Protein AF-0000000080271735 (afdb_homodimer)

Solvent-accessible surface area (backbone atoms only — not comparable to full-atom values): 32439 Å² total; per-residue (Å²): 132,70,66,44,24,29,26,34,41,36,64,48,77,68,30,69,49,36,39,48,55,18,39,56,67,24,75,53,34,34,49,41,33,31,16,21,80,53,44,69,59,16,44,50,48,19,63,78,67,71,26,84,35,58,29,47,44,65,66,60,55,59,67,31,88,75,40,53,34,38,34,39,51,57,62,24,60,48,37,42,64,53,46,43,56,29,16,74,66,60,26,30,38,38,31,35,62,43,56,29,45,36,34,68,48,30,50,54,36,45,51,40,18,55,76,48,72,30,62,44,32,30,56,55,28,58,71,51,32,67,59,51,46,49,54,33,47,43,53,75,71,42,68,23,44,59,69,50,37,35,42,38,40,36,33,25,46,53,77,89,69,55,75,85,72,72,60,69,64,60,50,40,34,40,88,36,32,46,22,12,59,54,45,59,55,46,41,54,50,51,39,42,45,26,69,58,66,38,56,64,67,47,43,38,37,48,50,42,53,81,81,66,84,55,84,25,43,38,34,39,25,20,12,38,35,29,70,74,66,32,34,24,31,35,37,41,33,44,55,29,54,47,74,49,61,45,33,38,43,35,12,42,41,16,33,38,38,36,38,82,84,58,76,64,51,39,33,41,36,38,91,89,43,74,46,77,45,83,53,81,76,62,83,39,52,31,23,58,34,50,34,34,46,45,30,28,78,64,70,73,48,80,54,86,43,25,40,69,61,42,30,50,39,33,41,39,52,45,43,25,38,41,64,44,60,57,67,74,100,132,70,67,44,24,30,24,35,41,36,66,49,77,67,29,70,50,37,39,48,55,18,39,54,69,22,75,52,34,35,50,42,32,33,17,22,80,52,44,70,59,16,44,50,48,20,62,78,66,70,27,83,32,56,30,49,42,65,65,59,54,60,66,32,87,74,40,56,34,38,34,40,50,57,61,25,61,49,37,42,63,53,46,41,56,30,15,76,66,58,26,30,38,38,31,36,64,43,57,30,46,35,34,68,49,30,50,53,37,45,50,40,18,55,75,48,71,30,60,46,30,30,56,56,27,56,72,52,33,67,60,52,46,47,56,34,48,43,53,77,70,42,69,22,44,60,69,50,36,34,42,38,42,37,32,26,46,52,76,90,68,55,75,85,72,71,60,67,65,59,50,40,33,40,86,37,32,47,22,12,59,55,43,58,56,47,41,56,50,52,41,41,44,25,69,57,66,38,54,65,66,48,43,37,38,47,50,43,53,82,80,66,84,54,83,25,43,38,33,38,24,20,11,37,36,30,70,74,67,34,35,24,32,36,37,40,33,44,53,28,54,49,73,46,60,45,33,37,41,36,11,44,40,14,33,39,37,36,39,83,83,59,74,65,49,39,34,40,36,38,92,89,41,75,47,77,44,82,51,82,78,60,83,38,53,32,22,57,34,51,35,34,46,45,31,28,79,64,70,72,48,79,54,87,43,25,41,70,61,42,31,49,38,32,41,40,53,46,44,24,38,41,64,45,60,57,66,73,100

pLDDT: mean 96.17, std 5.45, range [59.41, 98.94]

InterPro domains:
  IPR000683 Gfo/Idh/MocA-like oxidoreductase, N-terminal [PF01408] (4-124)
  IPR036291 NAD(P)-binding domain superfamily [SSF51735] (3-152)
  IPR050463 Gfo/Idh/MocA family oxidoreductases and glycosidases [PTHR43818] (2-259)
  IPR055170 GFO/IDH/MocA-like oxidoreductase domain [PF22725] (132-256)

Foldseek 3Di:
DAQAEEEEEPCDPCCPWANVVLQVPFPSGYHAEYEDLDQVVQVVVCVVSVHNYYYNDLLCVLLPPRHAAYEYDFFQLCLLVSLLSNLVNLHEYEYEPLNHLFLVSLVSSCVSNVVSVHFYFYQLLCLQWPQLVVVLVCVVVCVQPAWAAKEWEWEAAADDDDVVVVDDDQQCVCSGRNFHCCRVPVLNVQLSCCSRVNFWDAKAWDFDDDPPPGDGTQWFKMWTAHPNRYIYIYIGGYHDPHTDFWMWTHHPFWIWIDGRPDQAWIWTQGPVGIDTHGDDADRRNNNRQSNQVVCVVVVNHHRPGGSVSSSSSSNRVCNRCVVVVVVVD/DAQAEEEEEPCDPCCPWANVVLQVPFPSGYHAEYEDLDQVVQVVVCVVSVHNYYYNDLLCVLLPPRHAAYEYDFFQLCLLVSLLSNLVNLHEYEYEPLNHLFLVSLVSSCVSNVVSVHFYFYQLLCLQWPQLVVVLVCVVVCVQPAWAEKEWEWEAAADDDDVVVVDDDQQCVCSGRNFHCCRVPVLNVQLSCCSRVNFWDAKAWDFDDDPPSGDGTQWFKMWTAHPNRYIYIYIGGYHDPHTDFWMWTHHPFWIWIDGRPDQAWIWTQGPVGIDTDGDDADRRNNNRQVNQVVCVVVVNHHRPGGSVSSSSSSHRVCNRCVVVVVVVD

Structure (mmCIF, N/CA/C/O backbone):
data_AF-0000000080271735-model_v1
#
loop_
_entity.id
_entity.type
_entity.pdbx_description
1 polymer Oxidoreductase
#
loop_
_atom_site.group_PDB
_atom_site.id
_atom_site.type_symbol
_atom_site.label_atom_id
_atom_site.label_alt_id
_atom_site.label_comp_id
_atom_site.label_asym_id
_atom_site.label_entity_id
_atom_site.label_seq_id
_atom_site.pdbx_PDB_ins_code
_atom_site.Cartn_x
_atom_site.Cartn_y
_atom_site.Cartn_z
_atom_site.occupancy
_atom_site.B_iso_or_equiv
_atom_site.auth_seq_id
_atom_site.auth_comp_id
_atom_site.auth_asym_id
_atom_site.auth_atom_id
_atom_site.pdbx_PDB_model_num
ATOM 1 N N . MET A 1 1 ? -13.438 -44.438 -12.562 1 85.75 1 MET A N 1
ATOM 2 C CA . MET A 1 1 ? -12.672 -43.25 -12.93 1 85.75 1 MET A CA 1
ATOM 3 C C . MET A 1 1 ? -11.43 -43.625 -13.727 1 85.75 1 MET A C 1
ATOM 5 O O . MET A 1 1 ? -10.836 -44.656 -13.5 1 85.75 1 MET A O 1
ATOM 9 N N . LYS A 1 2 ? -11.211 -42.844 -14.703 1 94.31 2 LYS A N 1
ATOM 10 C CA . LYS A 1 2 ? -10.055 -43.125 -15.539 1 94.31 2 LYS A CA 1
ATOM 11 C C . LYS A 1 2 ? -8.766 -42.594 -14.914 1 94.31 2 LYS A C 1
ATOM 13 O O . LYS A 1 2 ? -8.781 -41.531 -14.258 1 94.31 2 LYS A O 1
ATOM 18 N N . THR A 1 3 ? -7.762 -43.406 -15.031 1 97.62 3 THR A N 1
ATOM 19 C CA . THR A 1 3 ? -6.445 -42.938 -14.625 1 97.62 3 THR A CA 1
ATOM 20 C C . THR A 1 3 ? -5.91 -41.906 -15.633 1 97.62 3 THR A C 1
ATOM 22 O O . THR A 1 3 ? -5.844 -42.188 -16.828 1 97.62 3 THR A O 1
ATOM 25 N N . ILE A 1 4 ? -5.586 -40.75 -15.148 1 98.06 4 ILE A N 1
ATOM 26 C CA . ILE A 1 4 ? -5.047 -39.688 -16 1 98.06 4 ILE A CA 1
ATOM 27 C C . ILE A 1 4 ? -3.537 -39.875 -16.141 1 98.06 4 ILE A C 1
ATOM 29 O O . ILE A 1 4 ? -2.816 -39.938 -15.148 1 98.06 4 ILE A O 1
ATOM 33 N N . ARG A 1 5 ? -3.027 -39.969 -17.344 1 98.44 5 ARG A N 1
ATOM 34 C CA . ARG A 1 5 ? -1.606 -40.125 -17.641 1 98.44 5 ARG A CA 1
ATOM 35 C C . ARG A 1 5 ? -0.974 -38.781 -18.016 1 98.44 5 ARG A C 1
ATOM 37 O O . ARG A 1 5 ? -1.327 -38.188 -19.031 1 98.44 5 ARG A O 1
ATOM 44 N N . TRP A 1 6 ? -0.034 -38.375 -17.172 1 98.44 6 TRP A N 1
ATOM 45 C CA . TRP A 1 6 ? 0.566 -37.062 -17.297 1 98.44 6 TRP A CA 1
ATOM 46 C C . TRP A 1 6 ? 1.883 -37.125 -18.062 1 98.44 6 TRP A C 1
ATOM 48 O O . TRP A 1 6 ? 2.646 -38.094 -17.906 1 98.44 6 TRP A O 1
ATOM 58 N N . GLY A 1 7 ? 2.137 -36.094 -18.828 1 98.38 7 GLY A N 1
ATOM 59 C CA . GLY A 1 7 ? 3.467 -35.781 -19.328 1 98.38 7 GLY A CA 1
ATOM 60 C C . GLY A 1 7 ? 3.984 -34.438 -18.828 1 98.38 7 GLY A C 1
ATOM 61 O O . GLY A 1 7 ? 3.227 -33.469 -18.734 1 98.38 7 GLY A O 1
ATOM 62 N N . ILE A 1 8 ? 5.297 -34.344 -18.5 1 98.19 8 ILE A N 1
ATOM 63 C CA . ILE A 1 8 ? 5.91 -33.094 -18.062 1 98.19 8 ILE A CA 1
ATOM 64 C C . ILE A 1 8 ? 6.82 -32.562 -19.172 1 98.19 8 ILE A C 1
ATOM 66 O O . ILE A 1 8 ? 7.676 -33.281 -19.688 1 98.19 8 ILE A O 1
ATOM 70 N N . ILE A 1 9 ? 6.574 -31.344 -19.547 1 97.94 9 ILE A N 1
ATOM 71 C CA . ILE A 1 9 ? 7.543 -30.625 -20.359 1 97.94 9 ILE A CA 1
ATOM 72 C C . ILE A 1 9 ? 8.375 -29.703 -19.484 1 97.94 9 ILE A C 1
ATOM 74 O O . ILE A 1 9 ? 7.84 -28.781 -18.859 1 97.94 9 ILE A O 1
ATOM 78 N N . GLY A 1 10 ? 9.648 -29.922 -19.453 1 95.56 10 GLY A N 1
ATOM 79 C CA . GLY A 1 10 ? 10.531 -29.125 -18.594 1 95.56 10 GLY A CA 1
ATOM 80 C C . GLY A 1 10 ? 10.711 -29.719 -17.219 1 95.56 10 GLY A C 1
ATOM 81 O O . GLY A 1 10 ? 10.523 -29.031 -16.203 1 95.56 10 GLY A O 1
ATOM 82 N N . CYS A 1 11 ? 11.141 -30.984 -17.141 1 92.62 11 CYS A N 1
ATOM 83 C CA . CYS A 1 11 ? 11.289 -31.656 -15.852 1 92.62 11 CYS A CA 1
ATOM 84 C C . CYS A 1 11 ? 12.586 -31.25 -15.172 1 92.62 11 CYS A C 1
ATOM 86 O O . CYS A 1 11 ? 13.5 -32.062 -15.031 1 92.62 11 CYS A O 1
ATOM 88 N N . GLY A 1 12 ? 12.625 -29.984 -14.68 1 87.44 12 GLY A N 1
ATOM 89 C CA . GLY A 1 12 ? 13.773 -29.453 -13.953 1 87.44 12 GLY A CA 1
ATOM 90 C C . GLY A 1 12 ? 13.562 -29.391 -12.453 1 87.44 12 GLY A C 1
ATOM 91 O O . GLY A 1 12 ? 12.844 -30.234 -11.891 1 87.44 12 GLY A O 1
ATOM 92 N N . ASP A 1 13 ? 14.25 -28.531 -11.758 1 80 13 ASP A N 1
ATOM 93 C CA . ASP A 1 13 ? 14.32 -28.406 -10.305 1 80 13 ASP A CA 1
ATOM 94 C C . ASP A 1 13 ? 12.922 -28.266 -9.695 1 80 13 ASP A C 1
ATOM 96 O O . ASP A 1 13 ? 12.633 -28.875 -8.664 1 80 13 ASP A O 1
ATOM 100 N N . VAL A 1 14 ? 12.102 -27.578 -10.352 1 78.19 14 VAL A N 1
ATOM 101 C CA . VAL A 1 14 ? 10.773 -27.281 -9.82 1 78.19 14 VAL A CA 1
ATOM 102 C C . VAL A 1 14 ? 9.961 -28.578 -9.695 1 78.19 14 VAL A C 1
ATOM 104 O O . VAL A 1 14 ? 9.055 -28.656 -8.867 1 78.19 14 VAL A O 1
ATOM 107 N N . THR A 1 15 ? 10.281 -29.547 -10.453 1 84.25 15 THR A N 1
ATOM 108 C CA . THR A 1 15 ? 9.445 -30.75 -10.516 1 84.25 15 THR A CA 1
ATOM 109 C C . THR A 1 15 ? 9.984 -31.812 -9.57 1 84.25 15 THR A C 1
ATOM 111 O O . THR A 1 15 ? 9.305 -32.812 -9.312 1 84.25 15 THR A O 1
ATOM 114 N N . GLU A 1 16 ? 11.18 -31.578 -9.031 1 81.94 16 GLU A N 1
ATOM 115 C CA . GLU A 1 16 ? 11.812 -32.625 -8.219 1 81.94 16 GLU A CA 1
ATOM 116 C C . GLU A 1 16 ? 11.023 -32.875 -6.938 1 81.94 16 GLU A C 1
ATOM 118 O O . GLU A 1 16 ? 10.844 -34.031 -6.535 1 81.94 16 GLU A O 1
ATOM 123 N N . VAL A 1 17 ? 10.508 -31.797 -6.383 1 80.25 17 VAL A N 1
ATOM 124 C CA . VAL A 1 17 ? 9.844 -31.922 -5.086 1 80.25 17 VAL A CA 1
ATOM 125 C C . VAL A 1 17 ? 8.422 -31.375 -5.168 1 80.25 17 VAL A C 1
ATOM 127 O O . VAL A 1 17 ? 7.473 -32.031 -4.727 1 80.25 17 VAL A O 1
ATOM 130 N N . LYS A 1 18 ? 8.195 -30.359 -5.852 1 79.38 18 LYS A N 1
ATOM 131 C CA . LYS A 1 18 ? 6.965 -29.578 -5.781 1 79.38 18 LYS A CA 1
ATOM 132 C C . LYS A 1 18 ? 5.84 -30.266 -6.559 1 79.38 18 LYS A C 1
ATOM 134 O O . LYS A 1 18 ? 4.707 -30.344 -6.074 1 79.38 18 LYS A O 1
ATOM 139 N N . SER A 1 19 ? 6.191 -30.75 -7.746 1 82.06 19 SER A N 1
ATOM 140 C CA . SER A 1 19 ? 5.09 -31.188 -8.602 1 82.06 19 SER A CA 1
ATOM 141 C C . SER A 1 19 ? 5.258 -32.625 -9.031 1 82.06 19 SER A C 1
ATOM 143 O O . SER A 1 19 ? 4.309 -33.406 -8.969 1 82.06 19 SER A O 1
ATOM 145 N N . GLY A 1 20 ? 6.449 -33.062 -9.297 1 81.5 20 GLY A N 1
ATOM 146 C CA . GLY A 1 20 ? 6.672 -34.375 -9.867 1 81.5 20 GLY A CA 1
ATOM 147 C C . GLY A 1 20 ? 6 -35.5 -9.078 1 81.5 20 GLY A C 1
ATOM 148 O O . GLY A 1 20 ? 5.129 -36.188 -9.602 1 81.5 20 GLY A O 1
ATOM 149 N N . PRO A 1 21 ? 6.309 -35.562 -7.848 1 82.19 21 PRO A N 1
ATOM 150 C CA . PRO A 1 21 ? 5.707 -36.625 -7.004 1 82.19 21 PRO A CA 1
ATOM 151 C C . PRO A 1 21 ? 4.191 -36.469 -6.902 1 82.19 21 PRO A C 1
ATOM 153 O O . PRO A 1 21 ? 3.492 -37.469 -6.699 1 82.19 21 PRO A O 1
ATOM 156 N N . GLY A 1 22 ? 3.697 -35.312 -7.047 1 87.5 22 GLY A N 1
ATOM 157 C CA . GLY A 1 22 ? 2.268 -35.094 -6.949 1 87.5 22 GLY A CA 1
ATOM 158 C C . GLY A 1 22 ? 1.465 -35.812 -8.008 1 87.5 22 GLY A C 1
ATOM 159 O O . GLY A 1 22 ? 0.345 -36.25 -7.746 1 87.5 22 GLY A O 1
ATOM 160 N N . PHE A 1 23 ? 2.061 -36.031 -9.219 1 92.81 23 PHE A N 1
ATOM 161 C CA . PHE A 1 23 ? 1.39 -36.688 -10.32 1 92.81 23 PHE A CA 1
ATOM 162 C C . PHE A 1 23 ? 1.276 -38.188 -10.039 1 92.81 23 PHE A C 1
ATOM 164 O O . PHE A 1 23 ? 0.374 -38.844 -10.555 1 92.81 23 PHE A O 1
ATOM 171 N N . GLN A 1 24 ? 2.127 -38.688 -9.227 1 92.5 24 GLN A N 1
ATOM 172 C CA . GLN A 1 24 ? 2.117 -40.094 -8.891 1 92.5 24 GLN A CA 1
ATOM 173 C C . GLN A 1 24 ? 1.332 -40.344 -7.609 1 92.5 24 GLN A C 1
ATOM 175 O O . GLN A 1 24 ? 0.81 -41.469 -7.406 1 92.5 24 GLN A O 1
ATOM 180 N N . LEU A 1 25 ? 1.204 -39.375 -6.77 1 91.94 25 LEU A N 1
ATOM 181 C CA . LEU A 1 25 ? 0.578 -39.531 -5.465 1 91.94 25 LEU A CA 1
ATOM 182 C C . LEU A 1 25 ? -0.922 -39.281 -5.543 1 91.94 25 LEU A C 1
ATOM 184 O O . LEU A 1 25 ? -1.697 -39.844 -4.762 1 91.94 25 LEU A O 1
ATOM 188 N N . ALA A 1 26 ? -1.34 -38.5 -6.445 1 95.44 26 ALA A N 1
ATOM 189 C CA . ALA A 1 26 ? -2.762 -38.188 -6.609 1 95.44 26 ALA A CA 1
ATOM 190 C C . ALA A 1 26 ? -3.531 -39.438 -7.039 1 95.44 26 ALA A C 1
ATOM 192 O O . ALA A 1 26 ? -3.012 -40.281 -7.793 1 95.44 26 ALA A O 1
ATOM 193 N N . LYS A 1 27 ? -4.762 -39.531 -6.531 1 96.69 27 LYS A N 1
ATOM 194 C CA . LYS A 1 27 ? -5.609 -40.656 -6.906 1 96.69 27 LYS A CA 1
ATOM 195 C C . LYS A 1 27 ? -5.965 -40.594 -8.391 1 96.69 27 LYS A C 1
ATOM 197 O O . LYS A 1 27 ? -6.297 -39.531 -8.922 1 96.69 27 LYS A O 1
ATOM 202 N N . ASN A 1 28 ? -5.883 -41.812 -9.039 1 97.44 28 ASN A N 1
ATOM 203 C CA . ASN A 1 28 ? -6.215 -41.938 -10.453 1 97.44 28 ASN A CA 1
ATOM 204 C C . ASN A 1 28 ? -5.316 -41.062 -11.328 1 97.44 28 ASN A C 1
ATOM 206 O O . ASN A 1 28 ? -5.797 -40.375 -12.227 1 97.44 28 ASN A O 1
ATOM 210 N N . SER A 1 29 ? -4.066 -41.094 -11.008 1 97.5 29 SER A N 1
ATOM 211 C CA . SER A 1 29 ? -3.076 -40.25 -11.68 1 97.5 29 SER A CA 1
ATOM 212 C C . SER A 1 29 ? -1.752 -41 -11.844 1 97.5 29 SER A C 1
ATOM 214 O O . SER A 1 29 ? -1.336 -41.75 -10.961 1 97.5 29 SER A O 1
ATOM 216 N N . GLN A 1 30 ? -1.144 -40.844 -12.969 1 97.12 30 GLN A N 1
ATOM 217 C CA . GLN A 1 30 ? 0.15 -41.469 -13.234 1 97.12 30 GLN A CA 1
ATOM 218 C C . GLN A 1 30 ? 1.02 -40.562 -14.117 1 97.12 30 GLN A C 1
ATOM 220 O O . GLN A 1 30 ? 0.536 -39.969 -15.086 1 97.12 30 GLN A O 1
ATOM 225 N N . LEU A 1 31 ? 2.266 -40.438 -13.711 1 97.56 31 LEU A N 1
ATOM 226 C CA . LEU A 1 31 ? 3.248 -39.781 -14.57 1 97.56 31 LEU A CA 1
ATOM 227 C C . LEU A 1 31 ? 3.867 -40.781 -15.539 1 97.56 31 LEU A C 1
ATOM 229 O O . LEU A 1 31 ? 4.535 -41.75 -15.125 1 97.56 31 LEU A O 1
ATOM 233 N N . VAL A 1 32 ? 3.727 -40.531 -16.844 1 98 32 VAL A N 1
ATOM 234 C CA . VAL A 1 32 ? 4.102 -41.594 -17.766 1 98 32 VAL A CA 1
ATOM 235 C C . VAL A 1 32 ? 5.246 -41.125 -18.656 1 98 32 VAL A C 1
ATOM 237 O O . VAL A 1 32 ? 5.914 -41.938 -19.297 1 98 32 VAL A O 1
ATOM 240 N N . ALA A 1 33 ? 5.406 -39.781 -18.703 1 98 33 ALA A N 1
ATOM 241 C CA . ALA A 1 33 ? 6.449 -39.281 -19.594 1 98 33 ALA A CA 1
ATOM 242 C C . ALA A 1 33 ? 7.012 -37.969 -19.078 1 98 33 ALA A C 1
ATOM 244 O O . ALA A 1 33 ? 6.277 -37.156 -18.516 1 98 33 ALA A O 1
ATOM 245 N N . VAL A 1 34 ? 8.344 -37.75 -19.328 1 97.94 34 VAL A N 1
ATOM 246 C CA . VAL A 1 34 ? 8.992 -36.469 -19 1 97.94 34 VAL A CA 1
ATOM 247 C C . VAL A 1 34 ? 9.883 -36.031 -20.172 1 97.94 34 VAL A C 1
ATOM 249 O O . VAL A 1 34 ? 10.383 -36.844 -20.922 1 97.94 34 VAL A O 1
ATOM 252 N N . MET A 1 35 ? 10.016 -34.688 -20.266 1 97.69 35 MET A N 1
ATOM 253 C CA . MET A 1 35 ? 10.797 -34.156 -21.375 1 97.69 35 MET A CA 1
ATOM 254 C C . MET A 1 35 ? 11.703 -33.031 -20.891 1 97.69 35 MET A C 1
ATOM 256 O O . MET A 1 35 ? 11.289 -32.188 -20.078 1 97.69 35 MET A O 1
ATOM 260 N N . ARG A 1 36 ? 12.914 -33.062 -21.391 1 95.75 36 ARG A N 1
ATOM 261 C CA . ARG A 1 36 ? 13.883 -31.969 -21.312 1 95.75 36 ARG A CA 1
ATOM 262 C C . ARG A 1 36 ? 14.641 -31.812 -22.625 1 95.75 36 ARG A C 1
ATOM 264 O O . ARG A 1 36 ? 14.797 -32.781 -23.375 1 95.75 36 ARG A O 1
ATOM 271 N N . ARG A 1 37 ? 15.102 -30.578 -22.734 1 92.62 37 ARG A N 1
ATOM 272 C CA . ARG A 1 37 ? 15.906 -30.375 -23.938 1 92.62 37 ARG A CA 1
ATOM 273 C C . ARG A 1 37 ? 17.156 -31.25 -23.906 1 92.62 37 ARG A C 1
ATOM 275 O O . ARG A 1 37 ? 17.578 -31.781 -24.938 1 92.62 37 ARG A O 1
ATOM 282 N N . ASN A 1 38 ? 17.719 -31.328 -22.703 1 94.69 38 ASN A N 1
ATOM 283 C CA . ASN A 1 38 ? 18.844 -32.25 -22.516 1 94.69 38 ASN A CA 1
ATOM 284 C C . ASN A 1 38 ? 18.359 -33.656 -22.25 1 94.69 38 ASN A C 1
ATOM 286 O O . ASN A 1 38 ? 17.906 -33.969 -21.156 1 94.69 38 ASN A O 1
ATOM 290 N N . GLY A 1 39 ? 18.578 -34.531 -23.172 1 95.38 39 GLY A N 1
ATOM 291 C CA . GLY A 1 39 ? 18.062 -35.875 -23.109 1 95.38 39 GLY A CA 1
ATOM 292 C C . GLY A 1 39 ? 18.625 -36.656 -21.938 1 95.38 39 GLY A C 1
ATOM 293 O O . GLY A 1 39 ? 17.906 -37.438 -21.297 1 95.38 39 GLY A O 1
ATOM 294 N N . GLU A 1 40 ? 19.844 -36.438 -21.703 1 96.5 40 GLU A N 1
ATOM 295 C CA . GLU A 1 40 ? 20.484 -37.188 -20.594 1 96.5 40 GLU A CA 1
ATOM 296 C C . GLU A 1 40 ? 19.844 -36.812 -19.266 1 96.5 40 GLU A C 1
ATOM 298 O O . GLU A 1 40 ? 19.656 -37.688 -18.406 1 96.5 40 GLU A O 1
ATOM 303 N N . LEU A 1 41 ? 19.531 -35.594 -19.094 1 94.94 41 LEU A N 1
ATOM 304 C CA . LEU A 1 41 ? 18.891 -35.125 -17.859 1 94.94 41 LEU A CA 1
ATOM 305 C C . LEU A 1 41 ? 17.453 -35.625 -17.781 1 94.94 41 LEU A C 1
ATOM 307 O O . LEU A 1 41 ? 16.969 -35.938 -16.688 1 94.94 41 LEU A O 1
ATOM 311 N N . ALA A 1 42 ? 16.781 -35.688 -18.922 1 96 42 ALA A N 1
ATOM 312 C CA . ALA A 1 42 ? 15.43 -36.25 -18.969 1 96 42 ALA A CA 1
ATOM 313 C C . ALA A 1 42 ? 15.422 -37.719 -18.578 1 96 42 ALA A C 1
ATOM 315 O O . ALA A 1 42 ? 14.586 -38.156 -17.781 1 96 42 ALA A O 1
ATOM 316 N N . LYS A 1 43 ? 16.391 -38.375 -19.125 1 96.75 43 LYS A N 1
ATOM 317 C CA . LYS A 1 43 ? 16.531 -39.812 -18.812 1 96.75 43 LYS A CA 1
ATOM 318 C C . LYS A 1 43 ? 16.844 -40.031 -17.328 1 96.75 43 LYS A C 1
ATOM 320 O O . LYS A 1 43 ? 16.266 -40.906 -16.703 1 96.75 43 LYS A O 1
ATOM 325 N N . ASP A 1 44 ? 17.75 -39.281 -16.891 1 96.31 44 ASP A N 1
ATOM 326 C CA . ASP A 1 44 ? 18.109 -39.375 -15.477 1 96.31 44 ASP A CA 1
ATOM 327 C C . ASP A 1 44 ? 16.891 -39.156 -14.586 1 96.31 44 ASP A C 1
ATOM 329 O O . ASP A 1 44 ? 16.656 -39.906 -13.633 1 96.31 44 ASP A O 1
ATOM 333 N N . TYR A 1 45 ? 16.141 -38.094 -14.898 1 95.19 45 TYR A N 1
ATOM 334 C CA . TYR A 1 45 ? 14.93 -37.781 -14.148 1 95.19 45 TYR A CA 1
ATOM 335 C C . TYR A 1 45 ? 13.953 -38.938 -14.18 1 95.19 45 TYR A C 1
ATOM 337 O O . TYR A 1 45 ? 13.422 -39.344 -13.148 1 95.19 45 TYR A O 1
ATOM 345 N N . ALA A 1 46 ? 13.695 -39.5 -15.312 1 95.75 46 ALA A N 1
ATOM 346 C CA . ALA A 1 46 ? 12.758 -40.594 -15.5 1 95.75 46 ALA A CA 1
ATOM 347 C C . ALA A 1 46 ? 13.164 -41.812 -14.656 1 95.75 46 ALA A C 1
ATOM 349 O O . ALA A 1 46 ? 12.32 -42.406 -14.008 1 95.75 46 ALA A O 1
ATOM 350 N N . THR A 1 47 ? 14.445 -42.031 -14.664 1 96.06 47 THR A N 1
ATOM 351 C CA . THR A 1 47 ? 14.969 -43.188 -13.922 1 96.06 47 THR A CA 1
ATOM 352 C C . THR A 1 47 ? 14.789 -42.969 -12.422 1 96.06 47 THR A C 1
ATOM 354 O O . THR A 1 47 ? 14.234 -43.844 -11.734 1 96.06 47 THR A O 1
ATOM 357 N N . ARG A 1 48 ? 15.172 -41.812 -11.961 1 94.31 48 ARG A N 1
ATOM 358 C CA . ARG A 1 48 ? 15.148 -41.531 -10.531 1 94.31 48 ARG A CA 1
ATOM 359 C C . ARG A 1 48 ? 13.711 -41.5 -10 1 94.31 48 ARG A C 1
ATOM 361 O O . ARG A 1 48 ? 13.469 -41.875 -8.844 1 94.31 48 ARG A O 1
ATOM 368 N N . HIS A 1 49 ? 12.758 -41.188 -10.883 1 93.94 49 HIS A N 1
ATOM 369 C CA . HIS A 1 49 ? 11.391 -41 -10.422 1 93.94 49 HIS A CA 1
ATOM 370 C C . HIS A 1 49 ? 10.469 -42.094 -10.961 1 93.94 49 HIS A C 1
ATOM 372 O O . HIS A 1 49 ? 9.25 -41.969 -10.852 1 93.94 49 HIS A O 1
ATOM 378 N N . ASN A 1 50 ? 11.016 -43.125 -11.578 1 93.75 50 ASN A N 1
ATOM 379 C CA . ASN A 1 50 ? 10.297 -44.281 -12.094 1 93.75 50 ASN A CA 1
ATOM 380 C C . ASN A 1 50 ? 9.211 -43.875 -13.086 1 93.75 50 ASN A C 1
ATOM 382 O O . ASN A 1 50 ? 8.055 -44.281 -12.953 1 93.75 50 ASN A O 1
ATOM 386 N N . VAL A 1 51 ? 9.578 -43.031 -14.031 1 96.38 51 VAL A N 1
ATOM 387 C CA . VAL A 1 51 ? 8.711 -42.625 -15.133 1 96.38 51 VAL A CA 1
ATOM 388 C C . VAL A 1 51 ? 9.031 -43.469 -16.375 1 96.38 51 VAL A C 1
ATOM 390 O O . VAL A 1 51 ? 10.188 -43.562 -16.781 1 96.38 51 VAL A O 1
ATOM 393 N N . PRO A 1 52 ? 8.109 -44.031 -16.969 1 96.62 52 PRO A N 1
ATOM 394 C CA . PRO A 1 52 ? 8.328 -45.031 -18.016 1 96.62 52 PRO A CA 1
ATOM 395 C C . PRO A 1 52 ? 9.031 -44.438 -19.234 1 96.62 52 PRO A C 1
ATOM 397 O O . PRO A 1 52 ? 9.812 -45.156 -19.891 1 96.62 52 PRO A O 1
ATOM 400 N N . LYS A 1 53 ? 8.703 -43.188 -19.594 1 97.94 53 LYS A N 1
ATOM 401 C CA . LYS A 1 53 ? 9.211 -42.625 -20.859 1 97.94 53 LYS A CA 1
ATOM 402 C C . LYS A 1 53 ? 9.906 -41.281 -20.625 1 97.94 53 LYS A C 1
ATOM 404 O O . LYS A 1 53 ? 9.555 -40.562 -19.703 1 97.94 53 LYS A O 1
ATOM 409 N N . TRP A 1 54 ? 10.883 -41.062 -21.453 1 97.62 54 TRP A N 1
ATOM 410 C CA . TRP A 1 54 ? 11.508 -39.719 -21.516 1 97.62 54 TRP A CA 1
ATOM 411 C C . TRP A 1 54 ? 11.719 -39.281 -22.953 1 97.62 54 TRP A C 1
ATOM 413 O O . TRP A 1 54 ? 11.82 -40.125 -23.859 1 97.62 54 TRP A O 1
ATOM 423 N N . TYR A 1 55 ? 11.68 -38.031 -23.188 1 98.25 55 TYR A N 1
ATOM 424 C CA . TYR A 1 55 ? 11.875 -37.406 -24.5 1 98.25 55 TYR A CA 1
ATOM 425 C C . TYR A 1 55 ? 12.836 -36.25 -24.422 1 98.25 55 TYR A C 1
ATOM 427 O O . TYR A 1 55 ? 13 -35.625 -23.359 1 98.25 55 TYR A O 1
ATOM 435 N N . ASP A 1 56 ? 13.461 -35.906 -25.453 1 97.5 56 ASP A N 1
ATOM 436 C CA . ASP A 1 56 ? 14.266 -34.719 -25.547 1 97.5 56 ASP A CA 1
ATOM 437 C C . ASP A 1 56 ? 13.68 -33.75 -26.578 1 97.5 56 ASP A C 1
ATOM 439 O O . ASP A 1 56 ? 14.344 -32.781 -26.984 1 97.5 56 ASP A O 1
ATOM 443 N N . ASN A 1 57 ? 12.492 -34.094 -27 1 96.88 57 ASN A N 1
ATOM 444 C CA . ASN A 1 57 ? 11.688 -33.312 -27.922 1 96.88 57 ASN A CA 1
ATOM 445 C C . ASN A 1 57 ? 10.242 -33.188 -27.438 1 96.88 57 ASN A C 1
ATOM 447 O O . ASN A 1 57 ? 9.539 -34.188 -27.297 1 96.88 57 ASN A O 1
ATOM 451 N N . ALA A 1 58 ? 9.805 -31.969 -27.25 1 97.69 58 ALA A N 1
ATOM 452 C CA . ALA A 1 58 ? 8.492 -31.719 -26.656 1 97.69 58 ALA A CA 1
ATOM 453 C C . ALA A 1 58 ? 7.375 -32.25 -27.547 1 97.69 58 ALA A C 1
ATOM 455 O O . ALA A 1 58 ? 6.359 -32.75 -27.062 1 97.69 58 ALA A O 1
ATOM 456 N N . GLU A 1 59 ? 7.508 -32.125 -28.812 1 97.75 59 GLU A N 1
ATOM 457 C CA . GLU A 1 59 ? 6.473 -32.562 -29.75 1 97.75 59 GLU A CA 1
ATOM 458 C C . GLU A 1 59 ? 6.215 -34.062 -29.641 1 97.75 59 GLU A C 1
ATOM 460 O O . GLU A 1 59 ? 5.082 -34.5 -29.797 1 97.75 59 GLU A O 1
ATOM 465 N N . GLU A 1 60 ? 7.324 -34.781 -29.438 1 98.25 60 GLU A N 1
ATOM 466 C CA . GLU A 1 60 ? 7.176 -36.25 -29.281 1 98.25 60 GLU A CA 1
ATOM 467 C C . GLU A 1 60 ? 6.336 -36.562 -28.047 1 98.25 60 GLU A C 1
ATOM 469 O O . GLU A 1 60 ? 5.48 -37.469 -28.094 1 98.25 60 GLU A O 1
ATOM 474 N N . LEU A 1 61 ? 6.594 -35.875 -26.969 1 98.5 61 LEU A N 1
ATOM 475 C CA . LEU A 1 61 ? 5.797 -36.094 -25.766 1 98.5 61 LEU A CA 1
ATOM 476 C C . LEU A 1 61 ? 4.348 -35.656 -26 1 98.5 61 LEU A C 1
ATOM 478 O O . LEU A 1 61 ? 3.424 -36.406 -25.625 1 98.5 61 LEU A O 1
ATOM 482 N N . ILE A 1 62 ? 4.086 -34.562 -26.625 1 98.69 62 ILE A N 1
ATOM 483 C CA . ILE A 1 62 ? 2.758 -34 -26.859 1 98.69 62 ILE A CA 1
ATOM 484 C C . ILE A 1 62 ? 1.937 -34.938 -27.719 1 98.69 62 ILE A C 1
ATOM 486 O O . ILE A 1 62 ? 0.734 -35.125 -27.5 1 98.69 62 ILE A O 1
ATOM 490 N N . ASN A 1 63 ? 2.621 -35.625 -28.656 1 98.12 63 ASN A N 1
ATOM 491 C CA . ASN A 1 63 ? 1.905 -36.5 -29.594 1 98.12 63 ASN A CA 1
ATOM 492 C C . ASN A 1 63 ? 1.874 -37.938 -29.109 1 98.12 63 ASN A C 1
ATOM 494 O O . ASN A 1 63 ? 1.372 -38.812 -29.812 1 98.12 63 ASN A O 1
ATOM 498 N N . ASP A 1 64 ? 2.455 -38.219 -28 1 98.25 64 ASP A N 1
ATOM 499 C CA . ASP A 1 64 ? 2.406 -39.562 -27.422 1 98.25 64 ASP A CA 1
ATOM 500 C C . ASP A 1 64 ? 0.978 -39.969 -27.047 1 98.25 64 ASP A C 1
ATOM 502 O O . ASP A 1 64 ? 0.352 -39.281 -26.219 1 98.25 64 ASP A O 1
ATOM 506 N N . PRO A 1 65 ? 0.459 -41.031 -27.594 1 97.75 65 PRO A N 1
ATOM 507 C CA . PRO A 1 65 ? -0.924 -41.406 -27.312 1 97.75 65 PRO A CA 1
ATOM 508 C C . PRO A 1 65 ? -1.13 -41.844 -25.859 1 97.75 65 PRO A C 1
ATOM 510 O O . PRO A 1 65 ? -2.268 -41.938 -25.391 1 97.75 65 PRO A O 1
ATOM 513 N N . ASP A 1 66 ? -0.047 -42.094 -25.125 1 97.81 66 ASP A N 1
ATOM 514 C CA . ASP A 1 66 ? -0.152 -42.531 -23.734 1 97.81 66 ASP A CA 1
ATOM 515 C C . ASP A 1 66 ? -0.19 -41.344 -22.781 1 97.81 66 ASP A C 1
ATOM 517 O O . ASP A 1 66 ? -0.331 -41.531 -21.562 1 97.81 66 ASP A O 1
ATOM 521 N N . VAL A 1 67 ? -0.105 -40.188 -23.297 1 98.5 67 VAL A N 1
ATOM 522 C CA . VAL A 1 67 ? -0.188 -38.969 -22.484 1 98.5 67 VAL A CA 1
ATOM 523 C C . VAL A 1 67 ? -1.561 -38.344 -22.656 1 98.5 67 VAL A C 1
ATOM 525 O O . VAL A 1 67 ? -1.951 -37.969 -23.766 1 98.5 67 VAL A O 1
ATOM 528 N N . ASP A 1 68 ? -2.256 -38.125 -21.562 1 98.31 68 ASP A N 1
ATOM 529 C CA . ASP A 1 68 ? -3.594 -37.531 -21.594 1 98.31 68 ASP A CA 1
ATOM 530 C C . ASP A 1 68 ? -3.537 -36.031 -21.359 1 98.31 68 ASP A C 1
ATOM 532 O O . ASP A 1 68 ? -4.309 -35.281 -21.953 1 98.31 68 ASP A O 1
ATOM 536 N N . VAL A 1 69 ? -2.723 -35.594 -20.438 1 98.56 69 VAL A N 1
ATOM 537 C CA . VAL A 1 69 ? -2.607 -34.188 -20 1 98.56 69 VAL A CA 1
ATOM 538 C C . VAL A 1 69 ? -1.135 -33.812 -19.906 1 98.56 69 VAL A C 1
ATOM 540 O O . VAL A 1 69 ? -0.296 -34.594 -19.5 1 98.56 69 VAL A O 1
ATOM 543 N N . VAL A 1 70 ? -0.821 -32.594 -20.266 1 98.81 70 VAL A N 1
ATOM 544 C CA . VAL A 1 70 ? 0.57 -32.156 -20.25 1 98.81 70 VAL A CA 1
ATOM 545 C C . VAL A 1 70 ? 0.765 -31.078 -19.188 1 98.81 70 VAL A C 1
ATOM 547 O O . VAL A 1 70 ? 0.004 -30.109 -19.141 1 98.81 70 VAL A O 1
ATOM 550 N N . TYR A 1 71 ? 1.719 -31.25 -18.312 1 98.38 71 TYR A N 1
ATOM 551 C CA . TYR A 1 71 ? 2.203 -30.25 -17.375 1 98.38 71 TYR A CA 1
ATOM 552 C C . TYR A 1 71 ? 3.398 -29.5 -17.938 1 98.38 71 TYR A C 1
ATOM 554 O O . TYR A 1 71 ? 4.422 -30.109 -18.281 1 98.38 71 TYR A O 1
ATOM 562 N N . ILE A 1 72 ? 3.275 -28.234 -18.078 1 98.38 72 ILE A N 1
ATOM 563 C CA . ILE A 1 72 ? 4.34 -27.391 -18.609 1 98.38 72 ILE A CA 1
ATOM 564 C C . ILE A 1 72 ? 5.082 -26.703 -17.469 1 98.38 72 ILE A C 1
ATOM 566 O O . ILE A 1 72 ? 4.551 -25.781 -16.844 1 98.38 72 ILE A O 1
ATOM 570 N N . ALA A 1 73 ? 6.309 -27.109 -17.266 1 96.88 73 ALA A N 1
ATOM 571 C CA . ALA A 1 73 ? 7.109 -26.625 -16.141 1 96.88 73 ALA A CA 1
ATOM 572 C C . ALA A 1 73 ? 8.359 -25.906 -16.625 1 96.88 73 ALA A C 1
ATOM 574 O O . ALA A 1 73 ? 9.453 -26.125 -16.109 1 96.88 73 ALA A O 1
ATOM 575 N N . THR A 1 74 ? 8.281 -25.125 -17.672 1 96.19 74 THR A N 1
ATOM 576 C CA . THR A 1 74 ? 9.344 -24.297 -18.219 1 96.19 74 THR A CA 1
ATOM 577 C C . THR A 1 74 ? 9.242 -22.859 -17.703 1 96.19 74 THR A C 1
ATOM 579 O O . THR A 1 74 ? 8.297 -22.531 -16.984 1 96.19 74 THR A O 1
ATOM 582 N N . PRO A 1 75 ? 10.227 -22.047 -18 1 96.06 75 PRO A N 1
ATOM 583 C CA . PRO A 1 75 ? 10.055 -20.625 -17.719 1 96.06 75 PRO A CA 1
ATOM 584 C C . PRO A 1 75 ? 8.898 -20 -18.5 1 96.06 75 PRO A C 1
ATOM 586 O O . PRO A 1 75 ? 8.508 -20.516 -19.547 1 96.06 75 PRO A O 1
ATOM 589 N N . PRO A 1 76 ? 8.414 -18.891 -18.062 1 97.94 76 PRO A N 1
ATOM 590 C CA . PRO A 1 76 ? 7.199 -18.297 -18.609 1 97.94 76 PRO A CA 1
ATOM 591 C C . PRO A 1 76 ? 7.305 -18 -20.109 1 97.94 76 PRO A C 1
ATOM 593 O O . PRO A 1 76 ? 6.316 -18.109 -20.828 1 97.94 76 PRO A O 1
ATOM 596 N N . ALA A 1 77 ? 8.445 -17.734 -20.594 1 97.81 77 ALA A N 1
ATOM 597 C CA . ALA A 1 77 ? 8.641 -17.344 -21.984 1 97.81 77 ALA A CA 1
ATOM 598 C C . ALA A 1 77 ? 8.219 -18.469 -22.938 1 97.81 77 ALA A C 1
ATOM 600 O O . ALA A 1 77 ? 7.961 -18.234 -24.109 1 97.81 77 ALA A O 1
ATOM 601 N N . PHE A 1 78 ? 8.094 -19.688 -22.391 1 97.81 78 PHE A N 1
ATOM 602 C CA . PHE A 1 78 ? 7.852 -20.844 -23.266 1 97.81 78 PHE A CA 1
ATOM 603 C C . PHE A 1 78 ? 6.449 -21.406 -23.031 1 97.81 78 PHE A C 1
ATOM 605 O O . PHE A 1 78 ? 6.027 -22.328 -23.734 1 97.81 78 PHE A O 1
ATOM 612 N N . HIS A 1 79 ? 5.734 -20.875 -22.094 1 98.75 79 HIS A N 1
ATOM 613 C CA . HIS A 1 79 ? 4.422 -21.406 -21.734 1 98.75 79 HIS A CA 1
ATOM 614 C C . HIS A 1 79 ? 3.453 -21.328 -22.906 1 98.75 79 HIS A C 1
ATOM 616 O O . HIS A 1 79 ? 2.75 -22.297 -23.203 1 98.75 79 HIS A O 1
ATOM 622 N N . LYS A 1 80 ? 3.451 -20.188 -23.547 1 98.88 80 LYS A N 1
ATOM 623 C CA . LYS A 1 80 ? 2.496 -19.984 -24.625 1 98.88 80 LYS A CA 1
ATOM 624 C C . LYS A 1 80 ? 2.732 -20.984 -25.75 1 98.88 80 LYS A C 1
ATOM 626 O O . LYS A 1 80 ? 1.802 -21.672 -26.188 1 98.88 80 LYS A O 1
ATOM 631 N N . GLU A 1 81 ? 3.945 -21.062 -26.188 1 98.69 81 GLU A N 1
ATOM 632 C CA . GLU A 1 81 ? 4.289 -21.938 -27.297 1 98.69 81 GLU A CA 1
ATOM 633 C C . GLU A 1 81 ? 3.848 -23.375 -27.031 1 98.69 81 GLU A C 1
ATOM 635 O O . GLU A 1 81 ? 3.178 -24 -27.859 1 98.69 81 GLU A O 1
ATOM 640 N N . TYR A 1 82 ? 4.18 -23.906 -25.875 1 98.75 82 TYR A N 1
ATOM 641 C CA . TYR A 1 82 ? 3.865 -25.297 -25.562 1 98.75 82 TYR A CA 1
ATOM 642 C C . TYR A 1 82 ? 2.369 -25.469 -25.344 1 98.75 82 TYR A C 1
ATOM 644 O O . TYR A 1 82 ? 1.808 -26.516 -25.672 1 98.75 82 TYR A O 1
ATOM 652 N N . THR A 1 83 ? 1.725 -24.5 -24.75 1 98.94 83 THR A N 1
ATOM 653 C CA . THR A 1 83 ? 0.279 -24.578 -24.562 1 98.94 83 THR A CA 1
ATOM 654 C C . THR A 1 83 ? -0.429 -24.672 -25.906 1 98.94 83 THR A C 1
ATOM 656 O O . THR A 1 83 ? -1.334 -25.5 -26.078 1 98.94 83 THR A O 1
ATOM 659 N N . LEU A 1 84 ? -0.001 -23.844 -26.844 1 98.81 84 LEU A N 1
ATOM 660 C CA . LEU A 1 84 ? -0.611 -23.875 -28.156 1 98.81 84 LEU A CA 1
ATOM 661 C C . LEU A 1 84 ? -0.423 -25.234 -28.828 1 98.81 84 LEU A C 1
ATOM 663 O O . LEU A 1 84 ? -1.357 -25.766 -29.422 1 98.81 84 LEU A O 1
ATOM 667 N N . LYS A 1 85 ? 0.742 -25.797 -28.781 1 98.75 85 LYS A N 1
ATOM 668 C CA . LYS A 1 85 ? 1.031 -27.109 -29.359 1 98.75 85 LYS A CA 1
ATOM 669 C C . LYS A 1 85 ? 0.178 -28.188 -28.719 1 98.75 85 LYS A C 1
ATOM 671 O O . LYS A 1 85 ? -0.327 -29.078 -29.406 1 98.75 85 LYS A O 1
ATOM 676 N N . CYS A 1 86 ? 0.032 -28.141 -27.359 1 98.88 86 CYS A N 1
ATOM 677 C CA . CYS A 1 86 ? -0.799 -29.109 -26.656 1 98.88 86 CYS A CA 1
ATOM 678 C C . CYS A 1 86 ? -2.256 -29 -27.094 1 98.88 86 CYS A C 1
ATOM 680 O O . CYS A 1 86 ? -2.918 -30.016 -27.328 1 98.88 86 CYS A O 1
ATOM 682 N N . ALA A 1 87 ? -2.732 -27.797 -27.172 1 98.69 87 ALA A N 1
ATOM 683 C CA . ALA A 1 87 ? -4.105 -27.562 -27.609 1 98.69 87 ALA A CA 1
ATOM 684 C C . ALA A 1 87 ? -4.34 -28.125 -29 1 98.69 87 ALA A C 1
ATOM 686 O O . ALA A 1 87 ? -5.348 -28.797 -29.25 1 98.69 87 ALA A O 1
ATOM 687 N N . GLU A 1 88 ? -3.418 -27.859 -29.875 1 98.25 88 GLU A N 1
ATOM 688 C CA . GLU A 1 88 ? -3.51 -28.375 -31.234 1 98.25 88 GLU A CA 1
ATOM 689 C C . GLU A 1 88 ? -3.613 -29.906 -31.25 1 98.25 88 GLU A C 1
ATOM 691 O O . GLU A 1 88 ? -4.301 -30.484 -32.094 1 98.25 88 GLU A O 1
ATOM 696 N N . ALA A 1 89 ? -2.961 -30.531 -30.328 1 98.56 89 ALA A N 1
ATOM 697 C CA . ALA A 1 89 ? -2.953 -31.984 -30.219 1 98.56 89 ALA A CA 1
ATOM 698 C C . ALA A 1 89 ? -4.176 -32.5 -29.453 1 98.56 89 ALA A C 1
ATOM 700 O O . ALA A 1 89 ? -4.34 -33.688 -29.234 1 98.56 89 ALA A O 1
ATOM 701 N N . GLY A 1 90 ? -5.012 -31.562 -28.969 1 98.38 90 GLY A N 1
ATOM 702 C CA . GLY A 1 90 ? -6.227 -31.922 -28.25 1 98.38 90 GLY A CA 1
ATOM 703 C C . GLY A 1 90 ? -5.965 -32.375 -26.828 1 98.38 90 GLY A C 1
ATOM 704 O O . GLY A 1 90 ? -6.723 -33.156 -26.281 1 98.38 90 GLY A O 1
ATOM 705 N N . LYS A 1 91 ? -4.902 -31.906 -26.234 1 98.56 91 LYS A N 1
ATOM 706 C CA . LYS A 1 91 ? -4.551 -32.344 -24.875 1 98.56 91 LYS A CA 1
ATOM 707 C C . LYS A 1 91 ? -4.762 -31.203 -23.875 1 98.56 91 LYS A C 1
ATOM 709 O O . LYS A 1 91 ? -4.352 -30.078 -24.109 1 98.56 91 LYS A O 1
ATOM 714 N N . PRO A 1 92 ? -5.43 -31.5 -22.734 1 98.69 92 PRO A N 1
ATOM 715 C CA . PRO A 1 92 ? -5.488 -30.516 -21.641 1 98.69 92 PRO A CA 1
ATOM 716 C C . PRO A 1 92 ? -4.105 -30.094 -21.156 1 98.69 92 PRO A C 1
ATOM 718 O O . PRO A 1 92 ? -3.135 -30.828 -21.328 1 98.69 92 PRO A O 1
ATOM 721 N N . VAL A 1 93 ? -4.082 -28.906 -20.594 1 98.88 93 VAL A N 1
ATOM 722 C CA . VAL A 1 93 ? -2.801 -28.328 -20.203 1 98.88 93 VAL A CA 1
ATOM 723 C C . VAL A 1 93 ? -2.854 -27.906 -18.734 1 98.88 93 VAL A C 1
ATOM 725 O O . VAL A 1 93 ? -3.846 -27.328 -18.281 1 98.88 93 VAL A O 1
ATOM 728 N N . TYR A 1 94 ? -1.834 -28.25 -17.938 1 98.69 94 TYR A N 1
ATOM 729 C CA . TYR A 1 94 ? -1.479 -27.703 -16.641 1 98.69 94 TYR A CA 1
ATOM 730 C C . TYR A 1 94 ? -0.156 -26.938 -16.703 1 98.69 94 TYR A C 1
ATOM 732 O O . TYR A 1 94 ? 0.9 -27.547 -16.906 1 98.69 94 TYR A O 1
ATOM 740 N N . VAL A 1 95 ? -0.196 -25.625 -16.594 1 98.75 95 VAL A N 1
ATOM 741 C CA . VAL A 1 95 ? 0.995 -24.828 -16.844 1 98.75 95 VAL A CA 1
ATOM 742 C C . VAL A 1 95 ? 1.463 -24.172 -15.547 1 98.75 95 VAL A C 1
ATOM 744 O O . VAL A 1 95 ? 0.645 -23.766 -14.727 1 98.75 95 VAL A O 1
ATOM 747 N N . GLU A 1 96 ? 2.73 -24.031 -15.375 1 97.94 96 GLU A N 1
ATOM 748 C CA . GLU A 1 96 ? 3.322 -23.375 -14.219 1 97.94 96 GLU A CA 1
ATOM 749 C C . GLU A 1 96 ? 2.932 -21.906 -14.164 1 97.94 96 GLU A C 1
ATOM 751 O O . GLU A 1 96 ? 2.494 -21.328 -15.164 1 97.94 96 GLU A O 1
ATOM 756 N N . LYS A 1 97 ? 3.033 -21.359 -12.969 1 98.25 97 LYS A N 1
ATOM 757 C CA . LYS A 1 97 ? 2.801 -19.938 -12.758 1 98.25 97 LYS A CA 1
ATOM 758 C C . LYS A 1 97 ? 4.102 -19.141 -12.859 1 98.25 97 LYS A C 1
ATOM 760 O O . LYS A 1 97 ? 5.184 -19.688 -12.641 1 98.25 97 LYS A O 1
ATOM 765 N N . PRO A 1 98 ? 4.105 -17.859 -13.117 1 98.31 98 PRO A N 1
ATOM 766 C CA . PRO A 1 98 ? 2.922 -17.219 -13.68 1 98.31 98 PRO A CA 1
ATOM 767 C C . PRO A 1 98 ? 2.531 -17.781 -15.047 1 98.31 98 PRO A C 1
ATOM 769 O O . PRO A 1 98 ? 3.371 -18.359 -15.734 1 98.31 98 PRO A O 1
ATOM 772 N N . MET A 1 99 ? 1.315 -17.656 -15.406 1 98.69 99 MET A N 1
ATOM 773 C CA . MET A 1 99 ? 0.77 -18.344 -16.578 1 98.69 99 MET A CA 1
ATOM 774 C C . MET A 1 99 ? 1.577 -18.016 -17.828 1 98.69 99 MET A C 1
ATOM 776 O O . MET A 1 99 ? 1.835 -18.891 -18.656 1 98.69 99 MET A O 1
ATOM 780 N N . ALA A 1 100 ? 1.937 -16.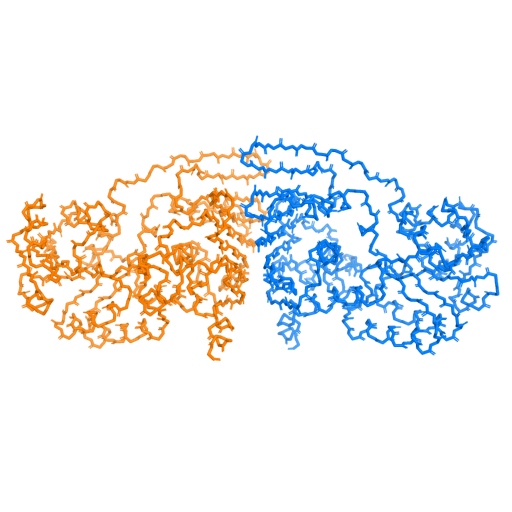766 -17.969 1 98.75 100 ALA A N 1
ATOM 781 C CA . ALA A 1 100 ? 2.764 -16.297 -19.078 1 98.75 100 ALA A CA 1
ATOM 782 C C . ALA A 1 100 ? 3.492 -15.008 -18.703 1 98.75 100 ALA A C 1
ATOM 784 O O . ALA A 1 100 ? 3.496 -14.609 -17.531 1 98.75 100 ALA A O 1
ATOM 785 N N . ARG A 1 101 ? 4.18 -14.367 -19.688 1 98.31 101 ARG A N 1
ATOM 786 C CA . ARG A 1 101 ? 4.949 -13.164 -19.406 1 98.31 101 ARG A CA 1
ATOM 787 C C . ARG A 1 101 ? 4.031 -11.953 -19.25 1 98.31 101 ARG A C 1
ATOM 789 O O . ARG A 1 101 ? 4.402 -10.961 -18.625 1 98.31 101 ARG A O 1
ATOM 796 N N . ASN A 1 102 ? 2.887 -12 -19.859 1 98.38 102 ASN A N 1
ATOM 797 C CA . ASN A 1 102 ? 1.93 -10.898 -19.828 1 98.38 102 ASN A CA 1
ATOM 798 C C . ASN A 1 102 ? 0.515 -11.383 -20.141 1 98.38 102 ASN A C 1
ATOM 800 O O . ASN A 1 102 ? 0.309 -12.547 -20.469 1 98.38 102 ASN A O 1
ATOM 804 N N . PHE A 1 103 ? -0.407 -10.516 -20 1 98.81 103 PHE A N 1
ATOM 805 C CA . PHE A 1 103 ? -1.819 -10.836 -20.172 1 98.81 103 PHE A CA 1
ATOM 806 C C . PHE A 1 103 ? -2.125 -11.234 -21.609 1 98.81 103 PHE A C 1
ATOM 808 O O . PHE A 1 103 ? -2.953 -12.117 -21.844 1 98.81 103 PHE A O 1
ATOM 815 N N . GLU A 1 104 ? -1.537 -10.602 -22.531 1 98.75 104 GLU A N 1
ATOM 816 C CA . GLU A 1 104 ? -1.767 -10.914 -23.938 1 98.75 104 GLU A CA 1
ATOM 817 C C . GLU A 1 104 ? -1.436 -12.367 -24.234 1 98.75 104 GLU A C 1
ATOM 819 O O . GLU A 1 104 ? -2.223 -13.07 -24.875 1 98.75 104 GLU A O 1
ATOM 824 N N . GLU A 1 105 ? -0.31 -12.844 -23.781 1 98.88 105 GLU A N 1
ATOM 825 C CA . GLU A 1 105 ? 0.063 -14.242 -23.969 1 98.88 105 GLU A CA 1
ATOM 826 C C . GLU A 1 105 ? -0.936 -15.18 -23.281 1 98.88 105 GLU A C 1
ATOM 828 O O . GLU A 1 105 ? -1.273 -16.234 -23.828 1 98.88 105 GLU A O 1
ATOM 833 N N . CYS A 1 106 ? -1.357 -14.828 -22.109 1 98.94 106 CYS A N 1
ATOM 834 C CA . CYS A 1 106 ? -2.365 -15.617 -21.422 1 98.94 106 CYS A CA 1
ATOM 835 C C . CYS A 1 106 ? -3.623 -15.766 -22.266 1 98.94 106 CYS A C 1
ATOM 837 O O . CYS A 1 106 ? -4.188 -16.859 -22.359 1 98.94 106 CYS A O 1
ATOM 839 N N . THR A 1 107 ? -4.059 -14.648 -22.844 1 98.81 107 THR A N 1
ATOM 840 C CA . THR A 1 107 ? -5.281 -14.648 -23.641 1 98.81 107 THR A CA 1
ATOM 841 C C . THR A 1 107 ? -5.137 -15.57 -24.859 1 98.81 107 THR A C 1
ATOM 843 O O . THR A 1 107 ? -6.07 -16.297 -25.203 1 98.81 107 THR A O 1
ATOM 846 N N . ASP A 1 108 ? -3.984 -15.523 -25.484 1 98.88 108 ASP A N 1
ATOM 847 C CA . ASP A 1 108 ? -3.709 -16.422 -26.594 1 98.88 108 ASP A CA 1
ATOM 848 C C . ASP A 1 108 ? -3.816 -17.875 -26.156 1 98.88 108 ASP A C 1
ATOM 850 O O . ASP A 1 108 ? -4.379 -18.703 -26.875 1 98.88 108 ASP A O 1
ATOM 854 N N . MET A 1 109 ? -3.271 -18.188 -25.047 1 98.94 109 MET A N 1
ATOM 855 C CA . MET A 1 109 ? -3.295 -19.547 -24.5 1 98.94 109 MET A CA 1
ATOM 856 C C . MET A 1 109 ? -4.727 -20 -24.234 1 98.94 109 MET A C 1
ATOM 858 O O . MET A 1 109 ? -5.098 -21.125 -24.594 1 98.94 109 MET A O 1
ATOM 862 N N . ILE A 1 110 ? -5.488 -19.125 -23.594 1 98.94 110 ILE A N 1
ATOM 863 C CA . ILE A 1 110 ? -6.879 -19.438 -23.281 1 98.94 110 ILE A CA 1
ATOM 864 C C . ILE A 1 110 ? -7.656 -19.703 -24.562 1 98.94 110 ILE A C 1
ATOM 866 O O . ILE A 1 110 ? -8.383 -20.688 -24.672 1 98.94 110 ILE A O 1
ATOM 870 N N . GLN A 1 111 ? -7.492 -18.828 -25.531 1 98.81 111 GLN A N 1
ATOM 871 C CA . GLN A 1 111 ? -8.211 -18.938 -26.781 1 98.81 111 GLN A CA 1
ATOM 872 C C . GLN A 1 111 ? -7.867 -20.25 -27.5 1 98.81 111 GLN A C 1
ATOM 874 O O . GLN A 1 111 ? -8.75 -20.922 -28.031 1 98.81 111 GLN A O 1
ATOM 879 N N . ALA A 1 112 ? -6.629 -20.594 -27.531 1 98.81 112 ALA A N 1
ATOM 880 C CA . ALA A 1 112 ? -6.191 -21.828 -28.172 1 98.81 112 ALA A CA 1
ATOM 881 C C . ALA A 1 112 ? -6.848 -23.047 -27.531 1 98.81 112 ALA A C 1
ATOM 883 O O . ALA A 1 112 ? -7.344 -23.938 -28.234 1 98.81 112 ALA A O 1
ATOM 884 N N . CYS A 1 113 ? -6.852 -23.125 -26.25 1 98.88 113 CYS A N 1
ATOM 885 C CA . CYS A 1 113 ? -7.438 -24.266 -25.531 1 98.88 113 CYS A CA 1
ATOM 886 C C . CYS A 1 113 ? -8.953 -24.297 -25.719 1 98.88 113 CYS A C 1
ATOM 888 O O . CYS A 1 113 ? -9.523 -25.375 -25.906 1 98.88 113 CYS A O 1
ATOM 890 N N . GLU A 1 114 ? -9.562 -23.109 -25.672 1 98.69 114 GLU A N 1
ATOM 891 C CA . GLU A 1 114 ? -11 -23.031 -25.906 1 98.69 114 GLU A CA 1
ATOM 892 C C . GLU A 1 114 ? -11.352 -23.531 -27.297 1 98.69 114 GLU A C 1
ATOM 894 O O . GLU A 1 114 ? -12.289 -24.328 -27.453 1 98.69 114 GLU A O 1
ATOM 899 N N . ASN A 1 115 ? -10.68 -23.125 -28.281 1 98.56 115 ASN A N 1
ATOM 900 C CA . ASN A 1 115 ? -10.914 -23.547 -29.656 1 98.56 115 ASN A CA 1
ATOM 901 C C . ASN A 1 115 ? -10.758 -25.062 -29.812 1 98.56 115 ASN A C 1
ATOM 903 O O . ASN A 1 115 ? -11.469 -25.688 -30.609 1 98.56 115 ASN A O 1
ATOM 907 N N . ALA A 1 116 ? -9.82 -25.641 -29.109 1 98.56 116 ALA A N 1
ATOM 908 C CA . ALA A 1 116 ? -9.539 -27.062 -29.188 1 98.56 116 ALA A CA 1
ATOM 909 C C . ALA A 1 116 ? -10.492 -27.859 -28.297 1 98.56 116 ALA A C 1
ATOM 911 O O . ALA A 1 116 ? -10.539 -29.094 -28.375 1 98.56 116 ALA A O 1
ATOM 912 N N . GLY A 1 117 ? -11.25 -27.141 -27.422 1 98.31 117 GLY A N 1
ATOM 913 C CA . GLY A 1 117 ? -12.18 -27.781 -26.516 1 98.31 117 GLY A CA 1
ATOM 914 C C . GLY A 1 117 ? -11.492 -28.516 -25.375 1 98.31 117 GLY A C 1
ATOM 915 O O . GLY A 1 117 ? -11.961 -29.562 -24.922 1 98.31 117 GLY A O 1
ATOM 916 N N . VAL A 1 118 ? -10.336 -28.078 -24.969 1 98.38 118 VAL A N 1
ATOM 917 C CA . VAL A 1 118 ? -9.609 -28.703 -23.859 1 98.38 118 VAL A CA 1
ATOM 918 C C . VAL A 1 118 ? -9.43 -27.703 -22.719 1 98.38 118 VAL A C 1
ATOM 920 O O . VAL A 1 118 ? -9.305 -26.5 -22.969 1 98.38 118 VAL A O 1
ATOM 923 N N . PRO A 1 119 ? -9.352 -28.141 -21.469 1 98.44 119 PRO A N 1
ATOM 924 C CA . PRO A 1 119 ? -9.18 -27.234 -20.344 1 98.44 119 PRO A CA 1
ATOM 925 C C . PRO A 1 119 ? -7.738 -26.75 -20.188 1 98.44 119 PRO A C 1
ATOM 927 O O . PRO A 1 119 ? -6.809 -27.438 -20.609 1 98.44 119 PRO A O 1
ATOM 930 N N . LEU A 1 120 ? -7.57 -25.594 -19.672 1 98.88 120 LEU A N 1
ATOM 931 C CA . LEU A 1 120 ? -6.305 -24.969 -19.297 1 98.88 120 LEU A CA 1
ATOM 932 C C . LEU A 1 120 ? -6.273 -24.6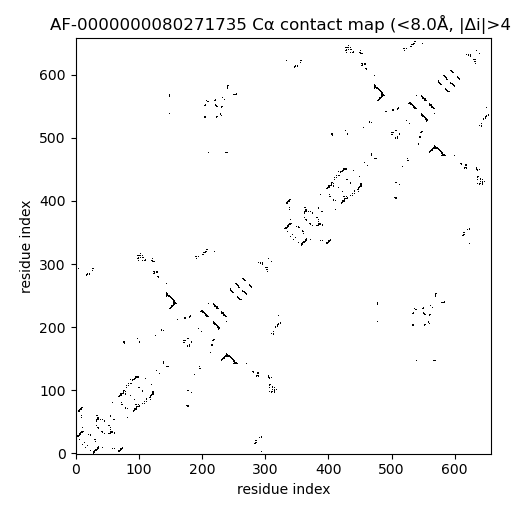56 -17.797 1 98.88 120 LEU A C 1
ATOM 934 O O . LEU A 1 120 ? -7.105 -23.891 -17.312 1 98.88 120 LEU A O 1
ATOM 938 N N . PHE A 1 121 ? -5.324 -25.297 -17.078 1 98.81 121 PHE A N 1
ATOM 939 C CA . PHE A 1 121 ? -5.133 -25.062 -15.648 1 98.81 121 PHE A CA 1
ATOM 940 C C . PHE A 1 121 ? -3.797 -24.391 -15.383 1 98.81 121 PHE A C 1
ATOM 942 O O . PHE A 1 121 ? -2.855 -24.516 -16.172 1 98.81 121 PHE A O 1
ATOM 949 N N . VAL A 1 122 ? -3.723 -23.625 -14.32 1 98.88 122 VAL A N 1
ATOM 950 C CA . VAL A 1 122 ? -2.504 -22.906 -13.961 1 98.88 122 VAL A CA 1
ATOM 951 C C . VAL A 1 122 ? -2.051 -23.344 -12.562 1 98.88 122 VAL A C 1
ATOM 953 O O . VAL A 1 122 ? -2.873 -23.484 -11.656 1 98.88 122 VAL A O 1
ATOM 956 N N . ALA A 1 123 ? -0.777 -23.422 -12.328 1 98.19 123 ALA A N 1
ATOM 957 C CA . ALA A 1 123 ? -0.201 -23.984 -11.109 1 98.19 123 ALA A CA 1
ATOM 958 C C . ALA A 1 123 ? -0.234 -22.969 -9.969 1 98.19 123 ALA A C 1
ATOM 960 O O . ALA A 1 123 ? 0.774 -22.75 -9.289 1 98.19 123 ALA A O 1
ATOM 961 N N . TYR A 1 124 ? -1.351 -22.406 -9.773 1 98.5 124 TYR A N 1
ATOM 962 C CA . TYR A 1 124 ? -1.606 -21.625 -8.562 1 98.5 124 TYR A CA 1
ATOM 963 C C . TYR A 1 124 ? -2.139 -22.531 -7.445 1 98.5 124 TYR A C 1
ATOM 965 O O . TYR A 1 124 ? -3.289 -22.391 -7.027 1 98.5 124 TYR A O 1
ATOM 973 N N . TYR A 1 125 ? -1.228 -23.281 -6.93 1 97.62 125 TYR A N 1
ATOM 974 C CA . TYR A 1 125 ? -1.57 -24.391 -6.039 1 97.62 125 TYR A CA 1
ATOM 975 C C . TYR A 1 125 ? -1.994 -23.875 -4.672 1 97.62 125 TYR A C 1
ATOM 977 O O . TYR A 1 125 ? -2.58 -24.609 -3.877 1 97.62 125 TYR A O 1
ATOM 985 N N . ARG A 1 126 ? -1.742 -22.641 -4.363 1 97.75 126 ARG A N 1
ATOM 986 C CA . ARG A 1 126 ? -2.125 -22.094 -3.064 1 97.75 126 ARG A CA 1
ATOM 987 C C . ARG A 1 126 ? -3.643 -22.016 -2.93 1 97.75 126 ARG A C 1
ATOM 989 O O . ARG A 1 126 ? -4.172 -21.984 -1.815 1 97.75 126 ARG A O 1
ATOM 996 N N . ARG A 1 127 ? -4.367 -22.031 -4.035 1 98.06 127 ARG A N 1
ATOM 997 C CA . ARG A 1 127 ? -5.824 -22.078 -4.016 1 98.06 127 ARG A CA 1
ATOM 998 C C . ARG A 1 127 ? -6.316 -23.391 -3.396 1 98.06 127 ARG A C 1
ATOM 1000 O O . ARG A 1 127 ? -7.473 -23.484 -2.98 1 98.06 127 ARG A O 1
ATOM 1007 N N . ALA A 1 128 ? -5.438 -24.40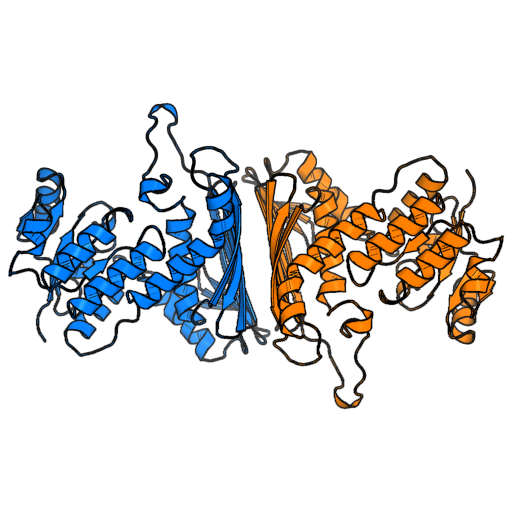6 -3.35 1 97.44 128 ALA A N 1
ATOM 1008 C CA . ALA A 1 128 ? -5.863 -25.719 -2.885 1 97.44 128 ALA A CA 1
ATOM 1009 C C . ALA A 1 128 ? -5.25 -26.047 -1.526 1 97.44 128 ALA A C 1
ATOM 1011 O O . ALA A 1 128 ? -5.594 -27.062 -0.913 1 97.44 128 ALA A O 1
ATOM 1012 N N . LEU A 1 129 ? -4.344 -25.219 -1.033 1 97.44 129 LEU A N 1
ATOM 1013 C CA . LEU A 1 129 ? -3.637 -25.531 0.203 1 97.44 129 LEU A CA 1
ATOM 1014 C C . LEU A 1 129 ? -4.508 -25.234 1.419 1 97.44 129 LEU A C 1
ATOM 1016 O O . LEU A 1 129 ? -5.215 -24.234 1.446 1 97.44 129 LEU A O 1
ATOM 1020 N N . ASP A 1 130 ? -4.355 -26.047 2.449 1 97.56 130 ASP A N 1
ATOM 1021 C CA . ASP A 1 130 ? -5.172 -25.953 3.656 1 97.56 130 ASP A CA 1
ATOM 1022 C C . ASP A 1 130 ? -4.992 -24.594 4.336 1 97.56 130 ASP A C 1
ATOM 1024 O O . ASP A 1 130 ? -5.949 -24.031 4.879 1 97.56 130 ASP A O 1
ATOM 1028 N N . ARG A 1 131 ? -3.836 -24.141 4.336 1 97.5 131 ARG A N 1
ATOM 1029 C CA . ARG A 1 131 ? -3.518 -22.875 4.977 1 97.5 131 ARG A CA 1
ATOM 1030 C C . ARG A 1 131 ? -4.359 -21.734 4.402 1 97.5 131 ARG A C 1
ATOM 1032 O O . ARG A 1 131 ? -4.992 -20.984 5.145 1 97.5 131 ARG A O 1
ATOM 1039 N N . PHE A 1 132 ? -4.414 -21.594 3.154 1 98.25 132 PHE A N 1
ATOM 1040 C CA . PHE A 1 132 ? -5.117 -20.5 2.508 1 98.25 132 PHE A CA 1
ATOM 1041 C C . PHE A 1 132 ? -6.617 -20.766 2.467 1 98.25 132 PHE A C 1
ATOM 1043 O O . PHE A 1 132 ? -7.418 -19.828 2.531 1 98.25 132 PHE A O 1
ATOM 1050 N N . ASN A 1 133 ? -6.992 -22.016 2.367 1 98.25 133 ASN A N 1
ATOM 1051 C CA . ASN A 1 133 ? -8.398 -22.359 2.521 1 98.25 133 ASN A CA 1
ATOM 1052 C C . ASN A 1 133 ? -8.914 -22 3.91 1 98.25 133 ASN A C 1
ATOM 1054 O O . ASN A 1 133 ? -10.078 -21.625 4.066 1 98.25 133 ASN A O 1
ATOM 1058 N N . LYS A 1 134 ? -8.055 -22.141 4.871 1 98.38 134 LYS A N 1
ATOM 1059 C CA . LYS A 1 134 ? -8.438 -21.719 6.215 1 98.38 134 LYS A CA 1
ATOM 1060 C C . LYS A 1 134 ? -8.688 -20.219 6.266 1 98.38 134 LYS A C 1
ATOM 1062 O O . LYS A 1 134 ? -9.648 -19.766 6.879 1 98.38 134 LYS A O 1
ATOM 1067 N N . VAL A 1 135 ? -7.82 -19.422 5.688 1 98.75 135 VAL A N 1
ATOM 1068 C CA . VAL A 1 135 ? -8.016 -17.984 5.617 1 98.75 135 VAL A CA 1
ATOM 1069 C C . VAL A 1 135 ? -9.359 -17.672 4.957 1 98.75 135 VAL A C 1
ATOM 1071 O O . VAL A 1 135 ? -10.133 -16.859 5.473 1 98.75 135 VAL A O 1
ATOM 1074 N N . LYS A 1 136 ? -9.633 -18.281 3.816 1 98.62 136 LYS A N 1
ATOM 1075 C CA . LYS A 1 136 ? -10.898 -18.078 3.107 1 98.62 136 LYS A CA 1
ATOM 1076 C C . LYS A 1 136 ? -12.086 -18.453 3.984 1 98.62 136 LYS A C 1
ATOM 1078 O O . LYS A 1 136 ? -13.102 -17.766 3.992 1 98.62 136 LYS A O 1
ATOM 1083 N N . GLU A 1 137 ? -11.953 -19.578 4.668 1 98.56 137 GLU A N 1
ATOM 1084 C CA . GLU A 1 137 ? -13 -20.031 5.578 1 98.56 137 GLU A CA 1
ATOM 1085 C C . GLU A 1 137 ? -13.305 -18.969 6.633 1 98.56 137 GLU A C 1
ATOM 1087 O O . GLU A 1 137 ? -14.477 -18.688 6.922 1 98.56 137 GLU A O 1
ATOM 1092 N N . LEU A 1 138 ? -12.266 -18.438 7.203 1 98.5 138 LEU A N 1
ATOM 1093 C CA . LEU A 1 138 ? -12.422 -17.406 8.234 1 98.5 138 LEU A CA 1
ATOM 1094 C C . LEU A 1 138 ? -13.133 -16.188 7.676 1 98.5 138 LEU A C 1
ATOM 1096 O O . LEU A 1 138 ? -13.93 -15.547 8.375 1 98.5 138 LEU A O 1
ATOM 1100 N N . ILE A 1 139 ? -12.875 -15.805 6.438 1 98.38 139 ILE A N 1
ATOM 1101 C CA . ILE A 1 139 ? -13.516 -14.672 5.77 1 98.38 139 ILE A CA 1
ATOM 1102 C C . ILE A 1 139 ? -14.984 -15 5.492 1 98.38 139 ILE A C 1
ATOM 1104 O O . ILE A 1 139 ? -15.875 -14.219 5.832 1 98.38 139 ILE A O 1
ATOM 1108 N N . ASP A 1 140 ? -15.234 -16.156 4.926 1 97.88 140 ASP A N 1
ATOM 1109 C CA . ASP A 1 140 ? -16.578 -16.562 4.5 1 97.88 140 ASP A CA 1
ATOM 1110 C C . ASP A 1 140 ? -17.5 -16.734 5.699 1 97.88 140 ASP A C 1
ATOM 1112 O O . ASP A 1 140 ? -18.719 -16.531 5.594 1 97.88 140 ASP A O 1
ATOM 1116 N N . SER A 1 141 ? -16.922 -17.109 6.805 1 97.69 141 SER A N 1
ATOM 1117 C CA . SER A 1 141 ? -17.734 -17.344 8 1 97.69 141 SER A CA 1
ATOM 1118 C C . SER A 1 141 ? -18.078 -16.047 8.695 1 97.69 141 SER A C 1
ATOM 1120 O O . SER A 1 141 ? -18.891 -16.031 9.633 1 97.69 141 SER A O 1
ATOM 1122 N N . GLY A 1 142 ? -17.438 -14.984 8.312 1 97.75 142 GLY A N 1
ATOM 1123 C CA . GLY A 1 142 ? -17.766 -13.68 8.859 1 97.75 142 GLY A CA 1
ATOM 1124 C C . GLY A 1 142 ? -17.047 -13.375 10.156 1 97.75 142 GLY A C 1
ATOM 1125 O O . GLY A 1 142 ? -17.469 -12.492 10.906 1 97.75 142 GLY A O 1
ATOM 1126 N N . GLU A 1 143 ? -15.953 -14.094 10.383 1 97.25 143 GLU A N 1
ATOM 1127 C CA . GLU A 1 143 ? -15.234 -13.93 11.641 1 97.25 143 GLU A CA 1
ATOM 1128 C C . GLU A 1 143 ? -14.68 -12.516 11.781 1 97.25 143 GLU A C 1
ATOM 1130 O O . GLU A 1 143 ? -14.516 -12.008 12.898 1 97.25 143 GLU A O 1
ATOM 1135 N N . ILE A 1 144 ? -14.406 -11.883 10.664 1 98.5 144 ILE A N 1
ATOM 1136 C CA . ILE A 1 144 ? -13.812 -10.555 10.766 1 98.5 144 ILE A CA 1
ATOM 1137 C C . ILE A 1 144 ? -14.766 -9.516 10.172 1 98.5 144 ILE A C 1
ATOM 1139 O O . ILE A 1 144 ? -14.352 -8.398 9.859 1 98.5 144 ILE A O 1
ATOM 1143 N N . GLY A 1 145 ? -15.977 -9.82 10.016 1 98.38 145 GLY A N 1
ATOM 1144 C CA . GLY A 1 145 ? -16.984 -8.883 9.539 1 98.38 145 GLY A CA 1
ATOM 1145 C C . GLY A 1 145 ? -16.828 -8.508 8.078 1 98.38 145 GLY A C 1
ATOM 1146 O O . GLY A 1 145 ? -16.438 -9.344 7.262 1 98.38 145 GLY A O 1
ATOM 1147 N N . GLU A 1 146 ? -17.281 -7.289 7.719 1 98.25 146 GLU A N 1
ATOM 1148 C CA . GLU A 1 146 ? -17.109 -6.785 6.359 1 98.25 146 GLU A CA 1
ATOM 1149 C C . GLU A 1 146 ? -15.648 -6.477 6.062 1 98.25 146 GLU A C 1
ATOM 1151 O O . GLU A 1 146 ? -15 -5.73 6.805 1 98.25 146 GLU A O 1
ATOM 1156 N N . ILE A 1 147 ? -15.164 -7.055 5.004 1 98.81 147 ILE A N 1
ATOM 1157 C CA . ILE A 1 147 ? -13.758 -6.848 4.664 1 98.81 147 ILE A CA 1
ATOM 1158 C C . ILE A 1 147 ? -13.547 -5.414 4.18 1 98.81 147 ILE A C 1
ATOM 1160 O O . ILE A 1 147 ? -14.242 -4.949 3.273 1 98.81 147 ILE A O 1
ATOM 1164 N N . ARG A 1 148 ? -12.562 -4.707 4.785 1 98.69 148 ARG A N 1
ATOM 1165 C CA . ARG A 1 148 ? -12.273 -3.326 4.422 1 98.69 148 ARG A CA 1
ATOM 1166 C C . ARG A 1 148 ? -11.117 -3.256 3.422 1 98.69 148 ARG A C 1
ATOM 1168 O O . ARG A 1 148 ? -11.289 -2.748 2.311 1 98.69 148 ARG A O 1
ATOM 1175 N N . PHE A 1 149 ? -9.992 -3.773 3.814 1 98.94 149 PHE A N 1
ATOM 1176 C CA . PHE A 1 149 ? -8.828 -3.668 2.939 1 98.94 149 PHE A CA 1
ATOM 1177 C C . PHE A 1 149 ? -7.836 -4.789 3.217 1 98.94 149 PHE A C 1
ATOM 1179 O O . PHE A 1 149 ? -7.973 -5.516 4.207 1 98.94 149 PHE A O 1
ATOM 1186 N N . VAL A 1 150 ? -6.918 -4.992 2.357 1 98.94 150 VAL A N 1
ATOM 1187 C CA . VAL A 1 150 ? -5.809 -5.93 2.514 1 98.94 150 VAL A CA 1
ATOM 1188 C C . VAL A 1 150 ? -4.484 -5.207 2.27 1 98.94 150 VAL A C 1
ATOM 1190 O O . VAL A 1 150 ? -4.391 -4.348 1.388 1 98.94 150 VAL A O 1
ATOM 1193 N N . THR A 1 151 ? -3.453 -5.445 3.072 1 98.94 151 THR A N 1
ATOM 1194 C CA . THR A 1 151 ? -2.09 -4.988 2.836 1 98.94 151 THR A CA 1
ATOM 1195 C C . THR A 1 151 ? -1.159 -6.172 2.574 1 98.94 151 THR A C 1
ATOM 1197 O O . THR A 1 151 ? -1.293 -7.223 3.203 1 98.94 151 THR A O 1
ATOM 1200 N N . VAL A 1 152 ? -0.321 -6.02 1.619 1 98.94 152 VAL A N 1
ATOM 1201 C CA . VAL A 1 152 ? 0.691 -7.008 1.264 1 98.94 152 VAL A CA 1
ATOM 1202 C C . VAL A 1 152 ? 2.08 -6.379 1.342 1 98.94 152 VAL A C 1
ATOM 1204 O O . VAL A 1 152 ? 2.344 -5.359 0.695 1 98.94 152 VAL A O 1
ATOM 1207 N N . VAL A 1 153 ? 2.98 -6.953 2.121 1 98.88 153 VAL A N 1
ATOM 1208 C CA . VAL A 1 153 ? 4.371 -6.516 2.145 1 98.88 153 VAL A CA 1
ATOM 1209 C C . VAL A 1 153 ? 5.293 -7.73 2.047 1 98.88 153 VAL A C 1
ATOM 1211 O O . VAL A 1 153 ? 5.266 -8.609 2.91 1 98.88 153 VAL A O 1
ATOM 1214 N N . LEU A 1 154 ? 6.008 -7.77 1.021 1 98.88 154 LEU A N 1
ATOM 1215 C CA . LEU A 1 154 ? 7.051 -8.773 0.831 1 98.88 154 LEU A CA 1
ATOM 1216 C C . LEU A 1 154 ? 8.375 -8.109 0.47 1 98.88 154 LEU A C 1
ATOM 1218 O O . LEU A 1 154 ? 8.484 -7.445 -0.562 1 98.88 154 LEU A O 1
ATOM 1222 N N . TYR A 1 155 ? 9.375 -8.273 1.247 1 98.56 155 TYR A N 1
ATOM 1223 C CA . TYR A 1 155 ? 10.695 -7.832 0.823 1 98.56 155 TYR A CA 1
ATOM 1224 C C . TYR A 1 155 ? 11.758 -8.867 1.173 1 98.56 155 TYR A C 1
ATOM 1226 O O . TYR A 1 155 ? 11.578 -9.656 2.107 1 98.56 155 TYR A O 1
ATOM 1234 N N . LYS A 1 156 ? 12.727 -8.977 0.415 1 97.88 156 LYS A N 1
ATOM 1235 C CA . LYS A 1 156 ? 13.828 -9.93 0.503 1 97.88 156 LYS A CA 1
ATOM 1236 C C . LYS A 1 156 ? 15.172 -9.234 0.343 1 97.88 156 LYS A C 1
ATOM 1238 O O . LYS A 1 156 ? 15.258 -8.156 -0.245 1 97.88 156 LYS A O 1
ATOM 1243 N N . LYS A 1 157 ? 16.188 -9.914 0.833 1 96.62 157 LYS A N 1
ATOM 1244 C CA . LYS A 1 157 ? 17.547 -9.5 0.51 1 96.62 157 LYS A CA 1
ATOM 1245 C C . LYS A 1 157 ? 17.828 -9.641 -0.982 1 96.62 157 LYS A C 1
ATOM 1247 O O . LYS A 1 157 ? 17.188 -10.43 -1.668 1 96.62 157 LYS A O 1
ATOM 1252 N N . ALA A 1 158 ? 18.797 -8.875 -1.431 1 93.56 158 ALA A N 1
ATOM 1253 C CA . ALA A 1 158 ? 19.172 -8.953 -2.84 1 93.56 158 ALA A CA 1
ATOM 1254 C C . ALA A 1 158 ? 19.719 -10.336 -3.191 1 93.56 158 ALA A C 1
ATOM 1256 O O . ALA A 1 158 ? 20.406 -10.953 -2.391 1 93.56 158 ALA A O 1
ATOM 1257 N N . LEU A 1 159 ? 19.359 -10.742 -4.371 1 89.38 159 LEU A N 1
ATOM 1258 C CA . LEU A 1 159 ? 19.953 -11.969 -4.902 1 89.38 159 LEU A CA 1
ATOM 1259 C C . LEU A 1 159 ? 21.469 -11.836 -5.008 1 89.38 159 LEU A C 1
ATOM 1261 O O . LEU A 1 159 ? 21.969 -10.781 -5.383 1 89.38 159 LEU A O 1
ATOM 1265 N N . LYS A 1 160 ? 22.062 -12.969 -4.641 1 84.88 160 LYS A N 1
ATOM 1266 C CA . LYS A 1 160 ? 23.5 -12.992 -4.871 1 84.88 160 LYS A CA 1
ATOM 1267 C C . LYS A 1 160 ? 23.812 -13.234 -6.344 1 84.88 160 LYS A C 1
ATOM 1269 O O . LYS A 1 160 ? 23.453 -14.273 -6.898 1 84.88 160 LYS A O 1
ATOM 1274 N N . ILE A 1 161 ? 24.266 -12.211 -7 1 83.38 161 ILE A N 1
ATOM 1275 C CA . ILE A 1 161 ? 24.578 -12.312 -8.422 1 83.38 161 ILE A CA 1
ATOM 1276 C C . ILE A 1 161 ? 26.078 -12.188 -8.633 1 83.38 161 ILE A C 1
ATOM 1278 O O . ILE A 1 161 ? 26.734 -11.367 -7.988 1 83.38 161 ILE A O 1
ATOM 1282 N N . ASP A 1 162 ? 26.672 -13.141 -9.383 1 77.12 162 ASP A N 1
ATOM 1283 C CA . ASP A 1 162 ? 28.047 -12.992 -9.82 1 77.12 162 ASP A CA 1
ATOM 1284 C C . ASP A 1 162 ? 28.141 -12.117 -11.062 1 77.12 162 ASP A C 1
ATOM 1286 O O . ASP A 1 162 ? 27.938 -12.594 -12.18 1 77.12 162 ASP A O 1
ATOM 1290 N N . SER A 1 163 ? 28.281 -10.922 -10.883 1 64.75 163 SER A N 1
ATOM 1291 C CA . SER A 1 163 ? 28.297 -9.953 -11.977 1 64.75 163 SER A CA 1
ATOM 1292 C C . SER A 1 163 ? 29.344 -10.305 -13.016 1 64.75 163 SER A C 1
ATOM 1294 O O . SER A 1 163 ? 29.219 -9.938 -14.188 1 64.75 163 SER A O 1
ATOM 1296 N N . LYS A 1 164 ? 30.297 -11.094 -12.617 1 70.69 164 LYS A N 1
ATOM 1297 C CA . LYS A 1 164 ? 31.406 -11.398 -13.523 1 70.69 164 LYS A CA 1
ATOM 1298 C C . LYS A 1 164 ? 31.016 -12.469 -14.539 1 70.69 164 LYS A C 1
ATOM 1300 O O . LYS A 1 164 ? 31.578 -12.539 -15.625 1 70.69 164 LYS A O 1
ATOM 1305 N N . SER A 1 165 ? 30.094 -13.227 -14.141 1 70.62 165 SER A N 1
ATOM 1306 C CA . SER A 1 165 ? 29.703 -14.312 -15.039 1 70.62 165 SER A CA 1
ATOM 1307 C C . SER A 1 165 ? 28.766 -13.812 -16.125 1 70.62 165 SER A C 1
ATOM 1309 O O . SER A 1 165 ? 28.656 -14.43 -17.188 1 70.62 165 SER A O 1
ATOM 1311 N N . GLY A 1 166 ? 28.25 -12.539 -15.859 1 68.19 166 GLY A N 1
ATOM 1312 C CA . GLY A 1 166 ? 27.25 -12.008 -16.781 1 68.19 166 GLY A CA 1
ATOM 1313 C C . GLY A 1 166 ? 25.984 -12.836 -16.828 1 68.19 166 GLY A C 1
ATOM 1314 O O . GLY A 1 166 ? 25.078 -12.555 -17.625 1 68.19 166 GLY A O 1
ATOM 1315 N N . GLU A 1 167 ? 25.984 -13.859 -16.047 1 82.06 167 GLU A N 1
ATOM 1316 C CA . GLU A 1 167 ? 24.812 -14.734 -16.062 1 82.06 167 GLU A CA 1
ATOM 1317 C C . GLU A 1 167 ? 23.859 -14.398 -14.922 1 82.06 167 GLU A C 1
ATOM 1319 O O . GLU A 1 167 ? 24.281 -14.227 -13.781 1 82.06 167 GLU A O 1
ATOM 1324 N N . PHE A 1 168 ? 22.625 -14.117 -15.32 1 88.62 168 PHE A N 1
ATOM 1325 C CA . PHE A 1 168 ? 21.562 -13.844 -14.352 1 88.62 168 PHE A CA 1
ATOM 1326 C C . PHE A 1 168 ? 20.562 -14.984 -14.297 1 88.62 168 PHE A C 1
ATOM 1328 O O . PHE A 1 168 ? 20.328 -15.648 -15.312 1 88.62 168 PHE A O 1
ATOM 1335 N N . PRO A 1 169 ? 20.062 -15.25 -13.086 1 91 169 PRO A N 1
ATOM 1336 C CA . PRO A 1 169 ? 18.922 -16.156 -13.078 1 91 169 PRO A CA 1
ATOM 1337 C C . PRO A 1 169 ? 17.797 -15.711 -14.008 1 91 169 PRO A C 1
ATOM 1339 O O . PRO A 1 169 ? 17.562 -14.508 -14.156 1 91 169 PRO A O 1
ATOM 1342 N N . TRP A 1 170 ? 17.156 -16.656 -14.641 1 91.31 170 TRP A N 1
ATOM 1343 C CA . TRP A 1 170 ? 16.156 -16.328 -15.648 1 91.31 170 TRP A CA 1
ATOM 1344 C C . TRP A 1 170 ? 15.031 -15.492 -15.047 1 91.31 170 TRP A C 1
ATOM 1346 O O . TRP A 1 170 ? 14.398 -14.703 -15.75 1 91.31 170 TRP A O 1
ATOM 1356 N N . ARG A 1 171 ? 14.805 -15.531 -13.75 1 94.06 171 ARG A N 1
ATOM 1357 C CA . ARG A 1 171 ? 13.703 -14.875 -13.062 1 94.06 171 ARG A CA 1
ATOM 1358 C C . ARG A 1 171 ? 13.883 -13.359 -13.047 1 94.06 171 ARG A C 1
ATOM 1360 O O . ARG A 1 171 ? 12.945 -12.625 -12.742 1 94.06 171 ARG A O 1
ATOM 1367 N N . VAL A 1 172 ? 15.102 -12.906 -13.367 1 95.44 172 VAL A N 1
ATOM 1368 C CA . VAL A 1 172 ? 15.32 -11.461 -13.375 1 95.44 172 VAL A CA 1
ATOM 1369 C C . VAL A 1 172 ? 15.664 -11 -14.789 1 95.44 172 VAL A C 1
ATOM 1371 O O . VAL A 1 172 ? 16.234 -9.93 -14.977 1 95.44 172 VAL A O 1
ATOM 1374 N N . ILE A 1 173 ? 15.422 -11.867 -15.773 1 95.06 173 ILE A N 1
ATOM 1375 C CA . ILE A 1 173 ? 15.547 -11.523 -17.188 1 95.06 173 ILE A CA 1
ATOM 1376 C C . ILE A 1 173 ? 14.164 -11.281 -17.781 1 95.06 173 ILE A C 1
ATOM 1378 O O . ILE A 1 173 ? 13.43 -12.227 -18.062 1 95.06 173 ILE A O 1
ATOM 1382 N N . PRO A 1 174 ? 13.805 -10.055 -18.031 1 96.19 174 PRO A N 1
ATOM 1383 C CA . PRO A 1 174 ? 12.438 -9.711 -18.438 1 96.19 174 PRO A CA 1
ATOM 1384 C C . PRO A 1 174 ? 11.992 -10.445 -19.688 1 96.19 174 PRO A C 1
ATOM 1386 O O . PRO A 1 174 ? 10.82 -10.805 -19.828 1 96.19 174 PRO A O 1
ATOM 1389 N N . GLU A 1 175 ? 12.883 -10.75 -20.594 1 96.06 175 GLU A N 1
ATOM 1390 C CA . GLU A 1 175 ? 12.555 -11.445 -21.844 1 96.06 175 GLU A CA 1
ATOM 1391 C C . GLU A 1 175 ? 12.078 -12.875 -21.562 1 96.06 175 GLU A C 1
ATOM 1393 O O . GLU A 1 175 ? 11.391 -13.477 -22.391 1 96.06 175 GLU A O 1
ATOM 1398 N N . ILE A 1 176 ? 12.445 -13.359 -20.406 1 97.06 176 ILE A N 1
ATOM 1399 C CA . ILE A 1 176 ? 12.117 -14.75 -20.078 1 97.06 176 ILE A CA 1
ATOM 1400 C C . ILE A 1 176 ? 11 -14.781 -19.047 1 97.06 176 ILE A C 1
ATOM 1402 O O . ILE A 1 176 ? 10.008 -15.508 -19.219 1 97.06 176 ILE A O 1
ATOM 1406 N N . SER A 1 177 ? 11.07 -13.969 -18.047 1 96.94 177 SER A N 1
ATOM 1407 C CA . SER A 1 177 ? 10.18 -14.07 -16.891 1 96.94 177 SER A CA 1
ATOM 1408 C C . SER A 1 177 ? 9.008 -13.102 -17.016 1 96.94 177 SER A C 1
ATOM 1410 O O . SER A 1 177 ? 8.008 -13.242 -16.312 1 96.94 177 SER A O 1
ATOM 1412 N N . GLY A 1 178 ? 9.086 -12.117 -17.906 1 97.12 178 GLY A N 1
ATOM 1413 C CA . GLY A 1 178 ? 8.102 -11.055 -17.984 1 97.12 178 GLY A CA 1
ATOM 1414 C C . GLY A 1 178 ? 8.422 -9.875 -17.078 1 97.12 178 GLY A C 1
ATOM 1415 O O . GLY A 1 178 ? 7.723 -8.859 -17.094 1 97.12 178 GLY A O 1
ATOM 1416 N N . GLY A 1 179 ? 9.5 -9.914 -16.297 1 97.5 179 GLY A N 1
ATOM 1417 C CA . GLY A 1 179 ? 9.938 -8.898 -15.352 1 97.5 179 GLY A CA 1
ATOM 1418 C C . GLY A 1 179 ? 10.992 -9.406 -14.383 1 97.5 179 GLY A C 1
ATOM 1419 O O . GLY A 1 179 ? 11.93 -10.094 -14.781 1 97.5 179 GLY A O 1
ATOM 1420 N N . GLY A 1 180 ? 10.945 -8.906 -13.203 1 97.31 180 GLY A N 1
ATOM 1421 C CA . GLY A 1 180 ? 11.836 -9.375 -12.156 1 97.31 180 GLY A CA 1
ATOM 1422 C C . GLY A 1 180 ? 11.188 -10.391 -11.227 1 97.31 180 GLY A C 1
ATOM 1423 O O . GLY A 1 180 ? 10.266 -11.102 -11.625 1 97.31 180 GLY A O 1
ATOM 1424 N N . GLU A 1 181 ? 11.727 -10.508 -10 1 97.69 181 GLU A N 1
ATOM 1425 C CA . GLU A 1 181 ? 11.203 -11.414 -8.984 1 97.69 181 GLU A CA 1
ATOM 1426 C C . GLU A 1 181 ? 9.742 -11.094 -8.664 1 97.69 181 GLU A C 1
ATOM 1428 O O . GLU A 1 181 ? 9.008 -11.953 -8.164 1 97.69 181 GLU A O 1
ATOM 1433 N N . PHE A 1 182 ? 9.391 -9.867 -8.984 1 98.69 182 PHE A N 1
ATOM 1434 C CA . PHE A 1 182 ? 8 -9.461 -8.797 1 98.69 182 PHE A CA 1
ATOM 1435 C C . PHE A 1 182 ? 7.055 -10.391 -9.539 1 98.69 182 PHE A C 1
ATOM 1437 O O . PHE A 1 182 ? 6.062 -10.852 -8.977 1 98.69 182 PHE A O 1
ATOM 1444 N N . MET A 1 183 ? 7.277 -10.711 -10.75 1 98.5 183 MET A N 1
ATOM 1445 C CA . MET A 1 183 ? 6.41 -11.539 -11.578 1 98.5 183 MET A CA 1
ATOM 1446 C C . MET A 1 183 ? 6.227 -12.922 -10.953 1 98.5 183 MET A C 1
ATOM 1448 O O . MET A 1 183 ? 5.125 -13.469 -10.961 1 98.5 183 MET A O 1
ATOM 1452 N N . ASP A 1 184 ? 7.258 -13.375 -10.414 1 96.75 184 ASP A N 1
ATOM 1453 C CA . ASP A 1 184 ? 7.254 -14.719 -9.859 1 96.75 184 ASP A CA 1
ATOM 1454 C C . ASP A 1 184 ? 6.559 -14.758 -8.5 1 96.75 184 ASP A C 1
ATOM 1456 O O . ASP A 1 184 ? 5.676 -15.586 -8.266 1 96.75 184 ASP A O 1
ATOM 1460 N N . LEU A 1 185 ? 6.902 -13.875 -7.621 1 98.12 185 LEU A N 1
ATOM 1461 C CA . LEU A 1 185 ? 6.473 -13.969 -6.23 1 98.12 185 LEU A CA 1
ATOM 1462 C C . LEU A 1 185 ? 5.129 -13.266 -6.031 1 98.12 185 LEU A C 1
ATOM 1464 O O . LEU A 1 185 ? 4.246 -13.797 -5.355 1 98.12 185 LEU A O 1
ATOM 1468 N N . ALA A 1 186 ? 4.98 -12.109 -6.633 1 98.75 186 ALA A N 1
ATOM 1469 C CA . ALA A 1 186 ? 3.727 -11.383 -6.457 1 98.75 186 ALA A CA 1
ATOM 1470 C C . ALA A 1 186 ? 2.559 -12.148 -7.074 1 98.75 186 ALA A C 1
ATOM 1472 O O . ALA A 1 186 ? 1.429 -12.062 -6.59 1 98.75 186 ALA A O 1
ATOM 1473 N N . SER A 1 187 ? 2.836 -12.875 -8.148 1 98.75 187 SER A N 1
ATOM 1474 C CA . SER A 1 187 ? 1.763 -13.625 -8.797 1 98.75 187 SER A CA 1
ATOM 1475 C C . SER A 1 187 ? 1.097 -14.586 -7.82 1 98.75 187 SER A C 1
ATOM 1477 O O . SER A 1 187 ? -0.125 -14.758 -7.844 1 98.75 187 SER A O 1
ATOM 1479 N N . HIS A 1 188 ? 1.904 -15.211 -6.906 1 98.5 188 HIS A N 1
ATOM 1480 C CA . HIS A 1 188 ? 1.351 -16.094 -5.887 1 98.5 188 HIS A CA 1
ATOM 1481 C C . HIS A 1 188 ? 0.38 -15.344 -4.98 1 98.5 188 HIS A C 1
ATOM 1483 O O . HIS A 1 188 ? -0.74 -15.805 -4.746 1 98.5 188 HIS A O 1
ATOM 1489 N N . THR A 1 189 ? 0.819 -14.266 -4.504 1 98.75 189 THR A N 1
ATOM 1490 C CA . THR A 1 189 ? 0.05 -13.516 -3.516 1 98.75 189 THR A CA 1
ATOM 1491 C C . THR A 1 189 ? -1.205 -12.914 -4.148 1 98.75 189 THR A C 1
ATOM 1493 O O . THR A 1 189 ? -2.299 -13.031 -3.592 1 98.75 189 THR A O 1
ATOM 1496 N N . LEU A 1 190 ? -1.035 -12.312 -5.309 1 98.88 190 LEU A N 1
ATOM 1497 C CA . LEU A 1 190 ? -2.166 -11.688 -5.984 1 98.88 190 LEU A CA 1
ATOM 1498 C C . LEU A 1 190 ? -3.205 -12.727 -6.383 1 98.88 190 LEU A C 1
ATOM 1500 O O . LEU A 1 190 ? -4.41 -12.484 -6.273 1 98.88 190 LEU A O 1
ATOM 1504 N N . ASP A 1 191 ? -2.762 -13.859 -6.824 1 98.88 191 ASP A N 1
ATOM 1505 C CA . ASP A 1 191 ? -3.691 -14.914 -7.211 1 98.88 191 ASP A CA 1
ATOM 1506 C C . ASP A 1 191 ? -4.469 -15.43 -6.004 1 98.88 191 ASP A C 1
ATOM 1508 O O . ASP A 1 191 ? -5.684 -15.641 -6.078 1 98.88 191 ASP A O 1
ATOM 1512 N N . VAL A 1 192 ? -3.762 -15.727 -4.918 1 98.62 192 VAL A N 1
ATOM 1513 C CA . VAL A 1 192 ? -4.457 -16.281 -3.766 1 98.62 192 VAL A CA 1
ATOM 1514 C C . VAL A 1 192 ? -5.414 -15.25 -3.18 1 98.62 192 VAL A C 1
ATOM 1516 O O . VAL A 1 192 ? -6.492 -15.594 -2.691 1 98.62 192 VAL A O 1
ATOM 1519 N N . LEU A 1 193 ? -5.098 -13.977 -3.236 1 98.88 193 LEU A N 1
ATOM 1520 C CA . LEU A 1 193 ? -6.016 -12.938 -2.793 1 98.88 193 LEU A CA 1
ATOM 1521 C C . LEU A 1 193 ? -7.227 -12.852 -3.717 1 98.88 193 LEU A C 1
ATOM 1523 O O . LEU A 1 193 ? -8.344 -12.617 -3.258 1 98.88 193 LEU A O 1
ATOM 1527 N N . ASP A 1 194 ? -6.98 -12.961 -5.004 1 98.69 194 ASP A N 1
ATOM 1528 C CA . ASP A 1 194 ? -8.062 -13.039 -5.98 1 98.69 194 ASP A CA 1
ATOM 1529 C C . ASP A 1 194 ? -9.039 -14.164 -5.625 1 98.69 194 ASP A C 1
ATOM 1531 O O . ASP A 1 194 ? -10.258 -13.977 -5.691 1 98.69 194 ASP A O 1
ATOM 1535 N N . TYR A 1 195 ? -8.516 -15.266 -5.188 1 98.56 195 TYR A N 1
ATOM 1536 C CA . TYR A 1 195 ? -9.289 -16.438 -4.801 1 98.56 195 TYR A CA 1
ATOM 1537 C C . TYR A 1 195 ? -10.062 -16.172 -3.516 1 98.56 195 TYR A C 1
ATOM 1539 O O . TYR A 1 195 ? -11.258 -16.484 -3.428 1 98.56 195 TYR A O 1
ATOM 1547 N N . ILE A 1 196 ? -9.391 -15.562 -2.566 1 98.44 196 ILE A N 1
ATOM 1548 C CA . ILE A 1 196 ? -9.922 -15.43 -1.213 1 98.44 196 ILE A CA 1
ATOM 1549 C C . ILE A 1 196 ? -10.914 -14.266 -1.159 1 98.44 196 ILE A C 1
ATOM 1551 O O . ILE A 1 196 ? -11.953 -14.359 -0.499 1 98.44 196 ILE A O 1
ATOM 1555 N N . LEU A 1 197 ? -10.648 -13.172 -1.841 1 98.5 197 LEU A N 1
ATOM 1556 C CA . LEU A 1 197 ? -11.422 -11.945 -1.685 1 98.5 197 LEU A CA 1
ATOM 1557 C C . LEU A 1 197 ? -12.289 -11.688 -2.914 1 98.5 197 LEU A C 1
ATOM 1559 O O . LEU A 1 197 ? -13.109 -10.766 -2.92 1 98.5 197 LEU A O 1
ATOM 1563 N N . GLY A 1 198 ? -12.133 -12.516 -3.93 1 98 198 GLY A N 1
ATOM 1564 C CA . GLY A 1 198 ? -12.758 -12.273 -5.219 1 98 198 GLY A CA 1
ATOM 1565 C C . GLY A 1 198 ? -11.828 -11.602 -6.215 1 98 198 GLY A C 1
ATOM 1566 O O . GLY A 1 198 ? -10.742 -11.133 -5.844 1 98 198 GLY A O 1
ATOM 1567 N N . PRO A 1 199 ? -12.25 -11.5 -7.469 1 98.56 199 PRO A N 1
ATOM 1568 C CA . PRO A 1 199 ? -11.391 -10.984 -8.539 1 98.56 199 PRO A CA 1
ATOM 1569 C C . PRO A 1 199 ? -10.875 -9.57 -8.266 1 98.56 199 PRO A C 1
ATOM 1571 O O . PRO A 1 199 ? -11.625 -8.727 -7.766 1 98.56 199 PRO A O 1
ATOM 1574 N N . ILE A 1 200 ? -9.625 -9.344 -8.484 1 98.75 200 ILE A N 1
ATOM 1575 C CA . ILE A 1 200 ? -9.078 -7.992 -8.508 1 98.75 200 ILE A CA 1
ATOM 1576 C C . ILE A 1 200 ? -9.508 -7.289 -9.797 1 98.75 200 ILE A C 1
ATOM 1578 O O . ILE A 1 200 ? -9.203 -7.762 -10.898 1 98.75 200 ILE A O 1
ATOM 1582 N N . LYS A 1 201 ? -10.125 -6.219 -9.688 1 98.38 201 LYS A N 1
ATOM 1583 C CA . LYS A 1 201 ? -10.727 -5.508 -10.812 1 98.38 201 LYS A CA 1
ATOM 1584 C C . LYS A 1 201 ? -9.688 -4.656 -11.539 1 98.38 201 LYS A C 1
ATOM 1586 O O . LYS A 1 201 ? -9.625 -4.656 -12.766 1 98.38 201 LYS A O 1
ATOM 1591 N N . GLU A 1 202 ? -8.922 -3.926 -10.82 1 98.44 202 GLU A N 1
ATOM 1592 C CA . GLU A 1 202 ? -7.91 -3.043 -11.391 1 98.44 202 GLU A CA 1
ATOM 1593 C C . GLU A 1 202 ? -6.816 -2.729 -10.375 1 98.44 202 GLU A C 1
ATOM 1595 O O . GLU A 1 202 ? -6.992 -2.963 -9.172 1 98.44 202 GLU A O 1
ATOM 1600 N N . ALA A 1 203 ? -5.723 -2.246 -10.883 1 98.81 203 ALA A N 1
ATOM 1601 C CA . ALA A 1 203 ? -4.578 -1.879 -10.055 1 98.81 203 ALA A CA 1
ATOM 1602 C C . ALA A 1 203 ? -3.771 -0.755 -10.695 1 98.81 203 ALA A C 1
ATOM 1604 O O . ALA A 1 203 ? -3.854 -0.535 -11.906 1 98.81 203 ALA A O 1
ATOM 1605 N N . CYS A 1 204 ? -3.07 -0 -9.906 1 98.62 204 CYS A N 1
ATOM 1606 C CA . CYS A 1 204 ? -2.09 0.996 -10.32 1 98.62 204 CYS A CA 1
ATOM 1607 C C . CYS A 1 204 ? -0.897 1.021 -9.375 1 98.62 204 CYS A C 1
ATOM 1609 O O . CYS A 1 204 ? -1.01 0.617 -8.219 1 98.62 204 CYS A O 1
ATOM 1611 N N . GLY A 1 205 ? 0.162 1.369 -9.852 1 98.44 205 GLY A N 1
ATOM 1612 C CA . GLY A 1 205 ? 1.336 1.372 -8.992 1 98.44 205 GLY A CA 1
ATOM 1613 C C . GLY A 1 205 ? 2.584 1.877 -9.695 1 98.44 205 GLY A C 1
ATOM 1614 O O . GLY A 1 205 ? 2.504 2.461 -10.773 1 98.44 205 GLY A O 1
ATOM 1615 N N . TYR A 1 206 ? 3.703 1.776 -9.016 1 98.69 206 TYR A N 1
ATOM 1616 C CA . TYR A 1 206 ? 5.008 2.225 -9.492 1 98.69 206 TYR A CA 1
ATOM 1617 C C . TYR A 1 206 ? 6.059 1.135 -9.32 1 98.69 206 TYR A C 1
ATOM 1619 O O . TYR A 1 206 ? 5.973 0.325 -8.398 1 98.69 206 TYR A O 1
ATOM 1627 N N . ALA A 1 207 ? 6.977 1.09 -10.195 1 98.75 207 ALA A N 1
ATOM 1628 C CA . ALA A 1 207 ? 8.109 0.174 -10.125 1 98.75 207 ALA A CA 1
ATOM 1629 C C . ALA A 1 207 ? 9.414 0.89 -10.469 1 98.75 207 ALA A C 1
ATOM 1631 O O . ALA A 1 207 ? 9.398 1.965 -11.07 1 98.75 207 ALA A O 1
ATOM 1632 N N . ASP A 1 208 ? 10.5 0.355 -9.984 1 98.38 208 ASP A N 1
ATOM 1633 C CA . ASP A 1 208 ? 11.828 0.879 -10.281 1 98.38 208 ASP A CA 1
ATOM 1634 C C . ASP A 1 208 ? 12.898 -0.194 -10.094 1 98.38 208 ASP A C 1
ATOM 1636 O O . ASP A 1 208 ? 12.594 -1.32 -9.695 1 98.38 208 ASP A O 1
ATOM 1640 N N . ASN A 1 209 ? 14.039 0.055 -10.531 1 97.81 209 ASN A N 1
ATOM 1641 C CA . ASN A 1 209 ? 15.25 -0.708 -10.234 1 97.81 209 ASN A CA 1
ATOM 1642 C C . ASN A 1 209 ? 16.219 0.094 -9.383 1 97.81 209 ASN A C 1
ATOM 1644 O O . ASN A 1 209 ? 17.031 0.865 -9.906 1 97.81 209 ASN A O 1
ATOM 1648 N N . GLN A 1 210 ? 16.188 -0.162 -8.078 1 97.56 210 GLN A N 1
ATOM 1649 C CA . GLN A 1 210 ? 16.922 0.699 -7.148 1 97.56 210 GLN A CA 1
ATOM 1650 C C . GLN A 1 210 ? 18.344 0.199 -6.938 1 97.56 210 GLN A C 1
ATOM 1652 O O . GLN A 1 210 ? 19.281 0.994 -6.883 1 97.56 210 GLN A O 1
ATOM 1657 N N . ALA A 1 211 ? 18.516 -1.1 -6.875 1 95.69 211 ALA A N 1
ATOM 1658 C CA . ALA A 1 211 ? 19.812 -1.67 -6.559 1 95.69 211 ALA A CA 1
ATOM 1659 C C . ALA A 1 211 ? 20.688 -1.789 -7.809 1 95.69 211 ALA A C 1
ATOM 1661 O O . ALA A 1 211 ? 21.906 -1.917 -7.711 1 95.69 211 ALA A O 1
ATOM 1662 N N . LYS A 1 212 ? 20.047 -1.88 -9.016 1 94.19 212 LYS A N 1
ATOM 1663 C CA . LYS A 1 212 ? 20.734 -1.885 -10.305 1 94.19 212 LYS A CA 1
ATOM 1664 C C . LYS A 1 212 ? 21.625 -3.109 -10.445 1 94.19 212 LYS A C 1
ATOM 1666 O O . LYS A 1 212 ? 22.75 -3.014 -10.969 1 94.19 212 LYS A O 1
ATOM 1671 N N . LEU A 1 213 ? 21.172 -4.215 -9.875 1 92.94 213 LEU A N 1
ATOM 1672 C CA . LEU A 1 213 ? 21.938 -5.457 -9.953 1 92.94 213 LEU A CA 1
ATOM 1673 C C . LEU A 1 213 ? 21.672 -6.176 -11.273 1 92.94 213 LEU A C 1
ATOM 1675 O O . LEU A 1 213 ? 22.5 -6.965 -11.734 1 92.94 213 LEU A O 1
ATOM 1679 N N . TYR A 1 214 ? 20.562 -6.012 -11.781 1 93.44 214 TYR A N 1
ATOM 1680 C CA . TYR A 1 214 ? 20.078 -6.523 -13.055 1 93.44 214 TYR A CA 1
ATOM 1681 C C . TYR A 1 214 ? 19.062 -5.566 -13.68 1 93.44 214 TYR A C 1
ATOM 1683 O O . TYR A 1 214 ? 18.734 -4.539 -13.094 1 93.44 214 TYR A O 1
ATOM 1691 N N . GLU A 1 215 ? 18.578 -5.84 -14.805 1 92.38 215 GLU A N 1
ATOM 1692 C CA . GLU A 1 215 ? 17.766 -4.883 -15.555 1 92.38 215 GLU A CA 1
ATOM 1693 C C . GLU A 1 215 ? 16.328 -4.852 -15.039 1 92.38 215 GLU A C 1
ATOM 1695 O O . GLU A 1 215 ? 15.68 -3.803 -15.055 1 92.38 215 GLU A O 1
ATOM 1700 N N . ALA A 1 216 ? 15.797 -5.902 -14.531 1 96 216 ALA A N 1
ATOM 1701 C CA . ALA A 1 216 ? 14.398 -6.016 -14.102 1 96 216 ALA A CA 1
ATOM 1702 C C . ALA A 1 216 ? 14.133 -5.164 -12.859 1 96 216 ALA A C 1
ATOM 1704 O O . ALA A 1 216 ? 15.07 -4.805 -12.141 1 96 216 ALA A O 1
ATOM 1705 N N . GLU A 1 217 ? 12.93 -4.797 -12.672 1 98.25 217 GLU A N 1
ATOM 1706 C CA . GLU A 1 217 ? 12.547 -4.035 -11.484 1 98.25 217 GLU A CA 1
ATOM 1707 C C . GLU A 1 217 ? 12.844 -4.816 -10.211 1 98.25 217 GLU A C 1
ATOM 1709 O O . GLU A 1 217 ? 12.711 -6.043 -10.188 1 98.25 217 GLU A O 1
ATOM 1714 N N . ASP A 1 218 ? 13.203 -4.117 -9.133 1 98.31 218 ASP A N 1
ATOM 1715 C CA . ASP A 1 218 ? 13.453 -4.773 -7.852 1 98.31 218 ASP A CA 1
ATOM 1716 C C . ASP A 1 218 ? 12.633 -4.137 -6.734 1 98.31 218 ASP A C 1
ATOM 1718 O O . ASP A 1 218 ? 12.742 -4.531 -5.57 1 98.31 218 ASP A O 1
ATOM 1722 N N . ILE A 1 219 ? 11.82 -3.145 -7.07 1 98.81 219 ILE A N 1
ATOM 1723 C CA . ILE A 1 219 ? 10.836 -2.547 -6.172 1 98.81 219 ILE A CA 1
ATOM 1724 C C . ILE A 1 219 ? 9.539 -2.281 -6.93 1 98.81 219 ILE A C 1
ATOM 1726 O O . ILE A 1 219 ? 9.555 -1.729 -8.031 1 98.81 219 ILE A O 1
ATOM 1730 N N . VAL A 1 220 ? 8.406 -2.717 -6.398 1 98.94 220 VAL A N 1
ATOM 1731 C CA . VAL A 1 220 ? 7.078 -2.52 -6.973 1 98.94 220 VAL A CA 1
ATOM 1732 C C . VAL A 1 220 ? 6.082 -2.178 -5.867 1 98.94 220 VAL A C 1
ATOM 1734 O O . VAL A 1 220 ? 6.066 -2.822 -4.812 1 98.94 220 VAL A O 1
ATOM 1737 N N . THR A 1 221 ? 5.352 -1.124 -6.023 1 98.94 221 THR A N 1
ATOM 1738 C CA . THR A 1 221 ? 4.238 -0.772 -5.148 1 98.94 221 THR A CA 1
ATOM 1739 C C . THR A 1 221 ? 2.938 -0.673 -5.938 1 98.94 221 THR A C 1
ATOM 1741 O O . THR A 1 221 ? 2.949 -0.34 -7.121 1 98.94 221 THR A O 1
ATOM 1744 N N . ALA A 1 222 ? 1.828 -0.955 -5.227 1 98.88 222 ALA A N 1
ATOM 1745 C CA . ALA A 1 222 ? 0.562 -0.977 -5.953 1 98.88 222 ALA A CA 1
ATOM 1746 C C . ALA A 1 222 ? -0.603 -0.608 -5.039 1 98.88 222 ALA A C 1
ATOM 1748 O O . ALA A 1 222 ? -0.54 -0.821 -3.828 1 98.88 222 ALA A O 1
ATOM 1749 N N . SER A 1 223 ? -1.598 -0.019 -5.566 1 98.88 223 SER A N 1
ATOM 1750 C CA . SER A 1 223 ? -2.955 0.046 -5.035 1 98.88 223 SER A CA 1
ATOM 1751 C C . SER A 1 223 ? -3.9 -0.856 -5.82 1 98.88 223 SER A C 1
ATOM 1753 O O . SER A 1 223 ? -3.846 -0.899 -7.051 1 98.88 223 SER A O 1
ATOM 1755 N N . LEU A 1 224 ? -4.691 -1.613 -5.121 1 98.88 224 LEU A N 1
ATOM 1756 C CA . LEU A 1 224 ? -5.559 -2.621 -5.719 1 98.88 224 LEU A CA 1
ATOM 1757 C C . LEU A 1 224 ? -7.027 -2.307 -5.441 1 98.88 224 LEU A C 1
ATOM 1759 O O . LEU A 1 224 ? -7.375 -1.86 -4.348 1 98.88 224 LEU A O 1
ATOM 1763 N N . ALA A 1 225 ? -7.863 -2.562 -6.402 1 98.81 225 ALA A N 1
ATOM 1764 C CA . ALA A 1 225 ? -9.312 -2.508 -6.246 1 98.81 225 ALA A CA 1
ATOM 1765 C C . ALA A 1 225 ? -9.961 -3.828 -6.66 1 98.81 225 ALA A C 1
ATOM 1767 O O . ALA A 1 225 ? -9.781 -4.285 -7.789 1 98.81 225 ALA A O 1
ATOM 1768 N N . PHE A 1 226 ? -10.672 -4.457 -5.746 1 98.75 226 PHE A N 1
ATOM 1769 C CA . PHE A 1 226 ? -11.352 -5.719 -6.008 1 98.75 226 PHE A CA 1
ATOM 1770 C C . PHE A 1 226 ? -12.773 -5.477 -6.488 1 98.75 226 PHE A C 1
ATOM 1772 O O . PHE A 1 226 ? -13.383 -4.457 -6.16 1 98.75 226 PHE A O 1
ATOM 1779 N N . GLU A 1 227 ? -13.352 -6.426 -7.203 1 98.25 227 GLU A N 1
ATOM 1780 C CA . GLU A 1 227 ? -14.742 -6.355 -7.637 1 98.25 227 GLU A CA 1
ATOM 1781 C C . GLU A 1 227 ? -15.695 -6.277 -6.445 1 98.25 227 GLU A C 1
ATOM 1783 O O . GLU A 1 227 ? -16.75 -5.645 -6.523 1 98.25 227 GLU A O 1
ATOM 1788 N N . SER A 1 228 ? -15.281 -6.879 -5.367 1 97.06 228 SER A N 1
ATOM 1789 C CA . SER A 1 228 ? -16.094 -6.945 -4.156 1 97.06 228 SER A CA 1
ATOM 1790 C C . SER A 1 228 ? -16.188 -5.582 -3.482 1 97.06 228 SER A C 1
ATOM 1792 O O . SER A 1 228 ? -17 -5.387 -2.576 1 97.06 228 SER A O 1
ATOM 1794 N N . GLY A 1 229 ? -15.367 -4.652 -3.855 1 97.38 229 GLY A N 1
ATOM 1795 C CA . GLY A 1 229 ? -15.312 -3.359 -3.193 1 97.38 229 GLY A CA 1
ATOM 1796 C C . GLY A 1 229 ? -14.141 -3.225 -2.244 1 97.38 229 GLY A C 1
ATOM 1797 O O . GLY A 1 229 ? -13.789 -2.117 -1.838 1 97.38 229 GLY A O 1
ATOM 1798 N N . VAL A 1 230 ? -13.516 -4.305 -1.882 1 98.62 230 VAL A N 1
ATOM 1799 C CA . VAL A 1 230 ? -12.32 -4.309 -1.042 1 98.62 230 VAL A CA 1
ATOM 1800 C C . VAL A 1 230 ? -11.195 -3.547 -1.741 1 98.62 230 VAL A C 1
ATOM 1802 O O . VAL A 1 230 ? -11.094 -3.578 -2.971 1 98.62 230 VAL A O 1
ATOM 1805 N N . LYS A 1 231 ? -10.422 -2.77 -1.005 1 98.81 231 LYS A N 1
ATOM 1806 C CA . LYS A 1 231 ? -9.219 -2.121 -1.52 1 98.81 231 LYS A CA 1
ATOM 1807 C C . LYS A 1 231 ? -7.961 -2.764 -0.945 1 98.81 231 LYS A C 1
ATOM 1809 O O . LYS A 1 231 ? -8.031 -3.529 0.017 1 98.81 231 LYS A O 1
ATOM 1814 N N . GLY A 1 232 ? -6.879 -2.539 -1.533 1 98.81 232 GLY A N 1
ATOM 1815 C CA . GLY A 1 232 ? -5.652 -3.111 -1.003 1 98.81 232 GLY A CA 1
ATOM 1816 C C . GLY A 1 232 ? -4.406 -2.361 -1.438 1 98.81 232 GLY A C 1
ATOM 1817 O O . GLY A 1 232 ? -4.473 -1.49 -2.307 1 98.81 232 GLY A O 1
ATOM 1818 N N . THR A 1 233 ? -3.316 -2.613 -0.758 1 98.94 233 THR A N 1
ATOM 1819 C CA . THR A 1 233 ? -1.994 -2.152 -1.164 1 98.94 233 THR A CA 1
ATOM 1820 C C . THR A 1 233 ? -0.998 -3.309 -1.174 1 98.94 233 THR A C 1
ATOM 1822 O O . THR A 1 233 ? -1.178 -4.297 -0.457 1 98.94 233 THR A O 1
ATOM 1825 N N . GLY A 1 234 ? -0.027 -3.191 -1.997 1 98.94 234 GLY A N 1
ATOM 1826 C CA . GLY A 1 234 ? 1.068 -4.148 -2.049 1 98.94 234 GLY A CA 1
ATOM 1827 C C . GLY A 1 234 ? 2.426 -3.488 -2.199 1 98.94 234 GLY A C 1
ATOM 1828 O O . GLY A 1 234 ? 2.568 -2.504 -2.928 1 98.94 234 GLY A O 1
ATOM 1829 N N . THR A 1 235 ? 3.402 -4.008 -1.522 1 98.94 235 THR A N 1
ATOM 1830 C CA . THR A 1 235 ? 4.801 -3.615 -1.65 1 98.94 235 THR A CA 1
ATOM 1831 C C . THR A 1 235 ? 5.691 -4.84 -1.826 1 98.94 235 THR A C 1
ATOM 1833 O O . THR A 1 235 ? 5.637 -5.777 -1.024 1 98.94 235 THR A O 1
ATOM 1836 N N . TRP A 1 236 ? 6.422 -4.867 -2.865 1 98.94 236 TRP A N 1
ATOM 1837 C CA . TRP A 1 236 ? 7.398 -5.918 -3.143 1 98.94 236 TRP A CA 1
ATOM 1838 C C . TRP A 1 236 ? 8.781 -5.324 -3.381 1 98.94 236 TRP A C 1
ATOM 1840 O O . TRP A 1 236 ? 8.984 -4.566 -4.332 1 98.94 236 TRP A O 1
ATOM 1850 N N . CYS A 1 237 ? 9.719 -5.656 -2.541 1 98.94 237 CYS A N 1
ATOM 1851 C CA . CYS A 1 237 ? 11.078 -5.125 -2.621 1 98.94 237 CYS A CA 1
ATOM 1852 C C . CYS A 1 237 ? 12.109 -6.242 -2.543 1 98.94 237 CYS A C 1
ATOM 1854 O O . CYS A 1 237 ? 12.086 -7.047 -1.613 1 98.94 237 CYS A O 1
ATOM 1856 N N . PHE A 1 238 ? 13.055 -6.266 -3.484 1 98.5 238 PHE A N 1
ATOM 1857 C CA . PHE A 1 238 ? 13.977 -7.395 -3.57 1 98.5 238 PHE A CA 1
ATOM 1858 C C . PHE A 1 238 ? 15.422 -6.934 -3.389 1 98.5 238 PHE A C 1
ATOM 1860 O O . PHE A 1 238 ? 16.344 -7.5 -3.982 1 98.5 238 PHE A O 1
ATOM 1867 N N . SER A 1 239 ? 15.602 -5.902 -2.633 1 97.81 239 SER A N 1
ATOM 1868 C CA . SER A 1 239 ? 16.906 -5.367 -2.266 1 97.81 239 SER A CA 1
ATOM 1869 C C . SER A 1 239 ? 16.891 -4.77 -0.862 1 97.81 239 SER A C 1
ATOM 1871 O O . SER A 1 239 ? 17.438 -3.688 -0.634 1 97.81 239 SER A O 1
ATOM 1873 N N . SER A 1 240 ? 16.281 -5.441 0.036 1 97.62 240 SER A N 1
ATOM 1874 C CA . SER A 1 240 ? 16.125 -4.973 1.409 1 97.62 240 SER A CA 1
ATOM 1875 C C . SER A 1 240 ? 17.172 -5.594 2.33 1 97.62 240 SER A C 1
ATOM 1877 O O . SER A 1 240 ? 18 -6.391 1.887 1 97.62 240 SER A O 1
ATOM 1879 N N . PHE A 1 241 ? 17.188 -5.188 3.607 1 97.19 241 PHE A N 1
ATOM 1880 C CA . PHE A 1 241 ? 18.188 -5.602 4.586 1 97.19 241 PHE A CA 1
ATOM 1881 C C . PHE A 1 241 ? 17.859 -6.984 5.141 1 97.19 241 PHE A C 1
ATOM 1883 O O . PHE A 1 241 ? 18.734 -7.645 5.723 1 97.19 241 PHE A O 1
ATOM 1890 N N . SER A 1 242 ? 16.609 -7.41 4.988 1 97.06 242 SER A N 1
ATOM 1891 C CA . SER A 1 242 ? 16.141 -8.672 5.539 1 97.06 242 SER A CA 1
ATOM 1892 C C . SER A 1 242 ? 14.969 -9.227 4.73 1 97.06 242 SER A C 1
ATOM 1894 O O . SER A 1 242 ? 14.555 -8.625 3.738 1 97.06 242 SER A O 1
ATOM 1896 N N . ASN A 1 243 ? 14.578 -10.453 5.086 1 97.44 243 ASN A N 1
ATOM 1897 C CA . ASN A 1 243 ? 13.375 -11.023 4.492 1 97.44 243 ASN A CA 1
ATOM 1898 C C . ASN A 1 243 ? 12.148 -10.773 5.363 1 97.44 243 ASN A C 1
ATOM 1900 O O . ASN A 1 243 ? 12.234 -10.812 6.59 1 97.44 243 ASN A O 1
ATOM 1904 N N . TYR A 1 244 ? 11.109 -10.5 4.758 1 98.06 244 TYR A N 1
ATOM 1905 C CA . TYR A 1 244 ? 9.836 -10.242 5.43 1 98.06 244 TYR A CA 1
ATOM 1906 C C . TYR A 1 244 ? 8.664 -10.594 4.531 1 98.06 244 TYR A C 1
ATOM 1908 O O . TYR A 1 244 ? 8.688 -10.328 3.326 1 98.06 244 TYR A O 1
ATOM 1916 N N . ASP A 1 245 ? 7.609 -11.281 5.051 1 98.56 245 ASP A N 1
ATOM 1917 C CA . ASP A 1 245 ? 6.418 -11.703 4.316 1 98.56 245 ASP A CA 1
ATOM 1918 C C . ASP A 1 245 ? 5.172 -11.609 5.195 1 98.56 245 ASP A C 1
ATOM 1920 O O . ASP A 1 245 ? 4.945 -12.461 6.055 1 98.56 245 ASP A O 1
ATOM 1924 N N . MET A 1 246 ? 4.305 -10.586 4.883 1 98.69 246 MET A N 1
ATOM 1925 C CA . MET A 1 246 ? 3.129 -10.398 5.723 1 98.69 246 MET A CA 1
ATOM 1926 C C . MET A 1 246 ? 1.955 -9.859 4.91 1 98.69 246 MET A C 1
ATOM 1928 O O . MET A 1 246 ? 2.086 -8.852 4.219 1 98.69 246 MET A O 1
ATOM 1932 N N . ASN A 1 247 ? 0.846 -10.578 4.918 1 98.75 247 ASN A N 1
ATOM 1933 C CA . ASN A 1 247 ? -0.459 -10.133 4.445 1 98.75 247 ASN A CA 1
ATOM 1934 C C . ASN A 1 247 ? -1.429 -9.898 5.602 1 98.75 247 ASN A C 1
ATOM 1936 O O . ASN A 1 247 ? -1.503 -10.711 6.523 1 98.75 247 ASN A O 1
ATOM 1940 N N . GLU A 1 248 ? -2.129 -8.812 5.574 1 98.88 248 GLU A N 1
ATOM 1941 C CA . GLU A 1 248 ? -3.162 -8.555 6.57 1 98.88 248 GLU A CA 1
ATOM 1942 C C . GLU A 1 248 ? -4.488 -8.188 5.91 1 98.88 248 GLU A C 1
ATOM 1944 O O . GLU A 1 248 ? -4.559 -7.227 5.145 1 98.88 248 GLU A O 1
ATOM 1949 N N . ILE A 1 249 ? -5.469 -8.953 6.164 1 98.94 249 ILE A N 1
ATOM 1950 C CA . ILE A 1 249 ? -6.836 -8.641 5.762 1 98.94 249 ILE A CA 1
ATOM 1951 C C . ILE A 1 249 ? -7.602 -8.07 6.953 1 98.94 249 ILE A C 1
ATOM 1953 O O . ILE A 1 249 ? -7.809 -8.758 7.953 1 98.94 249 ILE A O 1
ATOM 1957 N N . VAL A 1 250 ? -8.031 -6.828 6.824 1 98.88 250 VAL A N 1
ATOM 1958 C CA . VAL A 1 250 ? -8.672 -6.129 7.934 1 98.88 250 VAL A CA 1
ATOM 1959 C C . VAL A 1 250 ? -10.156 -5.941 7.637 1 98.88 250 VAL A C 1
ATOM 1961 O O . VAL A 1 250 ? -10.531 -5.535 6.531 1 98.88 250 VAL A O 1
ATOM 1964 N N . GLY A 1 251 ? -10.977 -6.25 8.586 1 98.69 251 GLY A N 1
ATOM 1965 C CA . GLY A 1 251 ? -12.414 -6.086 8.461 1 98.69 251 GLY A CA 1
ATOM 1966 C C . GLY A 1 251 ? -13.016 -5.227 9.562 1 98.69 251 GLY A C 1
ATOM 1967 O O . GLY A 1 251 ? -12.289 -4.551 10.297 1 98.69 251 GLY A O 1
ATOM 1968 N N . SER A 1 252 ? -14.336 -5.168 9.617 1 98.19 252 SER A N 1
ATOM 1969 C CA . SER A 1 252 ? -15.07 -4.332 10.555 1 98.19 252 SER A CA 1
ATOM 1970 C C . SER A 1 252 ? -15.094 -4.957 11.945 1 98.19 252 SER A C 1
ATOM 1972 O O . SER A 1 252 ? -15.453 -4.297 12.922 1 98.19 252 SER A O 1
ATOM 1974 N N . LEU A 1 253 ? -14.656 -6.246 12.07 1 98.44 253 LEU A N 1
ATOM 1975 C CA . LEU A 1 253 ? -14.758 -6.895 13.375 1 98.44 253 LEU A CA 1
ATOM 1976 C C . LEU A 1 253 ? -13.43 -7.527 13.773 1 98.44 253 LEU A C 1
ATOM 1978 O O . LEU A 1 253 ? -13.305 -8.078 14.867 1 98.44 253 LEU A O 1
ATOM 1982 N N . GLY A 1 254 ? -12.453 -7.484 12.914 1 98.75 254 GLY A N 1
ATOM 1983 C CA . GLY A 1 254 ? -11.164 -8.102 13.188 1 98.75 254 GLY A CA 1
ATOM 1984 C C . GLY A 1 254 ? -10.242 -8.125 11.977 1 98.75 254 GLY A C 1
ATOM 1985 O O . GLY A 1 254 ? -10.523 -7.473 10.969 1 98.75 254 GLY A O 1
ATOM 1986 N N . LYS A 1 255 ? -9.141 -8.828 12.102 1 98.88 255 LYS A N 1
ATOM 1987 C CA . LYS A 1 255 ? -8.211 -8.953 10.992 1 98.88 255 LYS A CA 1
ATOM 1988 C C . LYS A 1 255 ? -7.582 -10.344 10.961 1 98.88 255 LYS A C 1
ATOM 1990 O O . LYS A 1 255 ? -7.57 -11.055 11.969 1 98.88 255 LYS A O 1
ATOM 1995 N N . ILE A 1 256 ? -7.137 -10.766 9.836 1 98.94 256 ILE A N 1
ATOM 1996 C CA . ILE A 1 256 ? -6.375 -11.984 9.617 1 98.94 256 ILE A CA 1
ATOM 1997 C C . ILE A 1 256 ? -4.98 -11.648 9.109 1 98.94 256 ILE A C 1
ATOM 1999 O O . ILE A 1 256 ? -4.832 -10.836 8.188 1 98.94 256 ILE A O 1
ATOM 2003 N N . SER A 1 257 ? -3.945 -12.203 9.734 1 98.81 257 SER A N 1
ATOM 2004 C CA . SER A 1 257 ? -2.557 -12.047 9.312 1 98.81 257 SER A CA 1
ATOM 2005 C C . SER A 1 257 ? -1.941 -13.383 8.906 1 98.81 257 SER A C 1
ATOM 2007 O O . SER A 1 257 ? -2.111 -14.383 9.602 1 98.81 257 SER A O 1
ATOM 2009 N N . PHE A 1 258 ? -1.254 -13.406 7.797 1 98.62 258 PHE A N 1
ATOM 2010 C CA . PHE A 1 258 ? -0.617 -14.633 7.34 1 98.62 258 PHE A CA 1
ATOM 2011 C C . PHE A 1 258 ? 0.487 -14.328 6.332 1 98.62 258 PHE A C 1
ATOM 2013 O O . PHE A 1 258 ? 0.5 -13.258 5.723 1 98.62 258 PHE A O 1
ATOM 2020 N N . SER A 1 259 ? 1.431 -15.234 6.148 1 98.31 259 SER A N 1
ATOM 2021 C CA . SER A 1 259 ? 2.471 -15.148 5.129 1 98.31 259 SER A CA 1
ATOM 2022 C C . SER A 1 259 ? 2.092 -15.93 3.877 1 98.31 259 SER A C 1
ATOM 2024 O O . SER A 1 259 ? 1.323 -16.891 3.951 1 98.31 259 SER A O 1
ATOM 2026 N N . THR A 1 260 ? 2.572 -15.453 2.748 1 98.19 260 THR A N 1
ATOM 2027 C CA . THR A 1 260 ? 2.344 -16.172 1.5 1 98.19 260 THR A CA 1
ATOM 2028 C C . THR A 1 260 ? 3.287 -17.359 1.381 1 98.19 260 THR A C 1
ATOM 2030 O O . THR A 1 260 ? 2.889 -18.438 0.912 1 98.19 260 THR A O 1
ATOM 2033 N N . PHE A 1 261 ? 4.496 -17.172 1.813 1 97.06 261 PHE A N 1
ATOM 2034 C CA . PHE A 1 261 ? 5.52 -18.156 1.492 1 97.06 261 PHE A CA 1
ATOM 2035 C C . PHE A 1 261 ? 5.996 -18.875 2.75 1 97.06 261 PHE A C 1
ATOM 2037 O O . PHE A 1 261 ? 6.426 -20.031 2.689 1 97.06 261 PHE A O 1
ATOM 2044 N N . GLU A 1 262 ? 5.875 -18.172 3.852 1 93.12 262 GLU A N 1
ATOM 2045 C CA . GLU A 1 262 ? 6.402 -18.75 5.09 1 93.12 262 GLU A CA 1
ATOM 2046 C C . GLU A 1 262 ? 5.344 -19.578 5.805 1 93.12 262 GLU A C 1
ATOM 2048 O O . GLU A 1 262 ? 4.219 -19.719 5.32 1 93.12 262 GLU A O 1
ATOM 2053 N N . GLU A 1 263 ? 5.754 -20.219 6.898 1 90.81 263 GLU A N 1
ATOM 2054 C CA . GLU A 1 263 ? 4.855 -21.141 7.574 1 90.81 263 GLU A CA 1
ATOM 2055 C C . GLU A 1 263 ? 4.461 -20.625 8.953 1 90.81 263 GLU A C 1
ATOM 2057 O O . GLU A 1 263 ? 4.09 -21.391 9.836 1 90.81 263 GLU A O 1
ATOM 2062 N N . GLU A 1 264 ? 4.664 -19.359 9.125 1 95 264 GLU A N 1
ATOM 2063 C CA . GLU A 1 264 ? 4.137 -18.781 10.367 1 95 264 GLU A CA 1
ATOM 2064 C C . GLU A 1 264 ? 2.637 -19.031 10.484 1 95 264 GLU A C 1
ATOM 2066 O O . GLU A 1 264 ? 1.932 -19.109 9.477 1 95 264 GLU A O 1
ATOM 2071 N N . PRO A 1 265 ? 2.156 -19.109 11.695 1 97.94 265 PRO A N 1
ATOM 2072 C CA . PRO A 1 265 ? 0.726 -19.375 11.875 1 97.94 265 PRO A CA 1
ATOM 2073 C C . PRO A 1 265 ? -0.154 -18.281 11.258 1 97.94 265 PRO A C 1
ATOM 2075 O O . PRO A 1 265 ? 0.262 -17.125 11.164 1 97.94 265 PRO A O 1
ATOM 2078 N N . VAL A 1 266 ? -1.319 -18.688 10.805 1 98.62 266 VAL A N 1
ATOM 2079 C CA . VAL A 1 266 ? -2.381 -17.734 10.484 1 98.62 266 VAL A CA 1
ATOM 2080 C C . VAL A 1 266 ? -2.965 -17.156 11.773 1 98.62 266 VAL A C 1
ATOM 2082 O O . VAL A 1 266 ? -3.348 -17.906 12.68 1 98.62 266 VAL A O 1
ATOM 2085 N N . LEU A 1 267 ? -3.008 -15.883 11.898 1 98.88 267 LEU A N 1
ATOM 2086 C CA . LEU A 1 267 ? -3.51 -15.242 13.109 1 98.88 267 LEU A CA 1
ATOM 2087 C C . LEU A 1 267 ? -4.855 -14.578 12.852 1 98.88 267 LEU A C 1
ATOM 2089 O O . LEU A 1 267 ? -5.004 -13.82 11.891 1 98.88 267 LEU A O 1
ATOM 2093 N N . LEU A 1 268 ? -5.812 -14.922 13.617 1 98.81 268 LEU A N 1
ATOM 2094 C CA . LEU A 1 268 ? -7.086 -14.203 13.688 1 98.81 268 LEU A CA 1
ATOM 2095 C C . LEU A 1 268 ? -7.121 -13.281 14.898 1 98.81 268 LEU A C 1
ATOM 2097 O O . LEU A 1 268 ? -7.008 -13.734 16.031 1 98.81 268 LEU A O 1
ATOM 2101 N N . THR A 1 269 ? -7.191 -12.016 14.68 1 98.75 269 THR A N 1
ATOM 2102 C CA . THR A 1 269 ? -7.25 -11.047 15.766 1 98.75 269 THR A CA 1
ATOM 2103 C C . THR A 1 269 ? -8.602 -10.328 15.781 1 98.75 269 THR A C 1
ATOM 2105 O O . THR A 1 269 ? -9.023 -9.766 14.773 1 98.75 269 THR A O 1
ATOM 2108 N N . THR A 1 270 ? -9.328 -10.367 16.844 1 97.5 270 THR A N 1
ATOM 2109 C CA . THR A 1 270 ? -10.562 -9.633 17.078 1 97.5 270 THR A CA 1
ATOM 2110 C C . THR A 1 270 ? -10.477 -8.844 18.391 1 97.5 270 THR A C 1
ATOM 2112 O O . THR A 1 270 ? -9.422 -8.812 19.031 1 97.5 270 THR A O 1
ATOM 2115 N N . ILE A 1 271 ? -11.578 -8.172 18.672 1 94.12 271 ILE A N 1
ATOM 2116 C CA . ILE A 1 271 ? -11.609 -7.43 19.938 1 94.12 271 ILE A CA 1
ATOM 2117 C C . ILE A 1 271 ? -11.453 -8.391 21.109 1 94.12 271 ILE A C 1
ATOM 2119 O O . ILE A 1 271 ? -10.984 -8.008 22.172 1 94.12 271 ILE A O 1
ATOM 2123 N N . GLY A 1 272 ? -11.766 -9.625 20.797 1 95.19 272 GLY A N 1
ATOM 2124 C CA . GLY A 1 272 ? -11.711 -10.633 21.844 1 95.19 272 GLY A CA 1
ATOM 2125 C C . GLY A 1 272 ? -10.336 -11.258 22.016 1 95.19 272 GLY A C 1
ATOM 2126 O O . GLY A 1 272 ? -10.102 -12.039 22.938 1 95.19 272 GLY A O 1
ATOM 2127 N N . GLY A 1 273 ? -9.461 -10.914 21.203 1 97.31 273 GLY A N 1
ATOM 2128 C CA . GLY A 1 273 ? -8.117 -11.469 21.297 1 97.31 273 GLY A CA 1
ATOM 2129 C C . GLY A 1 273 ? -7.633 -12.078 20 1 97.31 273 GLY A C 1
ATOM 2130 O O . GLY A 1 273 ? -8.211 -11.836 18.938 1 97.31 273 GLY A O 1
ATOM 2131 N N . THR A 1 274 ? -6.461 -12.766 20.125 1 98.38 274 THR A N 1
ATOM 2132 C CA . THR A 1 274 ? -5.832 -13.352 18.938 1 98.38 274 THR A CA 1
ATOM 2133 C C . THR A 1 274 ? -5.836 -14.875 19.031 1 98.38 274 THR A C 1
ATOM 2135 O O . THR A 1 274 ? -5.484 -15.445 20.062 1 98.38 274 THR A O 1
ATOM 2138 N N . THR A 1 275 ? -6.301 -15.508 17.984 1 98.38 275 THR A N 1
ATOM 2139 C CA . THR A 1 275 ? -6.266 -16.953 17.828 1 98.38 275 THR A CA 1
ATOM 2140 C C . THR A 1 275 ? -5.262 -17.359 16.75 1 98.38 275 THR A C 1
ATOM 2142 O O . THR A 1 275 ? -5.215 -16.734 15.672 1 98.38 275 THR A O 1
ATOM 2145 N N . SER A 1 276 ? -4.508 -18.375 17.047 1 98.44 276 SER A N 1
ATOM 2146 C CA . SER A 1 276 ? -3.488 -18.844 16.109 1 98.44 276 SER A CA 1
ATOM 2147 C C . SER A 1 276 ? -3.863 -20.188 15.508 1 98.44 276 SER A C 1
ATOM 2149 O O . SER A 1 276 ? -4.371 -21.062 16.219 1 98.44 276 SER A O 1
ATOM 2151 N N . PHE A 1 277 ? -3.646 -20.328 14.211 1 98.31 277 PHE A N 1
ATOM 2152 C CA . PHE A 1 277 ? -3.85 -21.578 13.5 1 98.31 277 PHE A CA 1
ATOM 2153 C C . PHE A 1 277 ? -2.545 -22.062 12.883 1 98.31 277 PHE A C 1
ATOM 2155 O O . PHE A 1 277 ? -2.053 -21.484 11.914 1 98.31 277 PHE A O 1
ATOM 2162 N N . ASN A 1 278 ? -2.006 -23.078 13.414 1 97.69 278 ASN A N 1
ATOM 2163 C CA . ASN A 1 278 ? -0.807 -23.703 12.852 1 97.69 278 ASN A CA 1
ATOM 2164 C C . ASN A 1 278 ? -1.155 -24.75 11.805 1 97.69 278 ASN A C 1
ATOM 2166 O O . ASN A 1 278 ? -1.708 -25.797 12.125 1 97.69 278 ASN A O 1
ATOM 2170 N N . ILE A 1 279 ? -0.813 -24.422 10.602 1 96.56 279 ILE A N 1
ATOM 2171 C CA . ILE A 1 279 ? -1.128 -25.312 9.484 1 96.56 279 ILE A CA 1
ATOM 2172 C C . ILE A 1 279 ? 0.142 -25.609 8.688 1 96.56 279 ILE A C 1
ATOM 2174 O O . ILE A 1 279 ? 0.723 -24.719 8.07 1 96.56 279 ILE A O 1
ATOM 2178 N N . LYS A 1 280 ? 0.477 -26.797 8.656 1 92.31 280 LYS A N 1
ATOM 2179 C CA . LYS A 1 280 ? 1.691 -27.203 7.953 1 92.31 280 LYS A CA 1
ATOM 2180 C C . LYS A 1 280 ? 1.44 -27.344 6.453 1 92.31 280 LYS A C 1
ATOM 2182 O O . LYS A 1 280 ? 0.367 -27.781 6.035 1 92.31 280 LYS A O 1
ATOM 2187 N N . LYS A 1 281 ? 2.418 -26.984 5.73 1 90.94 281 LYS A N 1
ATOM 2188 C CA . LYS A 1 281 ? 2.352 -27.203 4.289 1 90.94 281 LYS A CA 1
ATOM 2189 C C . LYS A 1 281 ? 2.719 -28.641 3.936 1 90.94 281 LYS A C 1
ATOM 2191 O O . LYS A 1 281 ? 3.609 -29.234 4.551 1 90.94 281 LYS A O 1
ATOM 2196 N N . PRO A 1 282 ? 2.1 -29.172 2.977 1 91.56 282 PRO A N 1
ATOM 2197 C CA . PRO A 1 282 ? 2.518 -30.5 2.52 1 91.56 282 PRO A CA 1
ATOM 2198 C C . PRO A 1 282 ? 3.883 -30.484 1.838 1 91.56 282 PRO A C 1
ATOM 2200 O O . PRO A 1 282 ? 4.273 -29.469 1.251 1 91.56 282 PRO A O 1
ATOM 2203 N N . VAL A 1 283 ? 4.527 -31.594 1.867 1 90.06 283 VAL A N 1
ATOM 2204 C CA . VAL A 1 283 ? 5.848 -31.734 1.262 1 90.06 283 VAL A CA 1
ATOM 2205 C C . VAL A 1 283 ? 5.75 -31.516 -0.246 1 90.06 283 VAL A C 1
ATOM 2207 O O . VAL A 1 283 ? 6.539 -30.766 -0.824 1 90.06 283 VAL A O 1
ATOM 2210 N N . HIS A 1 284 ? 4.789 -32.188 -0.818 1 93.06 284 HIS A N 1
ATOM 2211 C CA . HIS A 1 284 ? 4.512 -32 -2.238 1 93.06 284 HIS A CA 1
ATOM 2212 C C . HIS A 1 284 ? 3.354 -31.047 -2.455 1 93.06 284 HIS A C 1
ATOM 2214 O O . HIS A 1 284 ? 2.215 -31.469 -2.664 1 93.06 284 HIS A O 1
ATOM 2220 N N . ILE A 1 285 ? 3.604 -29.812 -2.555 1 93.25 285 ILE A N 1
ATOM 2221 C CA . ILE A 1 285 ? 2.688 -28.703 -2.332 1 93.25 285 ILE A CA 1
ATOM 2222 C C . ILE A 1 285 ? 1.646 -28.656 -3.447 1 93.25 285 ILE A C 1
ATOM 2224 O O . ILE A 1 285 ? 0.579 -28.062 -3.287 1 93.25 285 ILE A O 1
ATOM 2228 N N . GLN A 1 286 ? 1.941 -29.281 -4.586 1 95.81 286 GLN A N 1
ATOM 2229 C CA . GLN A 1 286 ? 1 -29.172 -5.695 1 95.81 286 GLN A CA 1
ATOM 2230 C C . GLN A 1 286 ? 0.011 -30.344 -5.691 1 95.81 286 GLN A C 1
ATOM 2232 O O . GLN A 1 286 ? -0.923 -30.375 -6.492 1 95.81 286 GLN A O 1
ATOM 2237 N N . THR A 1 287 ? 0.156 -31.328 -4.805 1 96.44 287 THR A N 1
ATOM 2238 C CA . THR A 1 287 ? -0.606 -32.562 -4.852 1 96.44 287 THR A CA 1
ATOM 2239 C C . THR A 1 287 ? -2.104 -32.281 -4.781 1 96.44 287 THR A C 1
ATOM 2241 O O . THR A 1 287 ? -2.887 -32.875 -5.543 1 96.44 287 THR A O 1
ATOM 2244 N N . GLN A 1 288 ? -2.51 -31.406 -3.902 1 96.88 288 GLN A N 1
ATOM 2245 C CA . GLN A 1 288 ? -3.932 -31.141 -3.732 1 96.88 288 GLN A CA 1
ATOM 2246 C C . GLN A 1 288 ? -4.523 -30.516 -4.992 1 96.88 288 GLN A C 1
ATOM 2248 O O . GLN A 1 288 ? -5.645 -30.844 -5.391 1 96.88 288 GLN A O 1
ATOM 2253 N N . LEU A 1 289 ? -3.797 -29.594 -5.609 1 97.88 289 LEU A N 1
ATOM 2254 C CA . LEU A 1 289 ? -4.293 -28.984 -6.84 1 97.88 289 LEU A CA 1
ATOM 2255 C C . LEU A 1 289 ? -4.336 -30.016 -7.973 1 97.88 289 LEU A C 1
ATOM 2257 O O . LEU A 1 289 ? -5.312 -30.078 -8.727 1 97.88 289 LEU A O 1
ATOM 2261 N N . ILE A 1 290 ? -3.324 -30.844 -8.102 1 97.62 290 ILE A N 1
ATOM 2262 C CA . ILE A 1 290 ? -3.287 -31.891 -9.109 1 97.62 290 ILE A CA 1
ATOM 2263 C C . ILE A 1 290 ? -4.5 -32.812 -8.945 1 97.62 290 ILE A C 1
ATOM 2265 O O . ILE A 1 290 ? -5.168 -33.156 -9.922 1 97.62 290 ILE A O 1
ATOM 2269 N N . GLN A 1 291 ? -4.785 -33.188 -7.691 1 98 291 GLN A N 1
ATOM 2270 C CA . GLN A 1 291 ? -5.961 -34.031 -7.434 1 98 291 GLN A CA 1
ATOM 2271 C C . GLN A 1 291 ? -7.234 -33.344 -7.918 1 98 291 GLN A C 1
ATOM 2273 O O . GLN A 1 291 ? -8.117 -33.969 -8.484 1 98 291 GLN A O 1
ATOM 2278 N N . SER A 1 292 ? -7.316 -32.062 -7.676 1 98 292 SER A N 1
ATOM 2279 C CA . SER A 1 292 ? -8.492 -31.312 -8.109 1 98 292 SER A CA 1
ATOM 2280 C C . SER A 1 292 ? -8.617 -31.328 -9.633 1 98 292 SER A C 1
ATOM 2282 O O . SER A 1 292 ? -9.719 -31.391 -10.164 1 98 292 SER A O 1
ATOM 2284 N N . ILE A 1 293 ? -7.559 -31.219 -10.359 1 98.25 293 ILE A N 1
ATOM 2285 C CA . ILE A 1 293 ? -7.543 -31.266 -11.812 1 98.25 293 ILE A CA 1
ATOM 2286 C C . ILE A 1 293 ? -7.98 -32.656 -12.297 1 98.25 293 ILE A C 1
ATOM 2288 O O . ILE A 1 293 ? -8.82 -32.75 -13.188 1 98.25 293 ILE A O 1
ATOM 2292 N N . VAL A 1 294 ? -7.449 -33.719 -11.688 1 98.19 294 VAL A N 1
ATOM 2293 C CA . VAL A 1 294 ? -7.816 -35.094 -12.031 1 98.19 294 VAL A CA 1
ATOM 2294 C C . VAL A 1 294 ? -9.32 -35.281 -11.828 1 98.19 294 VAL A C 1
ATOM 2296 O O . VAL A 1 294 ? -9.992 -35.844 -12.68 1 98.19 294 VAL A O 1
ATOM 2299 N N . ASN A 1 295 ? -9.781 -34.781 -10.695 1 98.19 295 ASN A N 1
ATOM 2300 C CA . ASN A 1 295 ? -11.211 -34.875 -10.406 1 98.19 295 ASN A CA 1
ATOM 2301 C C . ASN A 1 295 ? -12.047 -34.156 -11.469 1 98.19 295 ASN A C 1
ATOM 2303 O O . ASN A 1 295 ? -13.078 -34.688 -11.906 1 98.19 295 ASN A O 1
ATOM 2307 N N . GLU A 1 296 ? -11.609 -33.062 -11.898 1 97.88 296 GLU A N 1
ATOM 2308 C CA . GLU A 1 296 ? -12.375 -32.344 -12.906 1 97.88 296 GLU A CA 1
ATOM 2309 C C . GLU A 1 296 ? -12.375 -33.062 -14.242 1 97.88 296 GLU A C 1
ATOM 2311 O O . GLU A 1 296 ? -13.414 -33.188 -14.891 1 97.88 296 GLU A O 1
ATOM 2316 N N . ILE A 1 297 ? -11.25 -33.5 -14.656 1 97 297 ILE A N 1
ATOM 2317 C CA . ILE A 1 297 ? -11.133 -34.219 -15.922 1 97 297 ILE A CA 1
ATOM 2318 C C . ILE A 1 297 ? -12.016 -35.469 -15.898 1 97 297 ILE A C 1
ATOM 2320 O O . ILE A 1 297 ? -12.594 -35.844 -16.922 1 97 297 ILE A O 1
ATOM 2324 N N . ASN A 1 298 ? -12.234 -36.031 -14.703 1 97.38 298 ASN A N 1
ATOM 2325 C CA . ASN A 1 298 ? -13.07 -37.219 -14.531 1 97.38 298 ASN A CA 1
ATOM 2326 C C . ASN A 1 298 ? -14.523 -36.844 -14.258 1 97.38 298 ASN A C 1
ATOM 2328 O O . ASN A 1 298 ? -15.352 -37.719 -13.977 1 97.38 298 ASN A O 1
ATOM 2332 N N . GLY A 1 299 ? -14.836 -35.562 -14.211 1 96.62 299 GLY A N 1
ATOM 2333 C CA . GLY A 1 299 ? -16.203 -35.094 -14.047 1 96.62 299 GLY A CA 1
ATOM 2334 C C . GLY A 1 299 ? -16.672 -35.156 -12.602 1 96.62 299 GLY A C 1
ATOM 2335 O O . GLY A 1 299 ? -17.875 -35.188 -12.336 1 96.62 299 GLY A O 1
ATOM 2336 N N . LEU A 1 300 ? -15.766 -35.125 -11.648 1 96.31 300 LEU A N 1
ATOM 2337 C CA . LEU A 1 300 ? -16.141 -35.312 -10.25 1 96.31 300 LEU A CA 1
ATOM 2338 C C . LEU A 1 300 ? -16.203 -33.969 -9.531 1 96.31 300 LEU A C 1
ATOM 2340 O O . LEU A 1 300 ? -16.922 -33.812 -8.539 1 96.31 300 LEU A O 1
ATOM 2344 N N . ASP A 1 301 ? -15.406 -33.031 -9.914 1 95.06 301 ASP A N 1
ATOM 2345 C CA . ASP A 1 301 ? -15.32 -31.719 -9.258 1 95.06 301 ASP A CA 1
ATOM 2346 C C . ASP A 1 301 ? -14.875 -30.641 -10.234 1 95.06 301 ASP A C 1
ATOM 2348 O O . ASP A 1 301 ? -14.742 -30.891 -11.438 1 95.06 301 ASP A O 1
ATOM 2352 N N . VAL A 1 302 ? -14.789 -29.391 -9.734 1 96.12 302 VAL A N 1
ATOM 2353 C CA . VAL A 1 302 ? -14.328 -28.25 -10.531 1 96.12 302 VAL A CA 1
ATOM 2354 C C . VAL A 1 302 ? -13.062 -27.656 -9.922 1 96.12 302 VAL A C 1
ATOM 2356 O O . VAL A 1 302 ? -13.031 -27.359 -8.727 1 96.12 302 VAL A O 1
ATOM 2359 N N . CYS A 1 303 ? -12.062 -27.625 -10.734 1 97.69 303 CYS A N 1
ATOM 2360 C CA . CYS A 1 303 ? -10.812 -27.016 -10.289 1 97.69 303 CYS A CA 1
ATOM 2361 C C . CYS A 1 303 ? -10.906 -25.5 -10.289 1 97.69 303 CYS A C 1
ATOM 2363 O O . CYS A 1 303 ? -11.359 -24.906 -11.266 1 97.69 303 CYS A O 1
ATOM 2365 N N . LYS A 1 304 ? -10.352 -24.812 -9.266 1 95.88 304 LYS A N 1
ATOM 2366 C CA . LYS A 1 304 ? -10.516 -23.375 -9.07 1 95.88 304 LYS A CA 1
ATOM 2367 C C . LYS A 1 304 ? -9.359 -22.594 -9.703 1 95.88 304 LYS A C 1
ATOM 2369 O O . LYS A 1 304 ? -9.367 -21.359 -9.719 1 95.88 304 LYS A O 1
ATOM 2374 N N . SER A 1 305 ? -8.383 -23.297 -10.148 1 98.44 305 SER A N 1
ATOM 2375 C CA . SER A 1 305 ? -7.246 -22.656 -10.812 1 98.44 305 SER A CA 1
ATOM 2376 C C . SER A 1 305 ? -7.293 -22.875 -12.32 1 98.44 305 SER A C 1
ATOM 2378 O O . SER A 1 305 ? -6.809 -23.891 -12.812 1 98.44 305 SER A O 1
ATOM 2380 N N . THR A 1 306 ? -7.824 -21.953 -13.039 1 98.56 306 THR A N 1
ATOM 2381 C CA . THR A 1 306 ? -8.062 -22.062 -14.477 1 98.56 306 THR A CA 1
ATOM 2382 C C . THR A 1 306 ? -7.246 -21.031 -15.242 1 98.56 306 THR A C 1
ATOM 2384 O O . THR A 1 306 ? -6.656 -20.125 -14.641 1 98.56 306 THR A O 1
ATOM 2387 N N . GLY A 1 307 ? -7.234 -21.219 -16.547 1 98.75 307 GLY A N 1
ATOM 2388 C CA . GLY A 1 307 ? -6.617 -20.203 -17.375 1 98.75 307 GLY A CA 1
ATOM 2389 C C . GLY A 1 307 ? -7.207 -18.828 -17.172 1 98.75 307 GLY A C 1
ATOM 2390 O O . GLY A 1 307 ? -6.473 -17.828 -17.125 1 98.75 307 GLY A O 1
ATOM 2391 N N . ILE A 1 308 ? -8.492 -18.734 -16.969 1 98.31 308 ILE A N 1
ATOM 2392 C CA . ILE A 1 308 ? -9.195 -17.453 -16.828 1 98.31 308 ILE A CA 1
ATOM 2393 C C . ILE A 1 308 ? -8.758 -16.781 -15.523 1 98.31 308 ILE A C 1
ATOM 2395 O O . ILE A 1 308 ? -8.391 -15.602 -15.523 1 98.31 308 ILE A O 1
ATOM 2399 N N . SER A 1 309 ? -8.797 -17.5 -14.414 1 98.25 309 SER A N 1
ATOM 2400 C CA . SER A 1 309 ? -8.383 -16.922 -13.141 1 98.25 309 SER A CA 1
ATOM 2401 C C . SER A 1 309 ? -6.898 -16.578 -13.141 1 98.25 309 SER A C 1
ATOM 2403 O O . SER A 1 309 ? -6.496 -15.547 -12.602 1 98.25 309 SER A O 1
ATOM 2405 N N . GLY A 1 310 ? -6.074 -17.469 -13.727 1 98.75 310 GLY A N 1
ATOM 2406 C CA . GLY A 1 310 ? -4.648 -17.188 -13.82 1 98.75 310 GLY A CA 1
ATOM 2407 C C . GLY A 1 310 ? -4.34 -15.953 -14.641 1 98.75 310 GLY A C 1
ATOM 2408 O O . GLY A 1 310 ? -3.436 -15.188 -14.297 1 98.75 310 GLY A O 1
ATOM 2409 N N . ALA A 1 311 ? -5.105 -15.773 -15.727 1 98.81 311 ALA A N 1
ATOM 2410 C CA . ALA A 1 311 ? -4.895 -14.625 -16.609 1 98.81 311 ALA A CA 1
ATOM 2411 C C . ALA A 1 311 ? -5.211 -13.312 -15.891 1 98.81 311 ALA A C 1
ATOM 2413 O O . ALA A 1 311 ? -4.586 -12.289 -16.156 1 98.81 311 ALA A O 1
ATOM 2414 N N . ARG A 1 312 ? -6.164 -13.305 -15.008 1 98.62 312 ARG A N 1
ATOM 2415 C CA . ARG A 1 312 ? -6.5 -12.109 -14.242 1 98.62 312 ARG A CA 1
ATOM 2416 C C . ARG A 1 312 ? -5.297 -11.609 -13.453 1 98.62 312 ARG A C 1
ATOM 2418 O O . ARG A 1 312 ? -5.066 -10.398 -13.359 1 98.62 312 ARG A O 1
ATOM 2425 N N . THR A 1 313 ? -4.551 -12.531 -12.898 1 98.81 313 THR A N 1
ATOM 2426 C CA . THR A 1 313 ? -3.352 -12.172 -12.148 1 98.81 313 THR A CA 1
ATOM 2427 C C . THR A 1 313 ? -2.344 -11.461 -13.039 1 98.81 313 THR A C 1
ATOM 2429 O O . THR A 1 313 ? -1.798 -10.422 -12.672 1 98.81 313 THR A O 1
ATOM 2432 N N . ASN A 1 314 ? -2.105 -12.039 -14.234 1 98.88 314 ASN A N 1
ATOM 2433 C CA . ASN A 1 314 ? -1.195 -11.398 -15.18 1 98.88 314 ASN A CA 1
ATOM 2434 C C . ASN A 1 314 ? -1.702 -10.016 -15.602 1 98.88 314 ASN A C 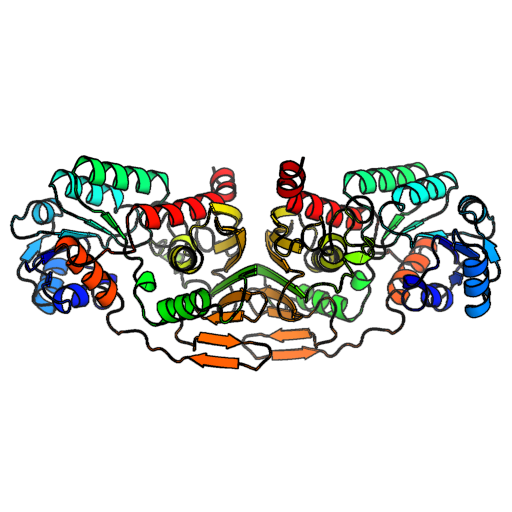1
ATOM 2436 O O . ASN A 1 314 ? -0.913 -9.086 -15.766 1 98.88 314 ASN A O 1
ATOM 2440 N N . LYS A 1 315 ? -3.016 -9.891 -15.797 1 98.88 315 LYS A N 1
ATOM 2441 C CA . LYS A 1 315 ? -3.602 -8.609 -16.172 1 98.88 315 LYS A CA 1
ATOM 2442 C C . LYS A 1 315 ? -3.291 -7.543 -15.117 1 98.88 315 LYS A C 1
ATOM 2444 O O . LYS A 1 315 ? -2.887 -6.43 -15.461 1 98.88 315 LYS A O 1
ATOM 2449 N N . ILE A 1 316 ? -3.426 -7.875 -13.922 1 98.88 316 ILE A N 1
ATOM 2450 C CA . ILE A 1 316 ? -3.197 -6.961 -12.805 1 98.88 316 ILE A CA 1
ATOM 2451 C C . ILE A 1 316 ? -1.716 -6.598 -12.727 1 98.88 316 ILE A C 1
ATOM 2453 O O . ILE A 1 316 ? -1.365 -5.43 -12.555 1 98.88 316 ILE A O 1
ATOM 2457 N N . MET A 1 317 ? -0.85 -7.598 -12.859 1 98.88 317 MET A N 1
ATOM 2458 C CA . MET A 1 317 ? 0.584 -7.328 -12.82 1 98.88 317 MET A CA 1
ATOM 2459 C C . MET A 1 317 ? 1.001 -6.426 -13.977 1 98.88 317 MET A C 1
ATOM 2461 O O . MET A 1 317 ? 1.851 -5.551 -13.805 1 98.88 317 MET A O 1
ATOM 2465 N N . ASP A 1 318 ? 0.385 -6.66 -15.156 1 98.81 318 ASP A N 1
ATOM 2466 C CA . ASP A 1 318 ? 0.639 -5.777 -16.297 1 98.81 318 ASP A CA 1
ATOM 2467 C C . ASP A 1 318 ? 0.247 -4.336 -15.969 1 98.81 318 ASP A C 1
ATOM 2469 O O . ASP A 1 318 ? 0.976 -3.4 -16.297 1 98.81 318 ASP A O 1
ATOM 2473 N N . GLN A 1 319 ? -0.886 -4.164 -15.359 1 98.81 319 GLN A N 1
ATOM 2474 C CA . GLN A 1 319 ? -1.358 -2.832 -15 1 98.81 319 GLN A CA 1
ATOM 2475 C C . GLN A 1 319 ? -0.393 -2.15 -14.031 1 98.81 319 GLN A C 1
ATOM 2477 O O . GLN A 1 319 ? -0.076 -0.97 -14.195 1 98.81 319 GLN A O 1
ATOM 2482 N N . ILE A 1 320 ? 0.078 -2.824 -13.078 1 98.81 320 ILE A N 1
ATOM 2483 C CA . ILE A 1 320 ? 0.963 -2.293 -12.047 1 98.81 320 ILE A CA 1
ATOM 2484 C C . ILE A 1 320 ? 2.283 -1.852 -12.672 1 98.81 320 ILE A C 1
ATOM 2486 O O . ILE A 1 320 ? 2.834 -0.81 -12.312 1 98.81 320 ILE A O 1
ATOM 2490 N N . LEU A 1 321 ? 2.775 -2.615 -13.664 1 98.5 321 LEU A N 1
ATOM 2491 C CA . LEU A 1 321 ? 4.094 -2.375 -14.234 1 98.5 321 LEU A CA 1
ATOM 2492 C C . LEU A 1 321 ? 3.996 -1.478 -15.469 1 98.5 321 LEU A C 1
ATOM 2494 O O . LEU A 1 321 ? 5.012 -1.157 -16.094 1 98.5 321 LEU A O 1
ATOM 2498 N N . ARG A 1 322 ? 2.836 -1.073 -15.852 1 97.44 322 ARG A N 1
ATOM 2499 C CA . ARG A 1 322 ? 2.582 -0.417 -17.141 1 97.44 322 ARG A CA 1
ATOM 2500 C C . ARG A 1 322 ? 3.486 0.796 -17.312 1 97.44 322 ARG A C 1
ATOM 2502 O O . ARG A 1 322 ? 4.199 0.901 -18.312 1 97.44 322 ARG A O 1
ATOM 2509 N N . SER A 1 323 ? 3.451 1.693 -16.344 1 95.25 323 SER A N 1
ATOM 2510 C CA . SER A 1 323 ? 4.234 2.92 -16.469 1 95.25 323 SER A CA 1
ATOM 2511 C C . SER A 1 323 ? 5.727 2.621 -16.516 1 95.25 323 SER A C 1
ATOM 2513 O O . SER A 1 323 ? 6.48 3.275 -17.234 1 95.25 323 SER A O 1
ATOM 2515 N N . TYR A 1 324 ? 6.133 1.711 -15.781 1 96.69 324 TYR A N 1
ATOM 2516 C CA . TYR A 1 324 ? 7.539 1.336 -15.734 1 96.69 324 TYR A CA 1
ATOM 2517 C C . TYR A 1 324 ? 8 0.773 -17.062 1 96.69 324 TYR A C 1
ATOM 2519 O O . TYR A 1 324 ? 9.078 1.123 -17.562 1 96.69 324 TYR A O 1
ATOM 2527 N N . ARG A 1 325 ? 7.18 -0.132 -17.609 1 95.56 325 ARG A N 1
ATOM 2528 C CA . ARG A 1 325 ? 7.504 -0.752 -18.891 1 95.56 325 ARG A CA 1
ATOM 2529 C C . ARG A 1 325 ? 7.52 0.281 -20.016 1 95.56 325 ARG A C 1
ATOM 2531 O O . ARG A 1 325 ? 8.336 0.198 -20.938 1 95.56 325 ARG A O 1
ATOM 2538 N N . LEU A 1 326 ? 6.668 1.271 -19.969 1 91.19 326 LEU A N 1
ATOM 2539 C CA . LEU A 1 326 ? 6.574 2.303 -21 1 91.19 326 LEU A CA 1
ATOM 2540 C C . LEU A 1 326 ? 7.758 3.262 -20.906 1 91.19 326 LEU A C 1
ATOM 2542 O O . LEU A 1 326 ? 8.203 3.799 -21.922 1 91.19 326 LEU A O 1
ATOM 2546 N N . ASN A 1 327 ? 8.242 3.572 -19.734 1 85.94 327 ASN A N 1
ATOM 2547 C CA . ASN A 1 327 ? 9.344 4.508 -19.547 1 85.94 327 ASN A CA 1
ATOM 2548 C C . ASN A 1 327 ? 10.688 3.875 -19.922 1 85.94 327 ASN A C 1
ATOM 2550 O O . ASN A 1 327 ? 11.664 4.582 -20.156 1 85.94 327 ASN A O 1
ATOM 2554 N N . LYS A 1 328 ? 10.891 2.668 -19.906 1 74.44 328 LYS A N 1
ATOM 2555 C CA . LYS A 1 328 ? 12.117 1.973 -20.297 1 74.44 328 LYS A CA 1
ATOM 2556 C C . LYS A 1 328 ? 12.234 1.86 -21.812 1 74.44 328 LYS A C 1
ATOM 2558 O O . LYS A 1 328 ? 13.328 1.646 -22.344 1 74.44 328 LYS A O 1
ATOM 2563 N N . LYS A 1 329 ? 11.133 1.968 -22.531 1 59.44 329 LYS A N 1
ATOM 2564 C CA . LYS A 1 329 ? 11.227 2.035 -23.984 1 59.44 329 LYS A CA 1
ATOM 2565 C C . LYS A 1 329 ? 11.656 3.424 -24.438 1 59.44 329 LYS A C 1
ATOM 2567 O O . LYS A 1 329 ? 11.156 4.434 -23.938 1 59.44 329 LYS A O 1
ATOM 2572 N N . MET B 1 1 ? 15.531 41.844 18.094 1 86.12 1 MET B N 1
ATOM 2573 C CA . MET B 1 1 ? 14.469 41.125 17.375 1 86.12 1 MET B CA 1
ATOM 2574 C C . MET B 1 1 ? 13.102 41.688 17.719 1 86.12 1 MET B C 1
ATOM 2576 O O . MET B 1 1 ? 12.875 42.156 18.844 1 86.12 1 MET B O 1
ATOM 2580 N N . LYS B 1 2 ? 12.344 41.812 16.719 1 94.44 2 LYS B N 1
ATOM 2581 C CA . LYS B 1 2 ? 11.016 42.375 16.922 1 94.44 2 LYS B CA 1
ATOM 2582 C C . LYS B 1 2 ? 10.047 41.312 17.453 1 94.44 2 LYS B C 1
ATOM 2584 O O . LYS B 1 2 ? 10.133 40.156 17.094 1 94.44 2 LYS B O 1
ATOM 2589 N N . THR B 1 3 ? 9.258 41.781 18.375 1 97.69 3 THR B N 1
ATOM 2590 C CA . THR B 1 3 ? 8.172 40.906 18.828 1 97.69 3 THR B CA 1
ATOM 2591 C C . THR B 1 3 ? 7.078 40.844 17.766 1 97.69 3 THR B C 1
ATOM 2593 O O . THR B 1 3 ? 6.566 41.844 17.312 1 97.69 3 THR B O 1
ATOM 2596 N N . ILE B 1 4 ? 6.777 39.656 17.375 1 98.12 4 ILE B N 1
ATOM 2597 C CA . ILE B 1 4 ? 5.738 39.406 16.375 1 98.12 4 ILE B CA 1
ATOM 2598 C C . ILE B 1 4 ? 4.375 39.344 17.047 1 98.12 4 ILE B C 1
ATOM 2600 O O . ILE B 1 4 ? 4.172 38.562 17.984 1 98.12 4 ILE B O 1
ATOM 2604 N N . ARG B 1 5 ? 3.434 40.188 16.656 1 98.44 5 ARG B N 1
ATOM 2605 C CA . ARG B 1 5 ? 2.08 40.219 17.203 1 98.44 5 ARG B CA 1
ATOM 2606 C C . ARG B 1 5 ? 1.107 39.438 16.312 1 98.44 5 ARG B C 1
ATOM 2608 O O . ARG B 1 5 ? 0.871 39.812 15.164 1 98.44 5 ARG B O 1
ATOM 2615 N N . TRP B 1 6 ? 0.554 38.406 16.922 1 98.44 6 TRP B N 1
ATOM 2616 C CA . TRP B 1 6 ? -0.279 37.469 16.172 1 98.44 6 TRP B CA 1
ATOM 2617 C C . TRP B 1 6 ? -1.758 37.781 16.344 1 98.44 6 TRP B C 1
ATOM 2619 O O . TRP B 1 6 ? -2.191 38.188 17.422 1 98.44 6 TRP B O 1
ATOM 2629 N N . GLY B 1 7 ? -2.502 37.562 15.273 1 98.44 7 GLY B N 1
ATOM 2630 C CA . GLY B 1 7 ? -3.951 37.438 15.336 1 98.44 7 GLY B CA 1
ATOM 2631 C C . GLY B 1 7 ? -4.449 36.094 14.906 1 98.44 7 GLY B C 1
ATOM 2632 O O . GLY B 1 7 ? -3.92 35.5 13.969 1 98.44 7 GLY B O 1
ATOM 2633 N N . ILE B 1 8 ? -5.488 35.531 15.578 1 98.19 8 ILE B N 1
ATOM 2634 C CA . ILE B 1 8 ? -6.086 34.25 15.219 1 98.19 8 ILE B CA 1
ATOM 2635 C C . ILE B 1 8 ? -7.461 34.5 14.594 1 98.19 8 ILE B C 1
ATOM 2637 O O . ILE B 1 8 ? -8.305 35.188 15.172 1 98.19 8 ILE B O 1
ATOM 2641 N N . ILE B 1 9 ? -7.625 33.969 13.43 1 97.94 9 ILE B N 1
ATOM 2642 C CA . ILE B 1 9 ? -8.961 33.875 12.867 1 97.94 9 ILE B CA 1
ATOM 2643 C C . ILE B 1 9 ? -9.508 32.469 13.07 1 97.94 9 ILE B C 1
ATOM 2645 O O . ILE B 1 9 ? -8.938 31.484 12.547 1 97.94 9 ILE B O 1
ATOM 2649 N N . GLY B 1 10 ? -10.586 32.312 13.781 1 95.44 10 GLY B N 1
ATOM 2650 C CA . GLY B 1 10 ? -11.148 31.031 14.102 1 95.44 10 GLY B CA 1
ATOM 2651 C C . GLY B 1 10 ? -10.609 30.438 15.383 1 95.44 10 GLY B C 1
ATOM 2652 O O . GLY B 1 10 ? -10.141 29.297 15.406 1 95.44 10 GLY B O 1
ATOM 2653 N N . CYS B 1 11 ? -10.742 31.156 16.484 1 92.56 11 CYS B N 1
ATOM 2654 C CA . CYS B 1 11 ? -10.188 30.688 17.75 1 92.56 11 CYS B CA 1
ATOM 2655 C C . CYS B 1 11 ? -11.125 29.688 18.422 1 92.56 11 CYS B C 1
ATOM 2657 O O . CYS B 1 11 ? -11.688 29.953 19.484 1 92.56 11 CYS B O 1
ATOM 2659 N N . GLY B 1 12 ? -11.211 28.469 17.812 1 87.44 12 GLY B N 1
ATOM 2660 C CA . GLY B 1 12 ? -12.016 27.391 18.344 1 87.44 12 GLY B CA 1
ATOM 2661 C C . GLY B 1 12 ? -11.203 26.344 19.078 1 87.44 12 GLY B C 1
ATOM 2662 O O . GLY B 1 12 ? -10.188 26.656 19.703 1 87.44 12 GLY B O 1
ATOM 2663 N N . ASP B 1 13 ? -11.68 25.125 19.141 1 79.94 13 ASP B N 1
ATOM 2664 C CA . ASP B 1 13 ? -11.148 24.016 19.938 1 79.94 13 ASP B CA 1
ATOM 2665 C C . ASP B 1 13 ? -9.68 23.766 19.609 1 79.94 13 ASP B C 1
ATOM 2667 O O . ASP B 1 13 ? -8.867 23.516 20.5 1 79.94 13 ASP B O 1
ATOM 2671 N N . VAL B 1 14 ? -9.352 23.906 18.406 1 78.44 14 VAL B N 1
ATOM 2672 C CA . VAL B 1 14 ? -8 23.578 17.938 1 78.44 14 VAL B CA 1
ATOM 2673 C C . VAL B 1 14 ? -6.996 24.531 18.578 1 78.44 14 VAL B C 1
ATOM 2675 O O . VAL B 1 14 ? -5.824 24.188 18.75 1 78.44 14 VAL B O 1
ATOM 2678 N N . THR B 1 15 ? -7.406 25.672 18.938 1 84.31 15 THR B N 1
ATOM 2679 C CA . THR B 1 15 ? -6.477 26.703 19.391 1 84.31 15 THR B CA 1
ATOM 2680 C C . THR B 1 15 ? -6.352 26.688 20.906 1 84.31 15 THR B C 1
ATOM 2682 O O . THR B 1 15 ? -5.457 27.328 21.469 1 84.31 15 THR B O 1
ATOM 2685 N N . GLU B 1 16 ? -7.227 25.922 21.562 1 82 16 GLU B N 1
ATOM 2686 C CA . GLU B 1 16 ? -7.25 25.938 23.031 1 82 16 GLU B CA 1
ATOM 2687 C C . GLU B 1 16 ? -5.961 25.359 23.609 1 82 16 GLU B C 1
ATOM 2689 O O . GLU B 1 16 ? -5.406 25.906 24.562 1 82 16 GLU B O 1
ATOM 2694 N N . VAL B 1 17 ? -5.48 24.312 22.938 1 80.19 17 VAL B N 1
ATOM 2695 C CA . VAL B 1 17 ? -4.328 23.625 23.5 1 80.19 17 VAL B CA 1
ATOM 2696 C C . VAL B 1 17 ? -3.207 23.562 22.453 1 80.19 17 VAL B C 1
ATOM 2698 O O . VAL B 1 17 ? -2.053 23.859 22.766 1 80.19 17 VAL B O 1
ATOM 2701 N N . LYS B 1 18 ? -3.477 23.391 21.266 1 79.5 18 LYS B N 1
ATOM 2702 C CA . LYS B 1 18 ? -2.502 23.031 20.234 1 79.5 18 LYS B CA 1
ATOM 2703 C C . LYS B 1 18 ? -1.702 24.25 19.781 1 79.5 18 LYS B C 1
ATOM 2705 O O . LYS B 1 18 ? -0.479 24.172 19.641 1 79.5 18 LYS B O 1
ATOM 2710 N N . SER B 1 19 ? -2.424 25.359 19.594 1 82.38 19 SER B N 1
ATOM 2711 C CA . SER B 1 19 ? -1.729 26.453 18.938 1 82.38 19 SER B CA 1
ATOM 2712 C C . SER B 1 19 ? -1.782 27.734 19.781 1 82.38 19 SER B C 1
ATOM 2714 O O . SER B 1 19 ? -0.766 28.406 19.953 1 82.38 19 SER B O 1
ATOM 2716 N N . GLY B 1 20 ? -2.867 27.984 20.422 1 81.5 20 GLY B N 1
ATOM 2717 C CA . GLY B 1 20 ? -3.059 29.25 21.109 1 81.5 20 GLY B CA 1
ATOM 2718 C C . GLY B 1 20 ? -1.924 29.594 22.062 1 81.5 20 GLY B C 1
ATOM 2719 O O . GLY B 1 20 ? -1.24 30.594 21.875 1 81.5 20 GLY B O 1
ATOM 2720 N N . PRO B 1 21 ? -1.662 28.719 22.953 1 82.25 21 PRO B N 1
ATOM 2721 C CA . PRO B 1 21 ? -0.579 28.953 23.922 1 82.25 21 PRO B CA 1
ATOM 2722 C C . PRO B 1 21 ? 0.786 29.078 23.25 1 82.25 21 PRO B C 1
ATOM 2724 O O . PRO B 1 21 ? 1.676 29.766 23.766 1 82.25 21 PRO B O 1
ATOM 2727 N N . GLY B 1 22 ? 0.95 28.484 22.141 1 87.75 22 GLY B N 1
ATOM 2728 C CA . GLY B 1 22 ? 2.215 28.531 21.438 1 87.75 22 GLY B CA 1
ATOM 2729 C C . GLY B 1 22 ? 2.611 29.922 21 1 87.75 22 GLY B C 1
ATOM 2730 O O . GLY B 1 22 ? 3.797 30.266 20.984 1 87.75 22 GLY B O 1
ATOM 2731 N N . PHE B 1 23 ? 1.604 30.797 20.703 1 92.94 23 PHE B N 1
ATOM 2732 C CA . PHE B 1 23 ? 1.86 32.156 20.266 1 92.94 23 PHE B CA 1
ATOM 2733 C C . PHE B 1 23 ? 2.352 33.031 21.422 1 92.94 23 PHE B C 1
ATOM 2735 O O . PHE B 1 23 ? 3.047 34.031 21.219 1 92.94 23 PHE B O 1
ATOM 2742 N N . GLN B 1 24 ? 2.033 32.625 22.594 1 92.62 24 GLN B N 1
ATOM 2743 C CA . GLN B 1 24 ? 2.449 33.344 23.781 1 92.62 24 GLN B CA 1
ATOM 2744 C C . GLN B 1 24 ? 3.738 32.781 24.359 1 92.62 24 GLN B C 1
ATOM 2746 O O . GLN B 1 24 ? 4.496 33.5 25.031 1 92.62 24 GLN B O 1
ATOM 2751 N N . LEU B 1 25 ? 4.027 31.547 24.109 1 92.12 25 LEU B N 1
ATOM 2752 C CA . LEU B 1 25 ? 5.164 30.859 24.703 1 92.12 25 LEU B CA 1
ATOM 2753 C C . LEU B 1 25 ? 6.414 31.016 23.844 1 92.12 25 LEU B C 1
ATOM 2755 O O . LEU B 1 25 ? 7.535 31 24.359 1 92.12 25 LEU B O 1
ATOM 2759 N N . ALA B 1 26 ? 6.254 31.188 22.594 1 95.62 26 ALA B N 1
ATOM 2760 C CA . ALA B 1 26 ? 7.391 31.375 21.688 1 95.62 26 ALA B CA 1
ATOM 2761 C C . ALA B 1 26 ? 8.125 32.688 22 1 95.62 26 ALA B C 1
ATOM 2763 O O . ALA B 1 26 ? 7.508 33.688 22.359 1 95.62 26 ALA B O 1
ATOM 2764 N N . LYS B 1 27 ? 9.453 32.594 21.828 1 96.75 27 LYS B N 1
ATOM 2765 C CA . LYS B 1 27 ? 10.266 33.812 22.047 1 96.75 27 LYS B CA 1
ATOM 2766 C C . LYS B 1 27 ? 9.945 34.875 21 1 96.75 27 LYS B C 1
ATOM 2768 O O . LYS B 1 27 ? 9.82 34.562 19.812 1 96.75 27 LYS B O 1
ATOM 2773 N N . ASN B 1 28 ? 9.82 36.125 21.5 1 97.5 28 ASN B N 1
ATOM 2774 C CA . ASN B 1 28 ? 9.547 37.281 20.641 1 97.5 28 ASN B CA 1
ATOM 2775 C C . ASN B 1 28 ? 8.211 37.125 19.922 1 97.5 28 ASN B C 1
ATOM 2777 O O . ASN B 1 28 ? 8.133 37.375 18.703 1 97.5 28 ASN B O 1
ATOM 2781 N N . SER B 1 29 ? 7.246 36.688 20.641 1 97.56 29 SER B N 1
ATOM 2782 C CA . SER B 1 29 ? 5.926 36.406 20.094 1 97.56 29 SER B CA 1
ATOM 2783 C C . SER B 1 29 ? 4.824 36.781 21.078 1 97.56 29 SER B C 1
ATOM 2785 O O . SER B 1 29 ? 4.977 36.594 22.281 1 97.56 29 SER B O 1
ATOM 2787 N N . GLN B 1 30 ? 3.777 37.312 20.562 1 97.19 30 GLN B N 1
ATOM 2788 C CA . GLN B 1 30 ? 2.639 37.688 21.391 1 97.19 30 GLN B CA 1
ATOM 2789 C C . GLN B 1 30 ? 1.325 37.531 20.641 1 97.19 30 GLN B C 1
ATOM 2791 O O . GLN B 1 30 ? 1.228 37.938 19.469 1 97.19 30 GLN B O 1
ATOM 2796 N N . LEU B 1 31 ? 0.365 36.938 21.312 1 97.62 31 LEU B N 1
ATOM 2797 C CA . LEU B 1 31 ? -0.992 36.906 20.781 1 97.62 31 LEU B CA 1
ATOM 2798 C C . LEU B 1 31 ? -1.764 38.156 21.188 1 97.62 31 LEU B C 1
ATOM 2800 O O . LEU B 1 31 ? -1.996 38.406 22.375 1 97.62 31 LEU B O 1
ATOM 2804 N N . VAL B 1 32 ? -2.24 38.938 20.188 1 98.06 32 VAL B N 1
ATOM 2805 C CA . VAL B 1 32 ? -2.758 40.25 20.578 1 98.06 32 VAL B CA 1
ATOM 2806 C C . VAL B 1 32 ? -4.238 40.344 20.219 1 98.06 32 VAL B C 1
ATOM 2808 O O . VAL B 1 32 ? -4.949 41.219 20.703 1 98.06 32 VAL B O 1
ATOM 2811 N N . ALA B 1 33 ? -4.648 39.406 19.328 1 98 33 ALA B N 1
ATOM 2812 C CA . ALA B 1 33 ? -6.043 39.5 18.906 1 98 33 ALA B CA 1
ATOM 2813 C C . ALA B 1 33 ? -6.578 38.125 18.516 1 98 33 ALA B C 1
ATOM 2815 O O . ALA B 1 33 ? -5.844 37.312 17.953 1 98 33 ALA B O 1
ATOM 2816 N N . VAL B 1 34 ? -7.906 37.875 18.766 1 98 34 VAL B N 1
ATOM 2817 C CA . VAL B 1 34 ? -8.578 36.656 18.344 1 98 34 VAL B CA 1
ATOM 2818 C C . VAL B 1 34 ? -9.938 37 17.75 1 98 34 VAL B C 1
ATOM 2820 O O . VAL B 1 34 ? -10.547 38 18.109 1 98 34 VAL B O 1
ATOM 2823 N N . MET B 1 35 ? -10.352 36.125 16.812 1 97.69 35 MET B N 1
ATOM 2824 C CA . MET B 1 35 ? -11.617 36.375 16.125 1 97.69 35 MET B CA 1
ATOM 2825 C C . MET B 1 35 ? -12.43 35.094 16 1 97.69 35 MET B C 1
ATOM 2827 O O . MET B 1 35 ? -11.875 34.031 15.711 1 97.69 35 MET B O 1
ATOM 2831 N N . ARG B 1 36 ? -13.711 35.25 16.25 1 95.75 36 ARG B N 1
ATOM 2832 C CA . ARG B 1 36 ? -14.742 34.25 15.93 1 95.75 36 ARG B CA 1
ATOM 2833 C C . ARG B 1 36 ? -16 34.938 15.391 1 95.75 36 ARG B C 1
ATOM 2835 O O . ARG B 1 36 ? -16.281 36.094 15.703 1 95.75 36 ARG B O 1
ATOM 2842 N N . ARG B 1 37 ? -16.688 34.062 14.656 1 92.69 37 ARG B N 1
ATOM 2843 C CA . ARG B 1 37 ? -17.953 34.625 14.172 1 92.69 37 ARG B CA 1
ATOM 2844 C C . ARG B 1 37 ? -18.891 34.969 15.328 1 92.69 37 ARG B C 1
ATOM 2846 O O . ARG B 1 37 ? -19.594 35.969 15.289 1 92.69 37 ARG B O 1
ATOM 2853 N N . ASN B 1 38 ? -18.859 34.062 16.297 1 94.69 38 ASN B N 1
ATOM 2854 C CA . ASN B 1 38 ? -19.594 34.344 17.531 1 94.69 38 ASN B CA 1
ATOM 2855 C C . ASN B 1 38 ? -18.781 35.25 18.469 1 94.69 38 ASN B C 1
ATOM 2857 O O . ASN B 1 38 ? -17.859 34.781 19.141 1 94.69 38 ASN B O 1
ATOM 2861 N N . GLY B 1 39 ? -19.219 36.438 18.641 1 95.38 39 GLY B N 1
ATOM 2862 C CA . GLY B 1 39 ? -18.469 37.406 19.422 1 95.38 39 GLY B CA 1
ATOM 2863 C C . GLY B 1 39 ? -18.328 37.031 20.875 1 95.38 39 GLY B C 1
ATOM 2864 O O . GLY B 1 39 ? -17.281 37.25 21.484 1 95.38 39 GLY B O 1
ATOM 2865 N N . GLU B 1 40 ? -19.359 36.469 21.375 1 96.56 40 GLU B N 1
ATOM 2866 C CA . GLU B 1 40 ? -19.312 36.094 22.781 1 96.56 40 GLU B CA 1
ATOM 2867 C C . GLU B 1 40 ? -18.25 35.031 23.031 1 96.56 40 GLU B C 1
ATOM 2869 O O . GLU B 1 40 ? -17.562 35.062 24.062 1 96.56 40 GLU B O 1
ATOM 2874 N N . LEU B 1 41 ? -18.125 34.125 22.125 1 95 41 LEU B N 1
ATOM 2875 C CA . LEU B 1 41 ? -17.125 33.062 22.266 1 95 41 LEU B CA 1
ATOM 2876 C C . LEU B 1 41 ? -15.727 33.625 22.047 1 95 41 LEU B C 1
ATOM 2878 O O . LEU B 1 41 ? -14.773 33.156 22.688 1 95 41 LEU B O 1
ATOM 2882 N N . ALA B 1 42 ? -15.602 34.594 21.156 1 96 42 ALA B N 1
ATOM 2883 C CA . ALA B 1 42 ? -14.312 35.25 20.938 1 96 42 ALA B CA 1
ATOM 2884 C C . ALA B 1 42 ? -13.867 36 22.188 1 96 42 ALA B C 1
ATOM 2886 O O . ALA B 1 42 ? -12.703 35.906 22.594 1 96 42 ALA B O 1
ATOM 2887 N N . LYS B 1 43 ? -14.828 36.656 22.766 1 96.75 43 LYS B N 1
ATOM 2888 C CA . LYS B 1 43 ? -14.547 37.406 23.984 1 96.75 43 LYS B CA 1
ATOM 2889 C C . LYS B 1 43 ? -14.156 36.469 25.125 1 96.75 43 LYS B C 1
ATOM 2891 O O . LYS B 1 43 ? -13.203 36.75 25.859 1 96.75 43 LYS B O 1
ATOM 2896 N N . ASP B 1 44 ? -14.914 35.469 25.25 1 96.38 44 ASP B N 1
ATOM 2897 C CA . ASP B 1 44 ? -14.625 34.469 26.266 1 96.38 44 ASP B CA 1
ATOM 2898 C C . ASP B 1 44 ? -13.211 33.906 26.094 1 96.38 44 ASP B C 1
ATOM 2900 O O . ASP B 1 44 ? -12.461 33.781 27.078 1 96.38 44 ASP B O 1
ATOM 2904 N N . TYR B 1 45 ? -12.875 33.531 24.875 1 95.19 45 TYR B N 1
ATOM 2905 C CA . TYR B 1 45 ? -11.539 33.031 24.562 1 95.19 45 TYR B CA 1
ATOM 2906 C C . TYR B 1 45 ? -10.469 34.062 24.953 1 95.19 45 TYR B C 1
ATOM 2908 O O . TYR B 1 45 ? -9.477 33.688 25.609 1 95.19 45 TYR B O 1
ATOM 2916 N N . ALA B 1 46 ? -10.617 35.281 24.562 1 95.81 46 ALA B N 1
ATOM 2917 C CA . ALA B 1 46 ? -9.656 36.344 24.844 1 95.81 46 ALA B CA 1
ATOM 2918 C C . ALA B 1 46 ? -9.43 36.5 26.344 1 95.81 46 ALA B C 1
ATOM 2920 O O . ALA B 1 46 ? -8.297 36.625 26.797 1 95.81 46 ALA B O 1
ATOM 2921 N N . THR B 1 47 ? -10.531 36.438 27.047 1 96.19 47 THR B N 1
ATOM 2922 C CA . THR B 1 47 ? -10.461 36.594 28.484 1 96.19 47 THR B CA 1
ATOM 2923 C C . THR B 1 47 ? -9.711 35.438 29.141 1 96.19 47 THR B C 1
ATOM 2925 O O . THR B 1 47 ? -8.766 35.656 29.906 1 96.19 47 THR B O 1
ATOM 2928 N N . ARG B 1 48 ? -10.062 34.25 28.75 1 94.31 48 ARG B N 1
ATOM 2929 C CA . ARG B 1 48 ? -9.492 33.062 29.359 1 94.31 48 ARG B CA 1
ATOM 2930 C C . ARG B 1 48 ? -8 32.938 29.047 1 94.31 48 ARG B C 1
ATOM 2932 O O . ARG B 1 48 ? -7.227 32.406 29.859 1 94.31 48 ARG B O 1
ATOM 2939 N N . HIS B 1 49 ? -7.594 33.5 27.906 1 94.06 49 HIS B N 1
ATOM 2940 C CA . HIS B 1 49 ? -6.215 33.312 27.469 1 94.06 49 HIS B CA 1
ATOM 2941 C C . HIS B 1 49 ? -5.43 34.625 27.516 1 94.06 49 HIS B C 1
ATOM 2943 O O . HIS B 1 49 ? -4.316 34.719 27 1 94.06 49 HIS B O 1
ATOM 2949 N N . ASN B 1 50 ? -5.984 35.656 28.125 1 93.94 50 ASN B N 1
ATOM 2950 C CA . ASN B 1 50 ? -5.344 36.969 28.344 1 93.94 50 ASN B CA 1
ATOM 2951 C C . ASN B 1 50 ? -4.883 37.594 27.016 1 93.94 50 ASN B C 1
ATOM 2953 O O . ASN B 1 50 ? -3.723 37.969 26.875 1 93.94 50 ASN B O 1
ATOM 2957 N N . VAL B 1 51 ? -5.75 37.594 26.047 1 96.38 51 VAL B N 1
ATOM 2958 C CA . VAL B 1 51 ? -5.527 38.25 24.766 1 96.38 51 VAL B CA 1
ATOM 2959 C C . VAL B 1 51 ? -6.176 39.625 24.766 1 96.38 51 VAL B C 1
ATOM 2961 O O . VAL B 1 51 ? -7.363 39.75 25.078 1 96.38 51 VAL B O 1
ATOM 2964 N N . PRO B 1 52 ? -5.508 40.594 24.438 1 96.69 52 PRO B N 1
ATOM 2965 C CA . PRO B 1 52 ? -5.961 42 24.625 1 96.69 52 PRO B CA 1
ATOM 2966 C C . PRO B 1 52 ? -7.211 42.312 23.812 1 96.69 52 PRO B C 1
ATOM 2968 O O . PRO B 1 52 ? -8.055 43.094 24.25 1 96.69 52 PRO B O 1
ATOM 2971 N N . LYS B 1 53 ? -7.32 41.75 22.578 1 97.94 53 LYS B N 1
ATOM 2972 C CA . LYS B 1 53 ? -8.406 42.156 21.688 1 97.94 53 LYS B CA 1
ATOM 2973 C C . LYS B 1 53 ? -9.18 40.938 21.188 1 97.94 53 LYS B C 1
ATOM 2975 O O . LYS B 1 53 ? -8.617 39.844 21.047 1 97.94 53 LYS B O 1
ATOM 2980 N N . TRP B 1 54 ? -10.43 41.156 20.953 1 97.69 54 TRP B N 1
ATOM 2981 C CA . TRP B 1 54 ? -11.258 40.188 20.266 1 97.69 54 TRP B CA 1
ATOM 2982 C C . TRP B 1 54 ? -12.141 40.844 19.219 1 97.69 54 TRP B C 1
ATOM 2984 O O . TRP B 1 54 ? -12.453 42.031 19.328 1 97.69 54 TRP B O 1
ATOM 2994 N N . TYR B 1 55 ? -12.438 40.156 18.188 1 98.25 55 TYR B N 1
ATOM 2995 C CA . TYR B 1 55 ? -13.281 40.625 17.094 1 98.25 55 TYR B CA 1
ATOM 2996 C C . TYR B 1 55 ? -14.328 39.562 16.719 1 98.25 55 TYR B C 1
ATOM 2998 O O . TYR B 1 55 ? -14.133 38.375 16.969 1 98.25 55 TYR B O 1
ATOM 3006 N N . ASP B 1 56 ? -15.375 39.969 16.156 1 97.5 56 ASP B N 1
ATOM 3007 C CA . ASP B 1 56 ? -16.359 39.062 15.594 1 97.5 56 ASP B CA 1
ATOM 3008 C C . ASP B 1 56 ? -16.453 39.219 14.078 1 97.5 56 ASP B C 1
ATOM 3010 O O . ASP B 1 56 ? -17.391 38.719 13.453 1 97.5 56 ASP B O 1
ATOM 3014 N N . ASN B 1 57 ? -15.508 39.969 13.586 1 96.81 57 ASN B N 1
ATOM 3015 C CA . ASN B 1 57 ? -15.328 40.219 12.164 1 96.81 57 ASN B CA 1
ATOM 3016 C C . ASN B 1 57 ? -13.867 40.062 11.742 1 96.81 57 ASN B C 1
ATOM 3018 O O . ASN B 1 57 ? -13 40.812 12.219 1 96.81 57 ASN B O 1
ATOM 3022 N N . ALA B 1 58 ? -13.641 39.219 10.789 1 97.69 58 ALA B N 1
ATOM 3023 C CA . ALA B 1 58 ? -12.281 38.875 10.398 1 97.69 58 ALA B CA 1
ATOM 3024 C C . ALA B 1 58 ? -11.57 40.062 9.781 1 97.69 58 ALA B C 1
ATOM 3026 O O . ALA B 1 58 ? -10.367 40.25 9.984 1 97.69 58 ALA B O 1
ATOM 3027 N N . GLU B 1 59 ? -12.242 40.844 9.039 1 97.75 59 GLU B N 1
ATOM 3028 C CA . GLU B 1 59 ? -11.641 42 8.367 1 97.75 59 GLU B CA 1
ATOM 3029 C C . GLU B 1 59 ? -11.086 43 9.375 1 97.75 59 GLU B C 1
ATOM 3031 O O . GLU B 1 59 ? -10.055 43.625 9.125 1 97.75 59 GLU B O 1
ATOM 3036 N N . GLU B 1 60 ? -11.836 43.156 10.469 1 98.25 60 GLU B N 1
ATOM 3037 C CA . GLU B 1 60 ? -11.359 44.062 11.508 1 98.25 60 GLU B CA 1
ATOM 3038 C C . GLU B 1 60 ? -10.039 43.562 12.094 1 98.25 60 GLU B C 1
ATOM 3040 O O . GLU B 1 60 ? -9.133 44.375 12.328 1 98.25 60 GLU B O 1
ATOM 3045 N N . LEU B 1 61 ? -9.945 42.281 12.328 1 98.5 61 LEU B N 1
ATOM 3046 C CA . LEU B 1 61 ? -8.688 41.75 12.828 1 98.5 61 LEU B CA 1
ATOM 3047 C C . LEU B 1 61 ? -7.578 41.906 11.797 1 98.5 61 LEU B C 1
ATOM 3049 O O . LEU B 1 61 ? -6.469 42.312 12.133 1 98.5 61 LEU B O 1
ATOM 3053 N N . ILE B 1 62 ? -7.832 41.625 10.547 1 98.69 62 ILE B N 1
ATOM 3054 C CA . ILE B 1 62 ? -6.855 41.656 9.461 1 98.69 62 ILE B CA 1
ATOM 3055 C C . ILE B 1 62 ? -6.316 43.062 9.281 1 98.69 62 ILE B C 1
ATOM 3057 O O . ILE B 1 62 ? -5.129 43.25 9.008 1 98.69 62 ILE B O 1
ATOM 3061 N N . ASN B 1 63 ? -7.184 44.062 9.516 1 98.12 63 ASN B N 1
ATOM 3062 C CA . ASN B 1 63 ? -6.781 45.438 9.273 1 98.12 63 ASN B CA 1
ATOM 3063 C C . ASN B 1 63 ? -6.277 46.094 10.555 1 98.12 63 ASN B C 1
ATOM 3065 O O . ASN B 1 63 ? -5.965 47.281 10.562 1 98.12 63 ASN B O 1
ATOM 3069 N N . ASP B 1 64 ? -6.277 45.406 11.641 1 98.25 64 ASP B N 1
ATOM 3070 C CA . ASP B 1 64 ? -5.738 45.938 12.891 1 98.25 64 ASP B CA 1
ATOM 3071 C C . ASP B 1 64 ? -4.242 46.188 12.773 1 98.25 64 ASP B C 1
ATOM 3073 O O . ASP B 1 64 ? -3.457 45.281 12.531 1 98.25 64 ASP B O 1
ATOM 3077 N N . PRO B 1 65 ? -3.814 47.406 12.992 1 97.81 65 PRO B N 1
ATOM 3078 C CA . PRO B 1 65 ? -2.395 47.75 12.844 1 97.81 65 PRO B CA 1
ATOM 3079 C C . PRO B 1 65 ? -1.518 47.062 13.891 1 97.81 65 PRO B C 1
ATOM 3081 O O . PRO B 1 65 ? -0.296 47 13.734 1 97.81 65 PRO B O 1
ATOM 3084 N N . ASP B 1 66 ? -2.109 46.531 14.945 1 97.88 66 ASP B N 1
ATOM 3085 C CA . ASP B 1 66 ? -1.346 45.875 16.016 1 97.88 66 ASP B CA 1
ATOM 3086 C C . ASP B 1 66 ? -1.129 44.375 15.703 1 97.88 66 ASP B C 1
ATOM 3088 O O . ASP B 1 66 ? -0.449 43.688 16.453 1 97.88 66 ASP B O 1
ATOM 3092 N N . VAL B 1 67 ? -1.64 43.938 14.633 1 98.5 67 VAL B N 1
ATOM 3093 C CA . VAL B 1 67 ? -1.449 42.562 14.219 1 98.5 67 VAL B CA 1
ATOM 3094 C C . VAL B 1 67 ? -0.427 42.5 13.086 1 98.5 67 VAL B C 1
ATOM 3096 O O . VAL B 1 67 ? -0.619 43.094 12.031 1 98.5 67 VAL B O 1
ATOM 3099 N N . ASP B 1 68 ? 0.615 41.719 13.273 1 98.31 68 ASP B N 1
ATOM 3100 C CA . ASP B 1 68 ? 1.674 41.594 12.281 1 98.31 68 ASP B CA 1
ATOM 3101 C C . ASP B 1 68 ? 1.441 40.375 11.383 1 98.31 68 ASP B C 1
ATOM 3103 O O . ASP B 1 68 ? 1.731 40.438 10.18 1 98.31 68 ASP B O 1
ATOM 3107 N N . VAL B 1 69 ? 1.031 39.281 11.945 1 98.56 69 VAL B N 1
ATOM 3108 C CA . VAL B 1 69 ? 0.856 38 11.273 1 98.56 69 VAL B CA 1
ATOM 3109 C C . VAL B 1 69 ? -0.484 37.375 11.672 1 98.56 69 VAL B C 1
ATOM 3111 O O . VAL B 1 69 ? -0.904 37.469 12.828 1 98.56 69 VAL B O 1
ATOM 3114 N N . VAL B 1 70 ? -1.139 36.75 10.758 1 98.81 70 VAL B N 1
ATOM 3115 C CA . VAL B 1 70 ? -2.451 36.156 11.039 1 98.81 70 VAL B CA 1
ATOM 3116 C C . VAL B 1 70 ? -2.379 34.656 10.969 1 98.81 70 VAL B C 1
ATOM 3118 O O . VAL B 1 70 ? -1.865 34.094 10 1 98.81 70 VAL B O 1
ATOM 3121 N N . TYR B 1 71 ? -2.82 33.969 12 1 98.38 71 TYR B N 1
ATOM 3122 C CA . TYR B 1 71 ? -3.039 32.531 12.047 1 98.38 71 TYR B CA 1
ATOM 3123 C C . TYR B 1 71 ? -4.48 32.188 11.703 1 98.38 71 TYR B C 1
ATOM 3125 O O . TYR B 1 71 ? -5.414 32.625 12.367 1 98.38 71 TYR B O 1
ATOM 3133 N N . ILE B 1 72 ? -4.668 31.422 10.68 1 98.38 72 ILE B N 1
ATOM 3134 C CA . ILE B 1 72 ? -6 31.016 10.234 1 98.38 72 ILE B CA 1
ATOM 3135 C C . ILE B 1 72 ? -6.301 29.609 10.719 1 98.38 72 ILE B C 1
ATOM 3137 O O . ILE B 1 72 ? -5.738 28.625 10.211 1 98.38 72 ILE B O 1
ATOM 3141 N N . ALA B 1 73 ? -7.211 29.516 11.656 1 96.88 73 ALA B N 1
ATOM 3142 C CA . ALA B 1 73 ? -7.543 28.234 12.289 1 96.88 73 ALA B CA 1
ATOM 3143 C C . ALA B 1 73 ? -9 27.859 12.039 1 96.88 73 ALA B C 1
ATOM 3145 O O . ALA B 1 73 ? -9.703 27.438 12.961 1 96.88 73 ALA B O 1
ATOM 3146 N N . THR B 1 74 ? -9.508 28.047 10.859 1 96.19 74 THR B N 1
ATOM 3147 C CA . THR B 1 74 ? -10.844 27.672 10.414 1 96.19 74 THR B CA 1
ATOM 3148 C C . THR B 1 74 ? -10.805 26.328 9.672 1 96.19 74 THR B C 1
ATOM 3150 O O . THR B 1 74 ? -9.727 25.781 9.438 1 96.19 74 THR B O 1
ATOM 3153 N N . PRO B 1 75 ? -11.969 25.797 9.336 1 96.06 75 PRO B N 1
ATOM 3154 C CA . PRO B 1 75 ? -11.969 24.656 8.422 1 96.06 75 PRO B CA 1
ATOM 3155 C C . PRO B 1 75 ? -11.391 25 7.051 1 96.06 75 PRO B C 1
ATOM 3157 O O . PRO B 1 75 ? -11.398 26.156 6.645 1 96.06 75 PRO B O 1
ATOM 3160 N N . PRO B 1 76 ? -10.984 24.016 6.316 1 97.94 76 PRO B N 1
ATOM 3161 C CA . PRO B 1 76 ? -10.25 24.219 5.062 1 97.94 76 PRO B CA 1
ATOM 3162 C C . PRO B 1 76 ? -11.031 25.047 4.051 1 97.94 76 PRO B C 1
ATOM 3164 O O . PRO B 1 76 ? -10.445 25.812 3.291 1 97.94 76 PRO B O 1
ATOM 3167 N N . ALA B 1 77 ? -12.305 25 4.062 1 97.81 77 ALA B N 1
ATOM 3168 C CA . ALA B 1 77 ? -13.141 25.672 3.08 1 97.81 77 ALA B CA 1
ATOM 3169 C C . ALA B 1 77 ? -12.953 27.188 3.152 1 97.81 77 ALA B C 1
ATOM 3171 O O . ALA B 1 77 ? -13.266 27.906 2.199 1 97.81 77 ALA B O 1
ATOM 3172 N N . PHE B 1 78 ? -12.383 27.672 4.262 1 97.75 78 PHE B N 1
ATOM 3173 C CA . PHE B 1 78 ? -12.312 29.125 4.473 1 97.75 78 PHE B CA 1
ATOM 3174 C C . PHE B 1 78 ? -10.867 29.609 4.402 1 97.75 78 PHE B C 1
ATOM 3176 O O . PHE B 1 78 ? -10.609 30.812 4.473 1 97.75 78 PHE B O 1
ATOM 3183 N N . HIS B 1 79 ? -9.938 28.719 4.27 1 98.75 79 HIS B N 1
ATOM 3184 C CA . HIS B 1 79 ? -8.523 29.062 4.293 1 98.75 79 HIS B CA 1
ATOM 3185 C C . HIS B 1 79 ? -8.172 30.016 3.154 1 98.75 79 HIS B C 1
ATOM 3187 O O . HIS B 1 79 ? -7.492 31.031 3.365 1 98.75 79 HIS B O 1
ATOM 3193 N N . LYS B 1 80 ? -8.664 29.688 1.983 1 98.88 80 LYS B N 1
ATOM 3194 C CA . LYS B 1 80 ? -8.312 30.5 0.819 1 98.88 80 LYS B CA 1
ATOM 3195 C C . LYS B 1 80 ? -8.805 31.938 0.974 1 98.88 80 LYS B C 1
ATOM 3197 O O . LYS B 1 80 ? -8.039 32.875 0.804 1 98.88 80 LYS B O 1
ATOM 3202 N N . GLU B 1 81 ? -10.055 32.062 1.282 1 98.62 81 GLU B N 1
ATOM 3203 C CA . GLU B 1 81 ? -10.664 33.375 1.407 1 98.62 81 GLU B CA 1
ATOM 3204 C C . GLU B 1 81 ? -9.891 34.25 2.387 1 98.62 81 GLU B C 1
ATOM 3206 O O . GLU B 1 81 ? -9.531 35.375 2.064 1 98.62 81 GLU B O 1
ATOM 3211 N N . TYR B 1 82 ? -9.602 33.75 3.561 1 98.75 82 TYR B N 1
ATOM 3212 C CA . TYR B 1 82 ? -8.922 34.531 4.586 1 98.75 82 TYR B CA 1
ATOM 3213 C C . TYR B 1 82 ? -7.465 34.781 4.203 1 98.75 82 TYR B C 1
ATOM 3215 O O . TYR B 1 82 ? -6.918 35.844 4.504 1 98.75 82 TYR B O 1
ATOM 3223 N N . THR B 1 83 ? -6.832 33.812 3.584 1 98.94 83 THR B N 1
ATOM 3224 C CA . THR B 1 83 ? -5.461 34 3.129 1 98.94 83 THR B CA 1
ATOM 3225 C C . THR B 1 83 ? -5.383 35.156 2.125 1 98.94 83 THR B C 1
ATOM 3227 O O . THR B 1 83 ? -4.5 36.031 2.219 1 98.94 83 THR B O 1
ATOM 3230 N N . LEU B 1 84 ? -6.301 35.156 1.196 1 98.81 84 LEU B N 1
ATOM 3231 C CA . LEU B 1 84 ? -6.316 36.219 0.191 1 98.81 84 LEU B CA 1
ATOM 3232 C C . LEU B 1 84 ? -6.508 37.594 0.842 1 98.81 84 LEU B C 1
ATOM 3234 O O . LEU B 1 84 ? -5.832 38.562 0.481 1 98.81 84 LEU B O 1
ATOM 3238 N N . LYS B 1 85 ? -7.422 37.719 1.758 1 98.75 85 LYS B N 1
ATOM 3239 C CA . LYS B 1 85 ? -7.676 38.969 2.463 1 98.75 85 LYS B CA 1
ATOM 3240 C C . LYS B 1 85 ? -6.441 39.438 3.234 1 98.75 85 LYS B C 1
ATOM 3242 O O . LYS B 1 85 ? -6.121 40.625 3.246 1 98.75 85 LYS B O 1
ATOM 3247 N N . CYS B 1 86 ? -5.758 38.469 3.91 1 98.88 86 CYS B N 1
ATOM 3248 C CA . CYS B 1 86 ? -4.539 38.812 4.645 1 98.88 86 CYS B CA 1
ATOM 3249 C C . CYS B 1 86 ? -3.453 39.312 3.699 1 98.88 86 CYS B C 1
ATOM 3251 O O . CYS B 1 86 ? -2.773 40.281 3.992 1 98.88 86 CYS B O 1
ATOM 3253 N N . ALA B 1 87 ? -3.291 38.625 2.607 1 98.75 87 ALA B N 1
ATOM 3254 C CA . ALA B 1 87 ? -2.307 39.031 1.607 1 98.75 87 ALA B CA 1
ATOM 3255 C C . ALA B 1 87 ? -2.584 40.438 1.106 1 98.75 87 ALA B C 1
ATOM 3257 O O . ALA B 1 87 ? -1.668 41.25 1.001 1 98.75 87 ALA B O 1
ATOM 3258 N N . GLU B 1 88 ? -3.824 40.688 0.809 1 98.25 88 GLU B N 1
ATOM 3259 C CA . GLU B 1 88 ? -4.223 42.031 0.354 1 98.25 88 GLU B CA 1
ATOM 3260 C C . GLU B 1 88 ? -3.844 43.094 1.374 1 98.25 88 GLU B C 1
ATOM 3262 O O . GLU B 1 88 ? -3.49 44.219 1.003 1 98.25 88 GLU B O 1
ATOM 3267 N N . ALA B 1 89 ? -3.91 42.781 2.623 1 98.56 89 ALA B N 1
ATOM 3268 C CA . ALA B 1 89 ? -3.592 43.688 3.713 1 98.56 89 ALA B CA 1
ATOM 3269 C C . ALA B 1 89 ? -2.09 43.719 3.98 1 98.56 89 ALA B C 1
ATOM 3271 O O . ALA B 1 89 ? -1.628 44.438 4.875 1 98.56 89 ALA B O 1
ATOM 3272 N N . GLY B 1 90 ? -1.328 42.906 3.25 1 98.38 90 GLY B N 1
ATOM 3273 C CA . GLY B 1 90 ? 0.118 42.875 3.393 1 98.38 90 GLY B CA 1
ATOM 3274 C C . GLY B 1 90 ? 0.579 42.125 4.633 1 98.38 90 GLY B C 1
ATOM 3275 O O . GLY B 1 90 ? 1.638 42.438 5.188 1 98.38 90 GLY B O 1
ATOM 3276 N N . LYS B 1 91 ? -0.19 41.188 5.109 1 98.56 91 LYS B N 1
ATOM 3277 C CA . LYS B 1 91 ? 0.154 40.469 6.332 1 98.56 91 LYS B CA 1
ATOM 3278 C C . LYS B 1 91 ? 0.556 39.031 6.031 1 98.56 91 LYS B C 1
ATOM 3280 O O . LYS B 1 91 ? -0.122 38.344 5.273 1 98.56 91 LYS B O 1
ATOM 3285 N N . PRO B 1 92 ? 1.684 38.562 6.605 1 98.69 92 PRO B N 1
ATOM 3286 C CA . PRO B 1 92 ? 2.014 37.156 6.523 1 98.69 92 PRO B CA 1
ATOM 3287 C C . PRO B 1 92 ? 0.914 36.25 7.09 1 98.69 92 PRO B C 1
ATOM 3289 O O . PRO B 1 92 ? 0.126 36.688 7.93 1 98.69 92 PRO B O 1
ATOM 3292 N N . VAL B 1 93 ? 0.912 35.031 6.59 1 98.88 93 VAL B N 1
ATOM 3293 C CA . VAL B 1 93 ? -0.164 34.125 6.961 1 98.88 93 VAL B CA 1
ATOM 3294 C C . VAL B 1 93 ? 0.425 32.812 7.477 1 98.88 93 VAL B C 1
ATOM 3296 O O . VAL B 1 93 ? 1.383 32.281 6.906 1 98.88 93 VAL B O 1
ATOM 3299 N N . TYR B 1 94 ? -0.079 32.281 8.602 1 98.69 94 TYR B N 1
ATOM 3300 C CA . TYR B 1 94 ? 0.053 30.938 9.117 1 98.69 94 TYR B CA 1
ATOM 3301 C C . TYR B 1 94 ? -1.291 30.219 9.109 1 98.69 94 TYR B C 1
ATOM 3303 O O . TYR B 1 94 ? -2.199 30.578 9.859 1 98.69 94 TYR B O 1
ATOM 3311 N N . VAL B 1 95 ? -1.457 29.25 8.234 1 98.75 95 VAL B N 1
ATOM 3312 C CA . VAL B 1 95 ? -2.771 28.641 8.039 1 98.75 95 VAL B CA 1
ATOM 3313 C C . VAL B 1 95 ? -2.762 27.203 8.523 1 98.75 95 VAL B C 1
ATOM 3315 O O . VAL B 1 95 ? -1.764 26.484 8.359 1 98.75 95 VAL B O 1
ATOM 3318 N N . GLU B 1 96 ? -3.838 26.734 9.055 1 97.94 96 GLU B N 1
ATOM 3319 C CA . GLU B 1 96 ? -3.996 25.359 9.508 1 97.94 96 GLU B CA 1
ATOM 3320 C C . GLU B 1 96 ? -3.912 24.375 8.336 1 97.94 96 GLU B C 1
ATOM 3322 O O . GLU B 1 96 ? -4.059 24.781 7.18 1 97.94 96 GLU B O 1
ATOM 3327 N N . LYS B 1 97 ? -3.59 23.156 8.695 1 98.25 97 LYS B N 1
ATOM 3328 C CA . LYS B 1 97 ? -3.566 22.062 7.723 1 98.25 97 LYS B CA 1
ATOM 3329 C C . LYS B 1 97 ? -4.914 21.359 7.664 1 98.25 97 LYS B C 1
ATOM 3331 O O . LYS B 1 97 ? -5.68 21.375 8.625 1 98.25 97 LYS B O 1
ATOM 3336 N N . PRO B 1 98 ? -5.277 20.656 6.609 1 98.31 98 PRO B N 1
ATOM 3337 C CA . PRO B 1 98 ? -4.59 20.828 5.328 1 98.31 98 PRO B CA 1
ATOM 3338 C C . PRO B 1 98 ? -4.707 22.25 4.781 1 98.31 98 PRO B C 1
ATOM 3340 O O . PRO B 1 98 ? -5.637 22.969 5.141 1 98.31 98 PRO B O 1
ATOM 3343 N N . MET B 1 99 ? -3.801 22.641 3.977 1 98.69 99 MET B N 1
ATOM 3344 C CA . MET B 1 99 ? -3.68 24.031 3.559 1 98.69 99 MET B CA 1
ATOM 3345 C C . MET B 1 99 ? -4.984 24.531 2.953 1 98.69 99 MET B C 1
ATOM 3347 O O . MET B 1 99 ? -5.398 25.672 3.209 1 98.69 99 MET B O 1
ATOM 3351 N N . ALA B 1 100 ? -5.586 23.719 2.148 1 98.75 100 ALA B N 1
ATOM 3352 C CA . ALA B 1 100 ? -6.879 24 1.527 1 98.75 100 ALA B CA 1
ATOM 3353 C C . ALA B 1 100 ? -7.598 22.719 1.149 1 98.75 100 ALA B C 1
ATOM 3355 O O . ALA B 1 100 ? -7.18 21.625 1.544 1 98.75 100 ALA B O 1
ATOM 3356 N N . ARG B 1 101 ? -8.766 22.875 0.449 1 98 101 ARG B N 1
ATOM 3357 C CA . ARG B 1 101 ? -9.555 21.703 0.086 1 98 101 ARG B CA 1
ATOM 3358 C C . ARG B 1 101 ? -8.898 20.922 -1.056 1 98 101 ARG B C 1
ATOM 3360 O O . ARG B 1 101 ? -9.148 19.734 -1.227 1 98 101 ARG B O 1
ATOM 3367 N N . ASN B 1 102 ? -8.125 21.641 -1.852 1 98.56 102 ASN B N 1
ATOM 3368 C CA . ASN B 1 102 ? -7.469 21.047 -3.006 1 98.56 102 ASN B CA 1
ATOM 3369 C C . ASN B 1 102 ? -6.258 21.859 -3.451 1 98.56 102 ASN B C 1
ATOM 3371 O O . ASN B 1 102 ? -5.988 22.922 -2.908 1 98.56 102 ASN B O 1
ATOM 3375 N N . PHE B 1 103 ? -5.566 21.281 -4.414 1 98.75 103 PHE B N 1
ATOM 3376 C CA . PHE B 1 103 ? -4.32 21.891 -4.875 1 98.75 103 PHE B CA 1
ATOM 3377 C C . PHE B 1 103 ? -4.582 23.219 -5.551 1 98.75 103 PHE B C 1
ATOM 3379 O O . PHE B 1 103 ? -3.785 24.156 -5.426 1 98.75 103 PHE B O 1
ATOM 3386 N N . GLU B 1 104 ? -5.609 23.328 -6.27 1 98.75 104 GLU B N 1
ATOM 3387 C CA . GLU B 1 104 ? -5.941 24.578 -6.953 1 98.75 104 GLU B CA 1
ATOM 3388 C C . GLU B 1 104 ? -6.09 25.734 -5.965 1 98.75 104 GLU B C 1
ATOM 3390 O O . GLU B 1 104 ? -5.531 26.812 -6.172 1 98.75 104 GLU B O 1
ATOM 3395 N N . GLU B 1 105 ? -6.812 25.516 -4.891 1 98.88 105 GLU B N 1
ATOM 3396 C CA . GLU B 1 105 ? -6.961 26.531 -3.859 1 98.88 105 GLU B CA 1
ATOM 3397 C C . GLU B 1 105 ? -5.609 26.891 -3.238 1 98.88 105 GLU B C 1
ATOM 3399 O O . GLU B 1 105 ? -5.34 28.062 -2.949 1 98.88 105 GLU B O 1
ATOM 3404 N N . CYS B 1 106 ? -4.812 25.906 -2.996 1 98.94 106 CYS B N 1
ATOM 3405 C CA . CYS B 1 106 ? -3.473 26.156 -2.469 1 98.94 106 CYS B CA 1
ATOM 3406 C C . CYS B 1 106 ? -2.689 27.078 -3.385 1 98.94 106 CYS B C 1
ATOM 3408 O O . CYS B 1 106 ? -2.025 28.016 -2.914 1 98.94 106 CYS B O 1
ATOM 3410 N N . THR B 1 107 ? -2.752 26.812 -4.68 1 98.81 107 THR B N 1
ATOM 3411 C CA . THR B 1 107 ? -2.01 27.594 -5.656 1 98.81 107 THR B CA 1
ATOM 3412 C C . THR B 1 107 ? -2.479 29.047 -5.645 1 98.81 107 THR B C 1
ATOM 3414 O O . THR B 1 107 ? -1.663 29.969 -5.73 1 98.81 107 THR B O 1
ATOM 3417 N N . ASP B 1 108 ? -3.773 29.234 -5.547 1 98.88 108 ASP B N 1
ATOM 3418 C CA . ASP B 1 108 ? -4.32 30.594 -5.438 1 98.88 108 ASP B CA 1
ATOM 3419 C C . ASP B 1 108 ? -3.766 31.312 -4.211 1 98.88 108 ASP B C 1
ATOM 3421 O O . ASP B 1 108 ? -3.418 32.5 -4.281 1 98.88 108 ASP B O 1
ATOM 3425 N N . MET B 1 109 ? -3.719 30.625 -3.125 1 98.94 109 MET B N 1
ATOM 3426 C CA . MET B 1 109 ? -3.211 31.188 -1.874 1 98.94 109 MET B CA 1
ATOM 3427 C C . MET B 1 109 ? -1.747 31.594 -2.012 1 98.94 109 MET B C 1
ATOM 3429 O O . MET B 1 109 ? -1.355 32.688 -1.591 1 98.94 109 MET B O 1
ATOM 3433 N N . ILE B 1 110 ? -0.963 30.688 -2.576 1 98.94 110 ILE B N 1
ATOM 3434 C CA . ILE B 1 110 ? 0.461 30.922 -2.77 1 98.94 110 ILE B CA 1
ATOM 3435 C C . ILE B 1 110 ? 0.657 32.156 -3.652 1 98.94 110 ILE B C 1
ATOM 3437 O O . ILE B 1 110 ? 1.45 33.031 -3.324 1 98.94 110 ILE B O 1
ATOM 3441 N N . GLN B 1 111 ? -0.058 32.219 -4.746 1 98.81 111 GLN B N 1
ATOM 3442 C CA . GLN B 1 111 ? 0.069 33.312 -5.691 1 98.81 111 GLN B CA 1
ATOM 3443 C C . GLN B 1 111 ? -0.294 34.656 -5.043 1 98.81 111 GLN B C 1
ATOM 3445 O O . GLN B 1 111 ? 0.389 35.656 -5.25 1 98.81 111 GLN B O 1
ATOM 3450 N N . ALA B 1 112 ? -1.342 34.656 -4.289 1 98.81 112 ALA B N 1
ATOM 3451 C CA . ALA B 1 112 ? -1.77 35.875 -3.607 1 98.81 112 ALA B CA 1
ATOM 3452 C C . ALA B 1 112 ? -0.685 36.406 -2.664 1 98.81 112 ALA B C 1
ATOM 3454 O O . ALA B 1 112 ? -0.376 37.594 -2.65 1 98.81 112 ALA B O 1
ATOM 3455 N N . CYS B 1 113 ? -0.129 35.531 -1.872 1 98.88 113 CYS B N 1
ATOM 3456 C CA . CYS B 1 113 ? 0.908 35.938 -0.921 1 98.88 113 CYS B CA 1
ATOM 3457 C C . CYS B 1 113 ? 2.172 36.375 -1.645 1 98.88 113 CYS B C 1
ATOM 3459 O O . CYS B 1 113 ? 2.811 37.344 -1.243 1 98.88 113 CYS B O 1
ATOM 3461 N N . GLU B 1 114 ? 2.514 35.625 -2.703 1 98.69 114 GLU B N 1
ATOM 3462 C CA . GLU B 1 114 ? 3.67 36.031 -3.506 1 98.69 114 GLU B CA 1
ATOM 3463 C C . GLU B 1 114 ? 3.49 37.406 -4.102 1 98.69 114 GLU B C 1
ATOM 3465 O O . GLU B 1 114 ? 4.402 38.25 -4.043 1 98.69 114 GLU B O 1
ATOM 3470 N N . ASN B 1 115 ? 2.395 37.688 -4.668 1 98.56 115 ASN B N 1
ATOM 3471 C CA . ASN B 1 115 ? 2.1 39 -5.262 1 98.56 115 ASN B CA 1
ATOM 3472 C C . ASN B 1 115 ? 2.184 40.125 -4.227 1 98.56 115 ASN B C 1
ATOM 3474 O O . ASN B 1 115 ? 2.598 41.219 -4.543 1 98.56 115 ASN B O 1
ATOM 3478 N N . ALA B 1 116 ? 1.76 39.844 -3.02 1 98.56 116 ALA B N 1
ATOM 3479 C CA . ALA B 1 116 ? 1.749 40.812 -1.945 1 98.56 116 ALA B CA 1
ATOM 3480 C C . ALA B 1 116 ? 3.119 40.938 -1.282 1 98.56 116 ALA B C 1
ATOM 3482 O O . ALA B 1 116 ? 3.363 41.844 -0.487 1 98.56 116 ALA B O 1
ATOM 3483 N N . GLY B 1 117 ? 4.027 39.969 -1.604 1 98.31 117 GLY B N 1
ATOM 3484 C CA . GLY B 1 117 ? 5.359 39.938 -1.022 1 98.31 117 GLY B CA 1
ATOM 3485 C C . GLY B 1 117 ? 5.371 39.531 0.433 1 98.31 117 GLY B C 1
ATOM 3486 O O . GLY B 1 117 ? 6.172 40 1.227 1 98.31 117 GLY B O 1
ATOM 3487 N N . VAL B 1 118 ? 4.434 38.719 0.85 1 98.38 118 VAL B N 1
ATOM 3488 C CA . VAL B 1 118 ? 4.379 38.25 2.229 1 98.38 118 VAL B CA 1
ATOM 3489 C C . VAL B 1 118 ? 4.512 36.719 2.26 1 98.38 118 VAL B C 1
ATOM 3491 O O . VAL B 1 118 ? 4.082 36.031 1.329 1 98.38 118 VAL B O 1
ATOM 3494 N N . PRO B 1 119 ? 5.066 36.125 3.324 1 98.44 119 PRO B N 1
ATOM 3495 C CA . PRO B 1 119 ? 5.219 34.688 3.398 1 98.44 119 PRO B CA 1
ATOM 3496 C C . PRO B 1 119 ? 3.922 33.969 3.773 1 98.44 119 PRO B C 1
ATOM 3498 O O . PRO B 1 119 ? 3.049 34.562 4.41 1 98.44 119 PRO B O 1
ATOM 3501 N N . LEU B 1 120 ? 3.773 32.781 3.322 1 98.88 120 LEU B N 1
ATOM 3502 C CA . LEU B 1 120 ? 2.691 31.844 3.639 1 98.88 120 LEU B CA 1
ATOM 3503 C C . LEU B 1 120 ? 3.232 30.578 4.281 1 98.88 120 LEU B C 1
ATOM 3505 O O . LEU B 1 120 ? 4.031 29.859 3.676 1 98.88 120 LEU B O 1
ATOM 3509 N N . PHE B 1 121 ? 2.822 30.328 5.551 1 98.81 121 PHE B N 1
ATOM 3510 C CA . PHE B 1 121 ? 3.215 29.125 6.293 1 98.81 121 PHE B CA 1
ATOM 3511 C C . PHE B 1 121 ? 2.014 28.219 6.531 1 98.81 121 PHE B C 1
ATOM 3513 O O . PHE B 1 121 ? 0.873 28.688 6.566 1 98.81 121 PHE B O 1
ATOM 3520 N N . VAL B 1 122 ? 2.248 26.938 6.633 1 98.88 122 VAL B N 1
ATOM 3521 C CA . VAL B 1 122 ? 1.186 25.953 6.859 1 98.88 122 VAL B CA 1
ATOM 3522 C C . VAL B 1 122 ? 1.454 25.188 8.148 1 98.88 122 VAL B C 1
ATOM 3524 O O . VAL B 1 122 ? 2.596 24.812 8.43 1 98.88 122 VAL B O 1
ATOM 3527 N N . ALA B 1 123 ? 0.443 24.844 8.891 1 98.19 123 ALA B N 1
ATOM 3528 C CA . ALA B 1 123 ? 0.556 24.266 10.227 1 98.19 123 ALA B CA 1
ATOM 3529 C C . ALA B 1 123 ? 0.873 22.781 10.156 1 98.19 123 ALA B C 1
ATOM 3531 O O . ALA B 1 123 ? 0.224 21.969 10.82 1 98.19 123 ALA B O 1
ATOM 3532 N N . TYR B 1 124 ? 1.833 22.453 9.398 1 98.5 124 TYR B N 1
ATOM 3533 C CA . TYR B 1 124 ? 2.422 21.125 9.445 1 98.5 124 TYR B CA 1
ATOM 3534 C C . TYR B 1 124 ? 3.533 21.047 10.484 1 98.5 124 TYR B C 1
ATOM 3536 O O . TYR B 1 124 ? 4.703 20.875 10.141 1 98.5 124 TYR B O 1
ATOM 3544 N N . TYR B 1 125 ? 3.09 21.031 11.688 1 97.62 125 TYR B N 1
ATOM 3545 C CA . TYR B 1 125 ? 3.977 21.234 12.828 1 97.62 125 TYR B CA 1
ATOM 3546 C C . TYR B 1 125 ? 4.836 20 13.07 1 97.62 125 TYR B C 1
ATOM 3548 O O . TYR B 1 125 ? 5.832 20.062 13.797 1 97.62 125 TYR B O 1
ATOM 3556 N N . ARG B 1 126 ? 4.508 18.891 12.492 1 97.75 126 ARG B N 1
ATOM 3557 C CA . ARG B 1 126 ? 5.293 17.688 12.688 1 97.75 126 ARG B CA 1
ATOM 3558 C C . ARG B 1 126 ? 6.68 17.828 12.07 1 97.75 126 ARG B C 1
ATOM 3560 O O . ARG B 1 126 ? 7.613 17.109 12.453 1 97.75 126 ARG B O 1
ATOM 3567 N N . ARG B 1 127 ? 6.859 18.75 11.133 1 98 127 ARG B N 1
ATOM 3568 C CA . ARG B 1 127 ? 8.172 19.047 10.57 1 98 127 ARG B CA 1
ATOM 3569 C C . ARG B 1 127 ? 9.109 19.594 11.633 1 98 127 ARG B C 1
ATOM 3571 O O . ARG B 1 127 ? 10.328 19.609 11.445 1 98 127 ARG B O 1
ATOM 3578 N N . ALA B 1 128 ? 8.547 20.078 12.742 1 97.44 128 ALA B N 1
ATOM 3579 C CA . ALA B 1 128 ? 9.367 20.75 13.758 1 97.44 128 ALA B CA 1
ATOM 3580 C C . ALA B 1 128 ? 9.461 19.906 15.023 1 97.44 128 ALA B C 1
ATOM 3582 O O . ALA B 1 128 ? 10.211 20.234 15.945 1 97.44 128 ALA B O 1
ATOM 3583 N N . LEU B 1 129 ? 8.703 18.812 15.117 1 97.44 129 LEU B N 1
ATOM 3584 C CA . LEU B 1 129 ? 8.656 18.031 16.344 1 97.44 129 LEU B CA 1
ATOM 3585 C C . LEU B 1 129 ? 9.883 17.141 16.469 1 97.44 129 LEU B C 1
ATOM 3587 O O . LEU B 1 129 ? 10.328 16.547 15.469 1 97.44 129 LEU B O 1
ATOM 3591 N N . ASP B 1 130 ? 10.336 16.938 17.672 1 97.56 130 ASP B N 1
ATOM 3592 C CA . ASP B 1 130 ? 11.555 16.188 17.969 1 97.56 130 ASP B CA 1
ATOM 3593 C C . ASP B 1 130 ? 11.438 14.742 17.484 1 97.56 130 ASP B C 1
ATOM 3595 O O . ASP B 1 130 ? 12.406 14.156 17 1 97.56 130 ASP B O 1
ATOM 3599 N N . ARG B 1 131 ? 10.328 14.195 17.656 1 97.56 131 ARG B N 1
ATOM 3600 C CA . ARG B 1 131 ? 10.078 12.812 17.266 1 97.56 131 ARG B CA 1
ATOM 3601 C C . ARG B 1 131 ? 10.367 12.602 15.781 1 97.56 131 ARG B C 1
ATOM 3603 O O . ARG B 1 131 ? 11.102 11.68 15.414 1 97.56 131 ARG B O 1
ATOM 3610 N N . PHE B 1 132 ? 9.859 13.391 14.945 1 98.25 132 PHE B N 1
ATOM 3611 C CA . PHE B 1 132 ? 10 13.227 13.508 1 98.25 132 PHE B CA 1
ATOM 3612 C C . PHE B 1 132 ? 11.367 13.719 13.031 1 98.25 132 PHE B C 1
ATOM 3614 O O . PHE B 1 132 ? 11.93 13.18 12.078 1 98.25 132 PHE B O 1
ATOM 3621 N N . ASN B 1 133 ? 11.891 14.727 13.703 1 98.19 133 ASN B N 1
ATOM 3622 C CA . ASN B 1 133 ? 13.273 15.117 13.43 1 98.19 133 ASN B CA 1
ATOM 3623 C C . ASN B 1 133 ? 14.25 13.992 13.75 1 98.19 133 ASN B C 1
ATOM 3625 O O . ASN B 1 133 ? 15.273 13.844 13.078 1 98.19 133 ASN B O 1
ATOM 3629 N N . LYS B 1 134 ? 13.914 13.25 14.773 1 98.44 134 LYS B N 1
ATOM 3630 C CA . LYS B 1 134 ? 14.742 12.086 15.078 1 98.44 134 LYS B CA 1
ATOM 3631 C C . LYS B 1 134 ? 14.703 11.062 13.945 1 98.44 134 LYS B C 1
ATOM 3633 O O . LYS B 1 134 ? 15.734 10.508 13.57 1 98.44 134 LYS B O 1
ATOM 3638 N N . VAL B 1 135 ? 13.547 10.766 13.422 1 98.75 135 VAL B N 1
ATOM 3639 C CA . VAL B 1 135 ? 13.414 9.859 12.281 1 98.75 135 VAL B CA 1
ATOM 3640 C C . VAL B 1 135 ? 14.266 10.367 11.125 1 98.75 135 VAL B C 1
ATOM 3642 O O . VAL B 1 135 ? 15.023 9.602 10.516 1 98.75 135 VAL B O 1
ATOM 3645 N N . LYS B 1 136 ? 14.148 11.648 10.789 1 98.62 136 LYS B N 1
ATOM 3646 C CA . LYS B 1 136 ? 14.922 12.242 9.703 1 98.62 136 LYS B CA 1
ATOM 3647 C C . LYS B 1 136 ? 16.422 12.109 9.969 1 98.62 136 LYS B C 1
ATOM 3649 O O . LYS B 1 136 ? 17.188 11.812 9.055 1 98.62 136 LYS B O 1
ATOM 3654 N N . GLU B 1 137 ? 16.797 12.375 11.203 1 98.56 137 GLU B N 1
ATOM 3655 C CA . GLU B 1 137 ? 18.203 12.242 11.594 1 98.56 137 GLU B CA 1
ATOM 3656 C C . GLU B 1 137 ? 18.719 10.828 11.32 1 98.56 137 GLU B C 1
ATOM 3658 O O . GLU B 1 137 ? 19.828 10.656 10.805 1 98.56 137 GLU B O 1
ATOM 3663 N N . LEU B 1 138 ? 17.938 9.859 11.719 1 98.5 138 LEU B N 1
ATOM 3664 C CA . LEU B 1 138 ? 18.328 8.469 11.523 1 98.5 138 LEU B CA 1
ATOM 3665 C C . LEU B 1 138 ? 18.484 8.156 10.039 1 98.5 138 LEU B C 1
ATOM 3667 O O . LEU B 1 138 ? 19.359 7.379 9.656 1 98.5 138 LEU B O 1
ATOM 3671 N N . ILE B 1 139 ? 17.656 8.711 9.18 1 98.38 139 ILE B N 1
ATOM 3672 C CA . ILE B 1 139 ? 17.734 8.523 7.734 1 98.38 139 ILE B CA 1
ATOM 3673 C C . ILE B 1 139 ? 18.969 9.219 7.18 1 98.38 139 ILE B C 1
ATOM 3675 O O . ILE B 1 139 ? 19.75 8.609 6.449 1 98.38 139 ILE B O 1
ATOM 3679 N N . ASP B 1 140 ? 19.172 10.461 7.562 1 97.88 140 ASP B N 1
ATOM 3680 C CA . ASP B 1 140 ? 20.25 11.289 7.027 1 97.88 140 ASP B CA 1
ATOM 3681 C C . ASP B 1 140 ? 21.609 10.75 7.449 1 97.88 140 ASP B C 1
ATOM 3683 O O . ASP B 1 140 ? 22.594 10.914 6.727 1 97.88 140 ASP B O 1
ATOM 3687 N N . SER B 1 141 ? 21.641 10.117 8.586 1 97.62 141 SER B N 1
ATOM 3688 C CA . SER B 1 141 ? 22.906 9.602 9.094 1 97.62 141 SER B CA 1
ATOM 3689 C C . SER B 1 141 ? 23.281 8.281 8.422 1 97.62 141 SER B C 1
ATOM 3691 O O . SER B 1 141 ? 24.375 7.766 8.609 1 97.62 141 SER B O 1
ATOM 3693 N N . GLY B 1 142 ? 22.344 7.707 7.73 1 97.75 142 GLY B N 1
ATOM 3694 C CA . GLY B 1 142 ? 22.625 6.492 6.984 1 97.75 142 GLY B CA 1
ATOM 3695 C C . GLY B 1 142 ? 22.469 5.234 7.816 1 97.75 142 GLY B C 1
ATOM 3696 O O . GLY B 1 142 ? 22.984 4.176 7.453 1 97.75 142 GLY B O 1
ATOM 3697 N N . GLU B 1 143 ? 21.734 5.348 8.914 1 97.25 143 GLU B N 1
ATOM 3698 C CA . GLU B 1 143 ? 21.594 4.219 9.828 1 97.25 143 GLU B CA 1
ATOM 3699 C C . GLU B 1 143 ? 20.891 3.043 9.148 1 97.25 143 GLU B C 1
ATOM 3701 O O . GLU B 1 143 ? 21.125 1.886 9.508 1 97.25 143 GLU B O 1
ATOM 3706 N N . ILE B 1 144 ? 20.078 3.35 8.188 1 98.5 144 ILE B N 1
ATOM 3707 C CA . ILE B 1 144 ? 19.344 2.25 7.562 1 98.5 144 ILE B CA 1
ATOM 3708 C C . ILE B 1 144 ? 19.734 2.137 6.09 1 98.5 144 ILE B C 1
ATOM 3710 O O . ILE B 1 144 ? 19.031 1.513 5.301 1 98.5 144 ILE B O 1
ATOM 3714 N N . GLY B 1 145 ? 20.797 2.68 5.691 1 98.38 145 GLY B N 1
ATOM 3715 C CA . GLY B 1 145 ? 21.312 2.561 4.336 1 98.38 145 GLY B CA 1
ATOM 3716 C C . GLY B 1 145 ? 20.469 3.303 3.311 1 98.38 145 GLY B C 1
ATOM 3717 O O . GLY B 1 145 ? 19.938 4.375 3.598 1 98.38 145 GLY B O 1
ATOM 3718 N N . GLU B 1 146 ? 20.5 2.801 2.057 1 98.25 146 GLU B N 1
ATOM 3719 C CA . GLU B 1 146 ? 19.672 3.379 0.998 1 98.25 146 GLU B CA 1
ATOM 3720 C C . GLU B 1 146 ? 18.188 3.098 1.234 1 98.25 146 GLU B C 1
ATOM 3722 O O . GLU B 1 146 ? 17.797 1.944 1.415 1 98.25 146 GLU B O 1
ATOM 3727 N N . ILE B 1 147 ? 17.422 4.148 1.237 1 98.81 147 ILE B N 1
ATOM 3728 C CA . ILE B 1 147 ? 16 3.982 1.493 1 98.81 147 ILE B CA 1
ATOM 3729 C C . ILE B 1 147 ? 15.336 3.303 0.297 1 98.81 147 ILE B C 1
ATOM 3731 O O . ILE B 1 147 ? 15.477 3.758 -0.84 1 98.81 147 ILE B O 1
ATOM 3735 N N . ARG B 1 148 ? 14.594 2.209 0.565 1 98.69 148 ARG B N 1
ATOM 3736 C CA . ARG B 1 148 ? 13.914 1.466 -0.493 1 98.69 148 ARG B CA 1
ATOM 3737 C C . ARG B 1 148 ? 12.461 1.903 -0.623 1 98.69 148 ARG B C 1
ATOM 3739 O O . ARG B 1 148 ? 12.039 2.375 -1.682 1 98.69 148 ARG B O 1
ATOM 3746 N N . PHE B 1 149 ? 11.719 1.759 0.451 1 98.94 149 PHE B N 1
ATOM 3747 C CA . PHE B 1 149 ? 10.297 2.08 0.369 1 98.94 149 PHE B CA 1
ATOM 3748 C C . PHE B 1 149 ? 9.75 2.465 1.737 1 98.94 149 PHE B C 1
ATOM 3750 O O . PHE B 1 149 ? 10.43 2.293 2.754 1 98.94 149 PHE B O 1
ATOM 3757 N N . VAL B 1 150 ? 8.609 3.033 1.771 1 98.94 150 VAL B N 1
ATOM 3758 C CA . VAL B 1 150 ? 7.867 3.352 2.986 1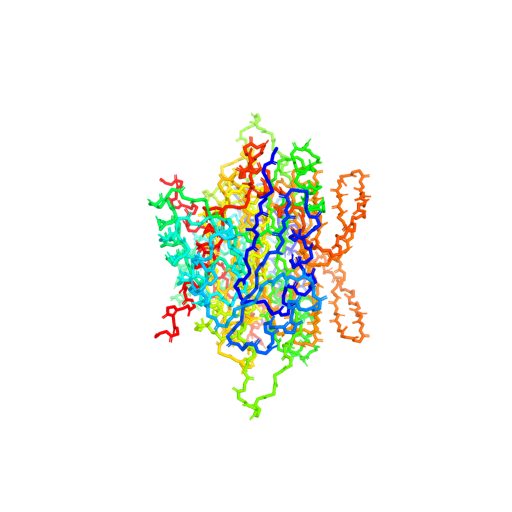 98.94 150 VAL B CA 1
ATOM 3759 C C . VAL B 1 150 ? 6.457 2.775 2.896 1 98.94 150 VAL B C 1
ATOM 3761 O O . VAL B 1 150 ? 5.84 2.791 1.827 1 98.94 150 VAL B O 1
ATOM 3764 N N . THR B 1 151 ? 5.926 2.174 3.969 1 98.94 151 THR B N 1
ATOM 3765 C CA . THR B 1 151 ? 4.531 1.767 4.086 1 98.94 151 THR B CA 1
ATOM 3766 C C . THR B 1 151 ? 3.82 2.582 5.164 1 98.94 151 THR B C 1
ATOM 3768 O O . THR B 1 151 ? 4.402 2.885 6.207 1 98.94 151 THR B O 1
ATOM 3771 N N . VAL B 1 152 ? 2.643 3.004 4.855 1 98.94 152 VAL B N 1
ATOM 3772 C CA . VAL B 1 152 ? 1.781 3.738 5.777 1 98.94 152 VAL B CA 1
ATOM 3773 C C . VAL B 1 152 ? 0.466 2.986 5.965 1 98.94 152 VAL B C 1
ATOM 3775 O O . VAL B 1 152 ? -0.231 2.689 4.992 1 98.94 152 VAL B O 1
ATOM 3778 N N . VAL B 1 153 ? 0.107 2.656 7.195 1 98.88 153 VAL B N 1
ATOM 3779 C CA . VAL B 1 153 ? -1.199 2.078 7.492 1 98.88 153 VAL B CA 1
ATOM 3780 C C . VAL B 1 153 ? -1.829 2.807 8.68 1 98.88 153 VAL B C 1
ATOM 3782 O O . VAL B 1 153 ? -1.272 2.812 9.781 1 98.88 153 VAL B O 1
ATOM 3785 N N . LEU B 1 154 ? -2.891 3.418 8.422 1 98.88 154 LEU B N 1
ATOM 3786 C CA . LEU B 1 154 ? -3.705 4.047 9.453 1 98.88 154 LEU B CA 1
ATOM 3787 C C . LEU B 1 154 ? -5.16 3.602 9.344 1 98.88 154 LEU B C 1
ATOM 3789 O O . LEU B 1 154 ? -5.812 3.85 8.328 1 98.88 154 LEU B O 1
ATOM 3793 N N . TYR B 1 155 ? -5.684 2.984 10.328 1 98.56 155 TYR B N 1
ATOM 3794 C CA . TYR B 1 155 ? -7.121 2.734 10.336 1 98.56 155 TYR B CA 1
ATOM 3795 C C . TYR B 1 155 ? -7.715 3 11.719 1 98.56 155 TYR B C 1
ATOM 3797 O O . TYR B 1 155 ? -7.012 2.914 12.727 1 98.56 155 TYR B O 1
ATOM 3805 N N . LYS B 1 156 ? -8.875 3.428 11.758 1 97.81 156 LYS B N 1
ATOM 3806 C CA . LYS B 1 156 ? -9.633 3.809 12.945 1 97.81 156 LYS B CA 1
ATOM 3807 C C . LYS B 1 156 ? -11.031 3.189 12.93 1 97.81 156 LYS B C 1
ATOM 3809 O O . LYS B 1 156 ? -11.547 2.846 11.867 1 97.81 156 LYS B O 1
ATOM 3814 N N . LYS B 1 157 ? -11.594 3.115 14.125 1 96.56 157 LYS B N 1
ATOM 3815 C CA . LYS B 1 157 ? -13.016 2.795 14.219 1 96.56 157 LYS B CA 1
ATOM 3816 C C . LYS B 1 157 ? -13.867 3.891 13.586 1 96.56 157 LYS B C 1
ATOM 3818 O O . LYS B 1 157 ? -13.43 5.039 13.477 1 96.56 157 LYS B O 1
ATOM 3823 N N . ALA B 1 158 ? -15.039 3.5 13.188 1 93.38 158 ALA B N 1
ATOM 3824 C CA . ALA B 1 158 ? -15.953 4.469 12.594 1 93.38 158 ALA B CA 1
ATOM 3825 C C . ALA B 1 158 ? -16.328 5.562 13.586 1 93.38 158 ALA B C 1
ATOM 3827 O O . ALA B 1 158 ? -16.5 5.289 14.781 1 93.38 158 ALA B O 1
ATOM 3828 N N . LEU B 1 159 ? -16.438 6.742 13.055 1 89.12 159 LEU B N 1
ATOM 3829 C CA . LEU B 1 159 ? -16.953 7.844 13.859 1 89.12 159 LEU B CA 1
ATOM 3830 C C . LEU B 1 159 ? -18.375 7.543 14.344 1 89.12 159 LEU B C 1
ATOM 3832 O O . LEU B 1 159 ? -19.172 6.984 13.602 1 89.12 159 LEU B O 1
ATOM 3836 N N . LYS B 1 160 ? -18.531 7.957 15.586 1 84.88 160 LYS B N 1
ATOM 3837 C CA . LYS B 1 160 ? -19.891 7.867 16.078 1 84.88 160 LYS B CA 1
ATOM 3838 C C . LYS B 1 160 ? -20.75 9 15.523 1 84.88 160 LYS B C 1
ATOM 3840 O O . LYS B 1 160 ? -20.469 10.172 15.773 1 84.88 160 LYS B O 1
ATOM 3845 N N . ILE B 1 161 ? -21.625 8.656 14.625 1 83.5 161 ILE B N 1
ATOM 3846 C CA . ILE B 1 161 ? -22.484 9.664 14.008 1 83.5 161 ILE B CA 1
ATOM 3847 C C . ILE B 1 161 ? -23.922 9.43 14.43 1 83.5 161 ILE B C 1
ATOM 3849 O O . ILE B 1 161 ? -24.391 8.289 14.492 1 83.5 161 ILE B O 1
ATOM 3853 N N . ASP B 1 162 ? -24.609 10.492 14.891 1 77.31 162 ASP B N 1
ATOM 3854 C CA . ASP B 1 162 ? -26.047 10.438 15.109 1 77.31 162 ASP B CA 1
ATOM 3855 C C . ASP B 1 162 ? -26.812 10.688 13.805 1 77.31 162 ASP B C 1
ATOM 3857 O O . ASP B 1 162 ? -27.016 11.844 13.414 1 77.31 162 ASP B O 1
ATOM 3861 N N . SER B 1 163 ? -27.062 9.719 13.133 1 65.38 163 SER B N 1
ATOM 3862 C CA . SER B 1 163 ? -27.688 9.82 11.82 1 65.38 163 SER B CA 1
ATOM 3863 C C . SER B 1 163 ? -29.016 10.586 11.898 1 65.38 163 SER B C 1
ATOM 3865 O O . SER B 1 163 ? -29.453 11.172 10.906 1 65.38 163 SER B O 1
ATOM 3867 N N . LYS B 1 164 ? -29.562 10.664 13.078 1 71.5 164 LYS B N 1
ATOM 3868 C CA . LYS B 1 164 ? -30.859 11.289 13.227 1 71.5 164 LYS B CA 1
ATOM 3869 C C . LYS B 1 164 ? -30.75 12.812 13.234 1 71.5 164 LYS B C 1
ATOM 3871 O O . LYS B 1 164 ? -31.703 13.516 12.898 1 71.5 164 LYS B O 1
ATOM 3876 N N . SER B 1 165 ? -29.625 13.234 13.617 1 71.31 165 SER B N 1
ATOM 3877 C CA . SER B 1 165 ? -29.469 14.68 13.711 1 71.31 165 SER B CA 1
ATOM 3878 C C . SER B 1 165 ? -29.188 15.289 12.344 1 71.31 165 SER B C 1
ATOM 3880 O O . SER B 1 165 ? -29.438 16.484 12.125 1 71.31 165 SER B O 1
ATOM 3882 N N . GLY B 1 166 ? -28.812 14.336 11.391 1 68.25 166 GLY B N 1
ATOM 3883 C CA . GLY B 1 166 ? -28.406 14.812 10.078 1 68.25 166 GLY B CA 1
ATOM 3884 C C . GLY B 1 166 ? -27.156 15.672 10.117 1 68.25 166 GLY B C 1
ATOM 3885 O O . GLY B 1 166 ? -26.75 16.234 9.102 1 68.25 166 GLY B O 1
ATOM 3886 N N . GLU B 1 167 ? -26.641 15.812 11.297 1 82.31 167 GLU B N 1
ATOM 3887 C CA . GLU B 1 167 ? -25.453 16.656 11.43 1 82.31 167 GLU B CA 1
ATOM 3888 C C . GLU B 1 167 ? -24.188 15.805 11.453 1 82.31 167 GLU B C 1
ATOM 3890 O O . GLU B 1 167 ? -24.125 14.781 12.148 1 82.31 167 GLU B O 1
ATOM 3895 N N . PHE B 1 168 ? -23.312 16.141 10.523 1 88.62 168 PHE B N 1
ATOM 3896 C CA . PHE B 1 168 ? -22.031 15.461 10.453 1 88.62 168 PHE B CA 1
ATOM 3897 C C . PHE B 1 168 ? -20.891 16.391 10.867 1 88.62 168 PHE B C 1
ATOM 3899 O O . PHE B 1 168 ? -20.984 17.609 10.648 1 88.62 168 PHE B O 1
ATOM 3906 N N . PRO B 1 169 ? -19.906 15.828 11.531 1 91 169 PRO B N 1
ATOM 3907 C CA . PRO B 1 169 ? -18.703 16.656 11.695 1 91 169 PRO B CA 1
ATOM 3908 C C . PRO B 1 169 ? -18.188 17.219 10.367 1 91 169 PRO B C 1
ATOM 3910 O O . PRO B 1 169 ? -18.266 16.547 9.336 1 91 169 PRO B O 1
ATOM 3913 N N . TRP B 1 170 ? -17.703 18.438 10.406 1 91.25 170 TRP B N 1
ATOM 3914 C CA . TRP B 1 170 ? -17.297 19.094 9.172 1 91.25 170 TRP B CA 1
ATOM 3915 C C . TRP B 1 170 ? -16.219 18.312 8.453 1 91.25 170 TRP B C 1
ATOM 3917 O O . TRP B 1 170 ? -16.094 18.391 7.227 1 91.25 170 TRP B O 1
ATOM 3927 N N . ARG B 1 171 ? -15.469 17.469 9.133 1 94.06 171 ARG B N 1
ATOM 3928 C CA . ARG B 1 171 ? -14.32 16.734 8.602 1 94.06 171 ARG B CA 1
ATOM 3929 C C . ARG B 1 171 ? -14.766 15.664 7.617 1 94.06 171 ARG B C 1
ATOM 3931 O O . ARG B 1 171 ? -13.945 15.125 6.871 1 94.06 171 ARG B O 1
ATOM 3938 N N . VAL B 1 172 ? -16.062 15.336 7.633 1 95.31 172 VAL B N 1
ATOM 3939 C CA . VAL B 1 172 ? -16.531 14.312 6.707 1 95.31 172 VAL B CA 1
ATOM 3940 C C . VAL B 1 172 ? -17.516 14.93 5.715 1 95.31 172 VAL B C 1
ATOM 3942 O O . VAL B 1 172 ? -18.312 14.219 5.102 1 95.31 172 VAL B O 1
ATOM 3945 N N . ILE B 1 173 ? -17.562 16.266 5.664 1 95 173 ILE B N 1
ATOM 3946 C CA . ILE B 1 173 ? -18.328 17 4.672 1 95 173 ILE B CA 1
ATOM 3947 C C . ILE B 1 173 ? -17.391 17.516 3.572 1 95 173 ILE B C 1
ATOM 3949 O O . ILE B 1 173 ? -16.688 18.5 3.768 1 95 173 ILE B O 1
ATOM 3953 N N . PRO B 1 174 ? -17.406 16.906 2.416 1 96.12 174 PRO B N 1
ATOM 3954 C CA . PRO B 1 174 ? -16.438 17.219 1.366 1 96.12 174 PRO B CA 1
ATOM 3955 C C . PRO B 1 174 ? -16.438 18.688 0.974 1 96.12 174 PRO B C 1
ATOM 3957 O O . PRO B 1 174 ? -15.383 19.25 0.654 1 96.12 174 PRO B O 1
ATOM 3960 N N . GLU B 1 175 ? -17.547 19.375 1.053 1 96 175 GLU B N 1
ATOM 3961 C CA . GLU B 1 175 ? -17.641 20.797 0.692 1 96 175 GLU B CA 1
ATOM 3962 C C . GLU B 1 175 ? -16.844 21.656 1.65 1 96 175 GLU B C 1
ATOM 3964 O O . GLU B 1 175 ? -16.469 22.781 1.31 1 96 175 GLU B O 1
ATOM 3969 N N . ILE B 1 176 ? -16.578 21.109 2.814 1 97 176 ILE B N 1
ATOM 3970 C CA . ILE B 1 176 ? -15.891 21.891 3.836 1 97 176 ILE B CA 1
ATOM 3971 C C . ILE B 1 176 ? -14.453 21.406 3.98 1 97 176 ILE B C 1
ATOM 3973 O O . ILE B 1 176 ? -13.516 22.203 3.979 1 97 176 ILE B O 1
ATOM 3977 N N . SER B 1 177 ? -14.25 20.109 4.008 1 96.81 177 SER B N 1
ATOM 3978 C CA . SER B 1 177 ? -12.953 19.531 4.363 1 96.81 177 SER B CA 1
ATOM 3979 C C . SER B 1 177 ? -12.148 19.188 3.117 1 96.81 177 SER B C 1
ATOM 3981 O O . SER B 1 177 ? -10.938 18.969 3.197 1 96.81 177 SER B O 1
ATOM 3983 N N . GLY B 1 178 ? -12.789 19.125 1.948 1 97 178 GLY B N 1
ATOM 3984 C CA . GLY B 1 178 ? -12.148 18.625 0.74 1 97 178 GLY B CA 1
ATOM 3985 C C . GLY B 1 178 ? -12.273 17.125 0.568 1 97 178 GLY B C 1
ATOM 3986 O O . GLY B 1 178 ? -11.867 16.578 -0.456 1 97 178 GLY B O 1
ATOM 3987 N N . GLY B 1 179 ? -12.898 16.406 1.493 1 97.44 179 GLY B N 1
ATOM 3988 C CA . GLY B 1 179 ? -13.086 14.961 1.506 1 97.44 179 GLY B CA 1
ATOM 3989 C C . GLY B 1 179 ? -13.508 14.43 2.859 1 97.44 179 GLY B C 1
ATOM 3990 O O . GLY B 1 179 ? -14.391 15 3.508 1 97.44 179 GLY B O 1
ATOM 3991 N N . GLY B 1 180 ? -13.047 13.281 3.176 1 97.31 180 GLY B N 1
ATOM 3992 C CA . GLY B 1 180 ? -13.305 12.695 4.48 1 97.31 180 GLY B CA 1
ATOM 3993 C C . GLY B 1 180 ? -12.148 12.867 5.449 1 97.31 180 GLY B C 1
ATOM 3994 O O . GLY B 1 180 ? -11.359 13.805 5.328 1 97.31 180 GLY B O 1
ATOM 3995 N N . GLU B 1 181 ? -12.094 11.984 6.461 1 97.69 181 GLU B N 1
ATOM 3996 C CA . GLU B 1 181 ? -11.031 11.984 7.457 1 97.69 181 GLU B CA 1
ATOM 3997 C C . GLU B 1 181 ? -9.664 11.812 6.805 1 97.69 181 GLU B C 1
ATOM 3999 O O . GLU B 1 181 ? -8.641 12.188 7.383 1 97.69 181 GLU B O 1
ATOM 4004 N N . PHE B 1 182 ? -9.711 11.266 5.617 1 98.69 182 PHE B N 1
ATOM 4005 C CA . PHE B 1 182 ? -8.477 11.102 4.848 1 98.69 182 PHE B CA 1
ATOM 4006 C C . PHE B 1 182 ? -7.777 12.445 4.668 1 98.69 182 PHE B C 1
ATOM 4008 O O . PHE B 1 182 ? -6.57 12.555 4.898 1 98.69 182 PHE B O 1
ATOM 4015 N N . MET B 1 183 ? -8.43 13.469 4.289 1 98.5 183 MET B N 1
ATOM 4016 C CA . MET B 1 183 ? -7.855 14.781 4.035 1 98.5 183 MET B CA 1
ATOM 4017 C C . MET B 1 183 ? -7.168 15.328 5.281 1 98.5 183 MET B C 1
ATOM 4019 O O . MET B 1 183 ? -6.086 15.914 5.191 1 98.5 183 MET B O 1
ATOM 4023 N N . ASP B 1 184 ? -7.762 15.078 6.34 1 96.81 184 ASP B N 1
ATOM 4024 C CA . ASP B 1 184 ? -7.266 15.617 7.602 1 96.81 184 ASP B CA 1
ATOM 4025 C C . ASP B 1 184 ? -6.066 14.812 8.109 1 96.81 184 ASP B C 1
ATOM 4027 O O . ASP B 1 184 ? -5.027 15.383 8.438 1 96.81 184 ASP B O 1
ATOM 4031 N N . LEU B 1 185 ? -6.18 13.516 8.148 1 98.06 185 LEU B N 1
ATOM 4032 C CA . LEU B 1 185 ? -5.191 12.688 8.82 1 98.06 185 LEU B CA 1
ATOM 4033 C C . LEU B 1 185 ? -4.051 12.32 7.879 1 98.06 185 LEU B C 1
ATOM 4035 O O . LEU B 1 185 ? -2.881 12.375 8.266 1 98.06 185 LEU B O 1
ATOM 4039 N N . ALA B 1 186 ? -4.395 11.984 6.656 1 98.69 186 ALA B N 1
ATOM 4040 C CA . ALA B 1 186 ? -3.348 11.602 5.711 1 98.69 186 ALA B CA 1
ATOM 4041 C C . ALA B 1 186 ? -2.432 12.781 5.398 1 98.69 186 ALA B C 1
ATOM 4043 O O . ALA B 1 186 ? -1.242 12.594 5.133 1 98.69 186 ALA B O 1
ATOM 4044 N N . SER B 1 187 ? -2.99 13.984 5.406 1 98.75 187 SER B N 1
ATOM 4045 C CA . SER B 1 187 ? -2.172 15.156 5.109 1 98.75 187 SER B CA 1
ATOM 4046 C C . SER B 1 187 ? -0.986 15.258 6.062 1 98.75 187 SER B C 1
ATOM 4048 O O . SER B 1 187 ? 0.12 15.609 5.648 1 98.75 187 SER B O 1
ATOM 4050 N N . HIS B 1 188 ? -1.201 14.891 7.367 1 98.5 188 HIS B N 1
ATOM 4051 C CA . HIS B 1 188 ? -0.111 14.883 8.336 1 98.5 188 HIS B CA 1
ATOM 4052 C C . HIS B 1 188 ? 0.989 13.914 7.918 1 98.5 188 HIS B C 1
ATOM 4054 O O . HIS B 1 188 ? 2.168 14.273 7.898 1 98.5 188 HIS B O 1
ATOM 4060 N N . THR B 1 189 ? 0.598 12.75 7.625 1 98.75 189 THR B N 1
ATOM 4061 C CA . THR B 1 189 ? 1.554 11.688 7.336 1 98.75 189 THR B CA 1
ATOM 4062 C C . THR B 1 189 ? 2.287 11.961 6.023 1 98.75 189 THR B C 1
ATOM 4064 O O . THR B 1 189 ? 3.514 11.852 5.961 1 98.75 189 THR B O 1
ATOM 4067 N N . LEU B 1 190 ? 1.532 12.336 5.012 1 98.88 190 LEU B N 1
ATOM 4068 C CA . LEU B 1 190 ? 2.131 12.586 3.705 1 98.88 190 LEU B CA 1
ATOM 4069 C C . LEU B 1 190 ? 3.08 13.781 3.766 1 98.88 190 LEU B C 1
ATOM 4071 O O . LEU B 1 190 ? 4.148 13.758 3.15 1 98.88 190 LEU B O 1
ATOM 4075 N N . ASP B 1 191 ? 2.711 14.789 4.5 1 98.88 191 ASP B N 1
ATOM 4076 C CA . ASP B 1 191 ? 3.572 15.961 4.625 1 98.88 191 ASP B CA 1
ATOM 4077 C C . ASP B 1 191 ? 4.871 15.609 5.352 1 98.88 191 ASP B C 1
ATOM 4079 O O . ASP B 1 191 ? 5.949 16.031 4.938 1 98.88 191 ASP B O 1
ATOM 4083 N N . VAL B 1 192 ? 4.762 14.914 6.469 1 98.62 192 VAL B N 1
ATOM 4084 C CA . VAL B 1 192 ? 5.973 14.617 7.23 1 98.62 192 VAL B CA 1
ATOM 4085 C C . VAL B 1 192 ? 6.871 13.68 6.434 1 98.62 192 VAL B C 1
ATOM 4087 O O . VAL B 1 192 ? 8.102 13.773 6.5 1 98.62 192 VAL B O 1
ATOM 4090 N N . LEU B 1 193 ? 6.328 12.781 5.645 1 98.88 193 LEU B N 1
ATOM 4091 C CA . LEU B 1 193 ? 7.133 11.93 4.777 1 98.88 193 LEU B CA 1
ATOM 4092 C C . LEU B 1 193 ? 7.801 12.742 3.676 1 98.88 193 LEU B C 1
ATOM 4094 O O . LEU B 1 193 ? 8.945 12.469 3.301 1 98.88 193 LEU B O 1
ATOM 4098 N N . ASP B 1 194 ? 7.059 13.688 3.121 1 98.69 194 ASP B N 1
ATOM 4099 C CA . ASP B 1 194 ? 7.621 14.633 2.162 1 98.69 194 ASP B CA 1
ATOM 4100 C C . ASP B 1 194 ? 8.852 15.328 2.738 1 98.69 194 ASP B C 1
ATOM 4102 O O . ASP B 1 194 ? 9.867 15.477 2.057 1 98.69 194 ASP B O 1
ATOM 4106 N N . TYR B 1 195 ? 8.781 15.68 3.984 1 98.56 195 TYR B N 1
ATOM 4107 C CA . TYR B 1 195 ? 9.852 16.359 4.703 1 98.56 195 TYR B CA 1
ATOM 4108 C C . TYR B 1 195 ? 11.031 15.43 4.93 1 98.56 195 TYR B C 1
ATOM 4110 O O . TYR B 1 195 ? 12.188 15.805 4.699 1 98.56 195 TYR B O 1
ATOM 4118 N N . ILE B 1 196 ? 10.719 14.211 5.324 1 98.44 196 ILE B N 1
ATOM 4119 C CA . ILE B 1 196 ? 11.734 13.266 5.781 1 98.44 196 ILE B CA 1
ATOM 4120 C C . ILE B 1 196 ? 12.422 12.617 4.582 1 98.44 196 ILE B C 1
ATOM 4122 O O . ILE B 1 196 ? 13.633 12.414 4.586 1 98.44 196 ILE B O 1
ATOM 4126 N N . LEU B 1 197 ? 11.688 12.297 3.535 1 98.56 197 LEU B N 1
ATOM 4127 C CA . LEU B 1 197 ? 12.211 11.492 2.436 1 98.56 197 LEU B CA 1
ATOM 4128 C C . LEU B 1 197 ? 12.414 12.344 1.187 1 98.56 197 LEU B C 1
ATOM 4130 O O . LEU B 1 197 ? 12.969 11.867 0.19 1 98.56 197 LEU B O 1
ATOM 4134 N N . GLY B 1 198 ? 12.008 13.586 1.249 1 98 198 GLY B N 1
ATOM 4135 C CA . GLY B 1 198 ? 11.961 14.445 0.073 1 98 198 GLY B CA 1
ATOM 4136 C C . GLY B 1 198 ? 10.594 14.508 -0.569 1 98 198 GLY B C 1
ATOM 4137 O O . GLY B 1 198 ? 9.695 13.734 -0.22 1 98 198 GLY B O 1
ATOM 4138 N N . PRO B 1 199 ? 10.406 15.391 -1.533 1 98.56 199 PRO B N 1
ATOM 4139 C CA . PRO B 1 199 ? 9.094 15.625 -2.137 1 98.56 199 PRO B CA 1
ATOM 4140 C C . PRO B 1 199 ? 8.492 14.367 -2.756 1 98.56 199 PRO B C 1
ATOM 4142 O O . PRO B 1 199 ? 9.211 13.578 -3.377 1 98.56 199 PRO B O 1
ATOM 4145 N N . ILE B 1 200 ? 7.254 14.133 -2.523 1 98.75 200 ILE B N 1
ATOM 4146 C CA . ILE B 1 200 ? 6.504 13.125 -3.258 1 98.75 200 ILE B CA 1
ATOM 4147 C C . ILE B 1 200 ? 6.203 13.625 -4.668 1 98.75 200 ILE B C 1
ATOM 4149 O O . ILE B 1 200 ? 5.559 14.664 -4.84 1 98.75 200 ILE B O 1
ATOM 4153 N N . LYS B 1 201 ? 6.605 12.93 -5.617 1 98.31 201 LYS B N 1
ATOM 4154 C CA . LYS B 1 201 ? 6.523 13.344 -7.016 1 98.31 201 LYS B CA 1
ATOM 4155 C C . LYS B 1 201 ? 5.137 13.07 -7.59 1 98.31 201 LYS B C 1
ATOM 4157 O O . LYS B 1 201 ? 4.562 13.93 -8.266 1 98.31 201 LYS B O 1
ATOM 4162 N N . GLU B 1 202 ? 4.621 11.93 -7.371 1 98.44 202 GLU B N 1
ATOM 4163 C CA . GLU B 1 202 ? 3.312 11.531 -7.887 1 98.44 202 GLU B CA 1
ATOM 4164 C C . GLU B 1 202 ? 2.717 10.391 -7.062 1 98.44 202 GLU B C 1
ATOM 4166 O O . GLU B 1 202 ? 3.424 9.742 -6.289 1 98.44 202 GLU B O 1
ATOM 4171 N N . ALA B 1 203 ? 1.431 10.219 -7.234 1 98.81 203 ALA B N 1
ATOM 4172 C CA . ALA B 1 203 ? 0.701 9.164 -6.531 1 98.81 203 ALA B CA 1
ATOM 4173 C C . ALA B 1 203 ? -0.498 8.695 -7.348 1 98.81 203 ALA B C 1
ATOM 4175 O O . ALA B 1 203 ? -0.975 9.406 -8.234 1 98.81 203 ALA B O 1
ATOM 4176 N N . CYS B 1 204 ? -0.928 7.492 -7.133 1 98.62 204 CYS B N 1
ATOM 4177 C CA . CYS B 1 204 ? -2.162 6.918 -7.656 1 98.62 204 CYS B CA 1
ATOM 4178 C C . CYS B 1 204 ? -2.824 6.012 -6.629 1 98.62 204 CYS B C 1
ATOM 4180 O O . CYS B 1 204 ? -2.158 5.496 -5.73 1 98.62 204 CYS B O 1
ATOM 4182 N N . GLY B 1 205 ? -4.039 5.91 -6.695 1 98.44 205 GLY B N 1
ATOM 4183 C CA . GLY B 1 205 ? -4.719 5.09 -5.707 1 98.44 205 GLY B CA 1
ATOM 4184 C C . GLY B 1 205 ? -6.215 4.992 -5.938 1 98.44 205 GLY B C 1
ATOM 4185 O O . GLY B 1 205 ? -6.711 5.371 -7 1 98.44 205 GLY B O 1
ATOM 4186 N N . TYR B 1 206 ? -6.891 4.375 -5 1 98.69 206 TYR B N 1
ATOM 4187 C CA . TYR B 1 206 ? -8.336 4.156 -5.043 1 98.69 206 TYR B CA 1
ATOM 4188 C C . TYR B 1 206 ? -8.984 4.582 -3.73 1 98.69 206 TYR B C 1
ATOM 4190 O O . TYR B 1 206 ? -8.367 4.5 -2.668 1 98.69 206 TYR B O 1
ATOM 4198 N N . ALA B 1 207 ? -10.164 5.043 -3.814 1 98.75 207 ALA B N 1
ATOM 4199 C CA . ALA B 1 207 ? -10.969 5.406 -2.648 1 98.75 207 ALA B CA 1
ATOM 4200 C C . ALA B 1 207 ? -12.406 4.91 -2.795 1 98.75 207 ALA B C 1
ATOM 4202 O O . ALA B 1 207 ? -12.852 4.594 -3.9 1 98.75 207 ALA B O 1
ATOM 4203 N N . ASP B 1 208 ? -13.055 4.738 -1.686 1 98.38 208 ASP B N 1
ATOM 4204 C CA . ASP B 1 208 ? -14.461 4.34 -1.66 1 98.38 208 ASP B CA 1
ATOM 4205 C C . ASP B 1 208 ? -15.125 4.742 -0.344 1 98.38 208 ASP B C 1
ATOM 4207 O O . ASP B 1 208 ? -14.469 5.297 0.542 1 98.38 208 ASP B O 1
ATOM 4211 N N . ASN B 1 209 ? -16.375 4.66 -0.281 1 97.81 209 ASN B N 1
ATOM 4212 C CA . ASN B 1 209 ? -17.172 4.75 0.937 1 97.81 209 ASN B CA 1
ATOM 4213 C C . ASN B 1 209 ? -17.828 3.416 1.276 1 97.81 209 ASN B C 1
ATOM 4215 O O . ASN B 1 209 ? -18.906 3.107 0.778 1 97.81 209 ASN B O 1
ATOM 4219 N N . GLN B 1 210 ? -17.188 2.686 2.184 1 97.5 210 GLN B N 1
ATOM 4220 C CA . GLN B 1 210 ? -17.609 1.307 2.414 1 97.5 210 GLN B CA 1
ATOM 4221 C C . GLN B 1 210 ? -18.688 1.231 3.488 1 97.5 210 GLN B C 1
ATOM 4223 O O . GLN B 1 210 ? -19.641 0.469 3.357 1 97.5 210 GLN B O 1
ATOM 4228 N N . ALA B 1 211 ? -18.578 2.047 4.516 1 95.62 211 ALA B N 1
ATOM 4229 C CA . ALA B 1 211 ? -19.5 1.967 5.648 1 95.62 211 ALA B CA 1
ATOM 4230 C C . ALA B 1 211 ? -20.766 2.76 5.379 1 95.62 211 ALA B C 1
ATOM 4232 O O . ALA B 1 211 ? -21.781 2.549 6.039 1 95.62 211 ALA B O 1
ATOM 4233 N N . LYS B 1 212 ? -20.688 3.793 4.477 1 94.19 212 LYS B N 1
ATOM 4234 C CA . LYS B 1 212 ? -21.844 4.57 4.031 1 94.19 212 LYS B CA 1
ATOM 4235 C C . LYS B 1 212 ? -22.469 5.336 5.191 1 94.19 212 LYS B C 1
ATOM 4237 O O . LYS B 1 212 ? -23.688 5.426 5.297 1 94.19 212 LYS B O 1
ATOM 4242 N N . LEU B 1 213 ? -21.609 5.785 6.109 1 93 213 LEU B N 1
ATOM 4243 C CA . LEU B 1 213 ? -22.094 6.551 7.254 1 93 213 LEU B CA 1
ATOM 4244 C C . LEU B 1 213 ? -22.266 8.023 6.891 1 93 213 LEU B C 1
ATOM 4246 O O . LEU B 1 213 ? -23.047 8.734 7.523 1 93 213 LEU B O 1
ATOM 4250 N N . TYR B 1 214 ? -21.531 8.484 6.016 1 93.5 214 TYR B N 1
ATOM 4251 C CA . TYR B 1 214 ? -21.531 9.82 5.438 1 93.5 214 TYR B CA 1
ATOM 4252 C C . TYR B 1 214 ? -21.078 9.789 3.982 1 93.5 214 TYR B C 1
ATOM 4254 O O . TYR B 1 214 ? -20.734 8.734 3.457 1 93.5 214 TYR B O 1
ATOM 4262 N N . GLU B 1 215 ? -21.062 10.852 3.32 1 92.25 215 GLU B N 1
ATOM 4263 C CA . GLU B 1 215 ? -20.844 10.867 1.878 1 92.25 215 GLU B CA 1
ATOM 4264 C C . GLU B 1 215 ? -19.359 10.758 1.546 1 92.25 215 GLU B C 1
ATOM 4266 O O . GLU B 1 215 ? -18.984 10.172 0.525 1 92.25 215 GLU B O 1
ATOM 4271 N N . ALA B 1 216 ? -18.469 11.227 2.348 1 95.94 216 ALA B N 1
ATOM 4272 C CA . ALA B 1 216 ? -17.031 11.266 2.084 1 95.94 216 ALA B CA 1
ATOM 4273 C C . ALA B 1 216 ? -16.438 9.859 2.086 1 95.94 216 ALA B C 1
ATOM 4275 O O . ALA B 1 216 ? -17.016 8.93 2.646 1 95.94 216 ALA B O 1
ATOM 4276 N N . GLU B 1 217 ? -15.359 9.703 1.416 1 98.19 217 GLU B N 1
ATOM 4277 C CA . GLU B 1 217 ? -14.664 8.422 1.398 1 98.19 217 GLU B CA 1
ATOM 4278 C C . GLU B 1 217 ? -14.234 8.008 2.803 1 98.19 217 GLU B C 1
ATOM 4280 O O . GLU B 1 217 ? -13.883 8.852 3.625 1 98.19 217 GLU B O 1
ATOM 4285 N N . ASP B 1 218 ? -14.234 6.699 3.08 1 98.25 218 ASP B N 1
ATOM 4286 C CA . ASP B 1 218 ? -13.789 6.207 4.383 1 98.25 218 ASP B CA 1
ATOM 4287 C C . ASP B 1 218 ? -12.719 5.133 4.227 1 98.25 218 ASP B C 1
ATOM 4289 O O . ASP B 1 218 ? -12.25 4.562 5.215 1 98.25 218 ASP B O 1
ATOM 4293 N N . ILE B 1 219 ? -12.328 4.84 2.992 1 98.81 219 ILE B N 1
ATOM 4294 C CA . ILE B 1 219 ? -11.195 3.982 2.67 1 98.81 219 ILE B CA 1
ATOM 4295 C C . ILE B 1 219 ? -10.414 4.578 1.5 1 98.81 219 ILE B C 1
ATOM 4297 O O . ILE B 1 219 ? -11 4.969 0.488 1 98.81 219 ILE B O 1
ATOM 4301 N N . VAL B 1 220 ? -9.109 4.727 1.636 1 98.94 220 VAL B N 1
ATOM 4302 C CA . VAL B 1 220 ? -8.211 5.246 0.609 1 98.94 220 VAL B CA 1
ATOM 4303 C C . VAL B 1 220 ? -6.926 4.422 0.581 1 98.94 220 VAL B C 1
ATOM 4305 O O . VAL B 1 220 ? -6.348 4.125 1.629 1 98.94 220 VAL B O 1
ATOM 4308 N N . THR B 1 221 ? -6.547 3.943 -0.559 1 98.94 221 THR B N 1
ATOM 4309 C CA . THR B 1 221 ? -5.254 3.295 -0.774 1 98.94 221 THR B CA 1
ATOM 4310 C C . THR B 1 221 ? -4.453 4.027 -1.845 1 98.94 221 THR B C 1
ATOM 4312 O O . THR B 1 221 ? -5.027 4.633 -2.754 1 98.94 221 THR B O 1
ATOM 4315 N N . ALA B 1 222 ? -3.115 3.934 -1.712 1 98.88 222 ALA B N 1
ATOM 4316 C CA . ALA B 1 222 ? -2.297 4.699 -2.648 1 98.88 222 ALA B CA 1
ATOM 4317 C C . ALA B 1 222 ? -0.948 4.027 -2.879 1 98.88 222 ALA B C 1
ATOM 4319 O O . ALA B 1 222 ? -0.447 3.314 -2.006 1 98.88 222 ALA B O 1
ATOM 4320 N N . SER B 1 223 ? -0.404 4.176 -4.016 1 98.88 223 SER B N 1
ATOM 4321 C CA . SER B 1 223 ? 1.012 4.012 -4.332 1 98.88 223 SER B CA 1
ATOM 4322 C C . SER B 1 223 ? 1.689 5.359 -4.543 1 98.88 223 SER B C 1
ATOM 4324 O O . SER B 1 223 ? 1.129 6.25 -5.191 1 98.88 223 SER B O 1
ATOM 4326 N N . LEU B 1 224 ? 2.834 5.535 -3.955 1 98.88 224 LEU B N 1
ATOM 4327 C CA . LEU B 1 224 ? 3.543 6.809 -3.953 1 98.88 224 LEU B CA 1
ATOM 4328 C C . LEU B 1 224 ? 4.898 6.68 -4.637 1 98.88 224 LEU B C 1
ATOM 4330 O O . LEU B 1 224 ? 5.586 5.668 -4.473 1 98.88 224 LEU B O 1
ATOM 4334 N N . ALA B 1 225 ? 5.293 7.688 -5.352 1 98.81 225 ALA B N 1
ATOM 4335 C CA . ALA B 1 225 ? 6.633 7.812 -5.91 1 98.81 225 ALA B CA 1
ATOM 4336 C C . ALA B 1 225 ? 7.281 9.133 -5.492 1 98.81 225 ALA B C 1
ATOM 4338 O O . ALA B 1 225 ? 6.727 10.203 -5.738 1 98.81 225 ALA B O 1
ATOM 4339 N N . PHE B 1 226 ? 8.414 9.055 -4.836 1 98.75 226 PHE B N 1
ATOM 4340 C CA . PHE B 1 226 ? 9.148 10.234 -4.387 1 98.75 226 PHE B CA 1
ATOM 4341 C C . PHE B 1 226 ? 10.156 10.672 -5.438 1 98.75 226 PHE B C 1
ATOM 4343 O O . PHE B 1 226 ? 10.648 9.859 -6.219 1 98.75 226 PHE B O 1
ATOM 4350 N N . GLU B 1 227 ? 10.547 11.938 -5.418 1 98.31 227 GLU B N 1
ATOM 4351 C CA . GLU B 1 227 ? 11.586 12.461 -6.305 1 98.31 227 GLU B CA 1
ATOM 4352 C C . GLU B 1 227 ? 12.914 11.75 -6.074 1 98.31 227 GLU B C 1
ATOM 4354 O O . GLU B 1 227 ? 13.695 11.57 -7.008 1 98.31 227 GLU B O 1
ATOM 4359 N N . SER B 1 228 ? 13.117 11.328 -4.867 1 97.12 228 SER B N 1
ATOM 4360 C CA . SER B 1 228 ? 14.367 10.68 -4.469 1 97.12 228 SER B CA 1
ATOM 4361 C C . SER B 1 228 ? 14.477 9.281 -5.078 1 97.12 228 SER B C 1
ATOM 4363 O O . SER B 1 228 ? 15.547 8.664 -5.035 1 97.12 228 SER B O 1
ATOM 4365 N N . GLY B 1 229 ? 13.422 8.758 -5.594 1 97.44 229 GLY B N 1
ATOM 4366 C CA . GLY B 1 229 ? 13.414 7.395 -6.102 1 97.44 229 GLY B CA 1
ATOM 4367 C C . GLY B 1 229 ? 12.742 6.414 -5.152 1 97.44 229 GLY B C 1
ATOM 4368 O O . GLY B 1 229 ? 12.398 5.297 -5.547 1 97.44 229 GLY B O 1
ATOM 4369 N N . VAL B 1 230 ? 12.547 6.781 -3.92 1 98.62 230 VAL B N 1
ATOM 4370 C CA . VAL B 1 230 ? 11.844 5.969 -2.936 1 98.62 230 VAL B CA 1
ATOM 4371 C C . VAL B 1 230 ? 10.414 5.723 -3.398 1 98.62 230 VAL B C 1
ATOM 4373 O O . VAL B 1 230 ? 9.805 6.582 -4.039 1 98.62 230 VAL B O 1
ATOM 4376 N N . LYS B 1 231 ? 9.883 4.527 -3.188 1 98.81 231 LYS B N 1
ATOM 4377 C CA . LYS B 1 231 ? 8.477 4.215 -3.436 1 98.81 231 LYS B CA 1
ATOM 4378 C C . LYS B 1 231 ? 7.719 4.02 -2.127 1 98.81 231 LYS B C 1
ATOM 4380 O O . LYS B 1 231 ? 8.328 3.898 -1.062 1 98.81 231 LYS B O 1
ATOM 4385 N N . GLY B 1 232 ? 6.469 4.07 -2.17 1 98.81 232 GLY B N 1
ATOM 4386 C CA . GLY B 1 232 ? 5.715 3.865 -0.944 1 98.81 232 GLY B CA 1
ATOM 4387 C C . GLY B 1 232 ? 4.285 3.414 -1.192 1 98.81 232 GLY B C 1
ATOM 4388 O O . GLY B 1 232 ? 3.812 3.434 -2.33 1 98.81 232 GLY B O 1
ATOM 4389 N N . THR B 1 233 ? 3.652 2.904 -0.16 1 98.94 233 THR B N 1
ATOM 4390 C CA . THR B 1 233 ? 2.221 2.623 -0.155 1 98.94 233 THR B CA 1
ATOM 4391 C C . THR B 1 233 ? 1.553 3.236 1.072 1 98.94 233 THR B C 1
ATOM 4393 O O . THR B 1 233 ? 2.203 3.445 2.1 1 98.94 233 THR B O 1
ATOM 4396 N N . GLY B 1 234 ? 0.319 3.555 0.928 1 98.94 234 GLY B N 1
ATOM 4397 C CA . GLY B 1 234 ? -0.494 4.039 2.033 1 98.94 234 GLY B CA 1
ATOM 4398 C C . GLY B 1 234 ? -1.886 3.434 2.057 1 98.94 234 GLY B C 1
ATOM 4399 O O . GLY B 1 234 ? -2.506 3.246 1.009 1 98.94 234 GLY B O 1
ATOM 4400 N N . THR B 1 235 ? -2.363 3.125 3.221 1 98.94 235 THR B N 1
ATOM 4401 C CA . THR B 1 235 ? -3.73 2.68 3.463 1 98.94 235 THR B CA 1
ATOM 4402 C C . THR B 1 235 ? -4.363 3.475 4.602 1 98.94 235 THR B C 1
ATOM 4404 O O . THR B 1 235 ? -3.799 3.561 5.695 1 98.94 235 THR B O 1
ATOM 4407 N N . TRP B 1 236 ? -5.449 4.086 4.332 1 98.94 236 TRP B N 1
ATOM 4408 C CA . TRP B 1 236 ? -6.23 4.816 5.324 1 98.94 236 TRP B CA 1
ATOM 4409 C C . TRP B 1 236 ? -7.672 4.316 5.359 1 98.94 236 TRP B C 1
ATOM 4411 O O . TRP B 1 236 ? -8.391 4.418 4.363 1 98.94 236 TRP B O 1
ATOM 4421 N N . CYS B 1 237 ? -8.086 3.789 6.473 1 98.94 237 CYS B N 1
ATOM 4422 C CA . CYS B 1 237 ? -9.422 3.223 6.621 1 98.94 237 CYS B CA 1
ATOM 4423 C C . CYS B 1 237 ? -10.094 3.74 7.887 1 98.94 237 CYS B C 1
ATOM 4425 O O . CYS B 1 237 ? -9.531 3.635 8.977 1 98.94 237 CYS B O 1
ATOM 4427 N N . PHE B 1 238 ? -11.328 4.242 7.762 1 98.5 238 PHE B N 1
ATOM 4428 C CA . PHE B 1 238 ? -11.969 4.902 8.891 1 98.5 238 PHE B CA 1
ATOM 4429 C C . PHE B 1 238 ? -13.258 4.188 9.273 1 98.5 238 PHE B C 1
ATOM 4431 O O . PHE B 1 238 ? -14.219 4.824 9.719 1 98.5 238 PHE B O 1
ATOM 4438 N N . SER B 1 239 ? -13.297 2.914 9.07 1 97.75 239 SER B N 1
ATOM 4439 C CA . SER B 1 239 ? -14.406 2.043 9.453 1 97.75 239 SER B CA 1
ATOM 4440 C C . SER B 1 239 ? -13.906 0.652 9.836 1 97.75 239 SER B C 1
ATOM 4442 O O . SER B 1 239 ? -14.492 -0.354 9.422 1 97.75 239 SER B O 1
ATOM 4444 N N . SER B 1 240 ? -12.859 0.601 10.578 1 97.56 240 SER B N 1
ATOM 4445 C CA . SER B 1 240 ? -12.227 -0.656 10.961 1 97.56 240 SER B CA 1
ATOM 4446 C C . SER B 1 240 ? -12.648 -1.075 12.367 1 97.56 240 SER B C 1
ATOM 4448 O O . SER B 1 240 ? -13.422 -0.38 13.023 1 97.56 240 SER B O 1
ATOM 4450 N N . PHE B 1 241 ? -12.195 -2.252 12.82 1 97.12 241 PHE B N 1
ATOM 4451 C CA . PHE B 1 241 ? -12.586 -2.846 14.094 1 97.12 241 PHE B CA 1
ATOM 4452 C C . PHE B 1 241 ? -11.797 -2.227 15.242 1 97.12 241 PHE B C 1
ATOM 4454 O O . PHE B 1 241 ? -12.188 -2.348 16.406 1 97.12 241 PHE B O 1
ATOM 4461 N N . SER B 1 242 ? -10.68 -1.59 14.922 1 97 242 SER B N 1
ATOM 4462 C CA . SER B 1 242 ? -9.789 -1.022 15.93 1 97 242 SER B CA 1
ATOM 4463 C C . SER B 1 242 ? -8.992 0.147 15.359 1 97 242 SER B C 1
ATOM 4465 O O . SER B 1 242 ? -9.164 0.522 14.203 1 97 242 SER B O 1
ATOM 4467 N N . ASN B 1 243 ? -8.25 0.801 16.266 1 97.44 243 ASN B N 1
ATOM 4468 C CA . ASN B 1 243 ? -7.328 1.841 15.812 1 97.44 243 ASN B CA 1
ATOM 4469 C C . ASN B 1 243 ? -5.918 1.291 15.617 1 97.44 243 ASN B C 1
ATOM 4471 O O . ASN B 1 243 ? -5.461 0.444 16.391 1 97.44 243 ASN B O 1
ATOM 4475 N N . TYR B 1 244 ? -5.309 1.722 14.633 1 98.06 244 TYR B N 1
ATOM 4476 C CA . TYR B 1 244 ? -3.951 1.312 14.297 1 98.06 244 TYR B CA 1
ATOM 4477 C C . TYR B 1 244 ? -3.221 2.41 13.539 1 98.06 244 TYR B C 1
ATOM 4479 O O . TYR B 1 244 ? -3.807 3.066 12.672 1 98.06 244 TYR B O 1
ATOM 4487 N N . ASP B 1 245 ? -1.935 2.715 13.867 1 98.56 245 ASP B N 1
ATOM 4488 C CA . ASP B 1 245 ? -1.11 3.744 13.242 1 98.56 245 ASP B CA 1
ATOM 4489 C C . ASP B 1 245 ? 0.347 3.299 13.148 1 98.56 245 ASP B C 1
ATOM 4491 O O . ASP B 1 245 ? 1.074 3.328 14.141 1 98.56 245 ASP B O 1
ATOM 4495 N N . MET B 1 246 ? 0.792 2.977 11.883 1 98.69 246 MET B N 1
ATOM 4496 C CA . MET B 1 246 ? 2.156 2.479 11.742 1 98.69 246 MET B CA 1
ATOM 4497 C C . MET B 1 246 ? 2.752 2.902 10.406 1 98.69 246 MET B C 1
ATOM 4499 O O . MET B 1 246 ? 2.154 2.666 9.352 1 98.69 246 MET B O 1
ATOM 4503 N N . ASN B 1 247 ? 3.869 3.59 10.445 1 98.75 247 ASN B N 1
ATOM 4504 C CA . ASN B 1 247 ? 4.738 3.865 9.305 1 98.75 247 ASN B CA 1
ATOM 4505 C C . ASN B 1 247 ? 6.043 3.076 9.391 1 98.75 247 ASN B C 1
ATOM 4507 O O . ASN B 1 247 ? 6.656 2.996 10.461 1 98.75 247 ASN B O 1
ATOM 4511 N N . GLU B 1 248 ? 6.449 2.482 8.312 1 98.88 248 GLU B N 1
ATOM 4512 C CA . GLU B 1 248 ? 7.738 1.799 8.266 1 98.88 248 GLU B CA 1
ATOM 4513 C C . GLU B 1 248 ? 8.562 2.26 7.07 1 98.88 248 GLU B C 1
ATOM 4515 O O . GLU B 1 248 ? 8.117 2.148 5.926 1 98.88 248 GLU B O 1
ATOM 4520 N N . ILE B 1 249 ? 9.68 2.793 7.34 1 98.94 249 ILE B N 1
ATOM 4521 C CA . ILE B 1 249 ? 10.656 3.117 6.309 1 98.94 249 ILE B CA 1
ATOM 4522 C C . ILE B 1 249 ? 11.734 2.035 6.262 1 98.94 249 ILE B C 1
ATOM 4524 O O . ILE B 1 249 ? 12.477 1.847 7.23 1 98.94 249 ILE B O 1
ATOM 4528 N N . VAL B 1 250 ? 11.836 1.362 5.137 1 98.94 250 VAL B N 1
ATOM 4529 C CA . VAL B 1 250 ? 12.742 0.225 5.012 1 98.94 250 VAL B CA 1
ATOM 4530 C C . VAL B 1 250 ? 13.898 0.585 4.082 1 98.94 250 VAL B C 1
ATOM 4532 O O . VAL B 1 250 ? 13.68 1.155 3.008 1 98.94 250 VAL B O 1
ATOM 4535 N N . GLY B 1 251 ? 15.078 0.28 4.496 1 98.69 251 GLY B N 1
ATOM 4536 C CA . GLY B 1 251 ? 16.281 0.529 3.701 1 98.69 251 GLY B CA 1
ATOM 4537 C C . GLY B 1 251 ? 17.109 -0.716 3.475 1 98.69 251 GLY B C 1
ATOM 4538 O O . GLY B 1 251 ? 16.656 -1.832 3.729 1 98.69 251 GLY B O 1
ATOM 4539 N N . SER B 1 252 ? 18.297 -0.543 2.898 1 98.19 252 SER B N 1
ATOM 4540 C CA . SER B 1 252 ? 19.188 -1.634 2.539 1 98.19 252 SER B CA 1
ATOM 4541 C C . SER B 1 252 ? 19.922 -2.18 3.766 1 98.19 252 SER B C 1
ATOM 4543 O O . SER B 1 252 ? 20.531 -3.248 3.707 1 98.19 252 SER B O 1
ATOM 4545 N N . LEU B 1 253 ? 19.812 -1.462 4.93 1 98.44 253 LEU B N 1
ATOM 4546 C CA . LEU B 1 253 ? 20.578 -1.909 6.09 1 98.44 253 LEU B CA 1
ATOM 4547 C C . LEU B 1 253 ? 19.703 -2.002 7.324 1 98.44 253 LEU B C 1
ATOM 4549 O O . LEU B 1 253 ? 20.156 -2.406 8.398 1 98.44 253 LEU B O 1
ATOM 4553 N N . GLY B 1 254 ? 18.453 -1.628 7.211 1 98.75 254 GLY B N 1
ATOM 4554 C CA . GLY B 1 254 ? 17.547 -1.637 8.344 1 98.75 254 GLY B CA 1
ATOM 4555 C C . GLY B 1 254 ? 16.234 -0.947 8.062 1 98.75 254 GLY B C 1
ATOM 4556 O O . GLY B 1 254 ? 15.922 -0.633 6.906 1 98.75 254 GLY B O 1
ATOM 4557 N N . LYS B 1 255 ? 15.438 -0.754 9.094 1 98.88 255 LYS B N 1
ATOM 4558 C CA . LYS B 1 255 ? 14.164 -0.058 8.938 1 98.88 255 LYS B CA 1
ATOM 4559 C C . LYS B 1 255 ? 13.852 0.797 10.164 1 98.88 255 LYS B C 1
ATOM 4561 O O . LYS B 1 255 ? 14.406 0.573 11.242 1 98.88 255 LYS B O 1
ATOM 4566 N N . ILE B 1 256 ? 13.062 1.777 10.008 1 98.94 256 ILE B N 1
ATOM 4567 C CA . ILE B 1 256 ? 12.523 2.629 11.07 1 98.94 256 ILE B CA 1
ATOM 4568 C C . ILE B 1 256 ? 11.008 2.492 11.125 1 98.94 256 ILE B C 1
ATOM 4570 O O . ILE B 1 256 ? 10.336 2.557 10.094 1 98.94 256 ILE B O 1
ATOM 4574 N N . SER B 1 257 ? 10.453 2.24 12.305 1 98.81 257 SER B N 1
ATOM 4575 C CA . SER B 1 257 ? 9.016 2.162 12.539 1 98.81 257 SER B CA 1
ATOM 4576 C C . SER B 1 257 ? 8.555 3.242 13.508 1 98.81 257 SER B C 1
ATOM 4578 O O . SER B 1 257 ? 9.188 3.469 14.547 1 98.81 257 SER B O 1
ATOM 4580 N N . PHE B 1 258 ? 7.473 3.914 13.18 1 98.62 258 PHE B N 1
ATOM 4581 C CA . PHE B 1 258 ? 6.945 4.953 14.055 1 98.62 258 PHE B CA 1
ATOM 4582 C C . PHE B 1 258 ? 5.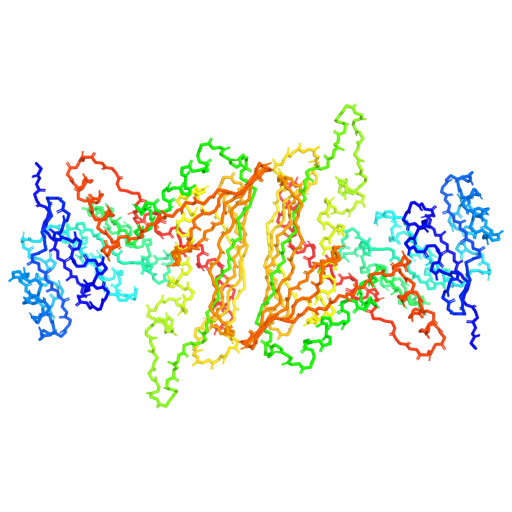488 5.246 13.727 1 98.62 258 PHE B C 1
ATOM 4584 O O . PHE B 1 258 ? 5.02 4.945 12.633 1 98.62 258 PHE B O 1
ATOM 4591 N N . SER B 1 259 ? 4.742 5.816 14.656 1 98.31 259 SER B N 1
ATOM 4592 C CA . SER B 1 259 ? 3.373 6.273 14.445 1 98.31 259 SER B CA 1
ATOM 4593 C C . SER B 1 259 ? 3.332 7.762 14.117 1 98.31 259 SER B C 1
ATOM 4595 O O . SER B 1 259 ? 4.23 8.516 14.5 1 98.31 259 SER B O 1
ATOM 4597 N N . THR B 1 260 ? 2.336 8.141 13.344 1 98.19 260 THR B N 1
ATOM 4598 C CA . THR B 1 260 ? 2.146 9.555 13.039 1 98.19 260 THR B CA 1
ATOM 4599 C C . THR B 1 260 ? 1.488 10.281 14.203 1 98.19 260 THR B C 1
ATOM 4601 O O . THR B 1 260 ? 1.84 11.422 14.508 1 98.19 260 THR B O 1
ATOM 4604 N N . PHE B 1 261 ? 0.563 9.625 14.836 1 97.06 261 PHE B N 1
ATOM 4605 C CA . PHE B 1 261 ? -0.29 10.336 15.773 1 97.06 261 PHE B CA 1
ATOM 4606 C C . PHE B 1 261 ? -0.05 9.859 17.203 1 97.06 261 PHE B C 1
ATOM 4608 O O . PHE B 1 261 ? -0.265 10.602 18.156 1 97.06 261 PHE B O 1
ATOM 4615 N N . GLU B 1 262 ? 0.399 8.633 17.297 1 93.31 262 GLU B N 1
ATOM 4616 C CA . GLU B 1 262 ? 0.559 8.055 18.625 1 93.31 262 GLU B CA 1
ATOM 4617 C C . GLU B 1 262 ? 1.953 8.328 19.172 1 93.31 262 GLU B C 1
ATOM 4619 O O . GLU B 1 262 ? 2.762 9 18.547 1 93.31 262 GLU B O 1
ATOM 4624 N N . GLU B 1 263 ? 2.18 7.887 20.406 1 90.88 263 GLU B N 1
ATOM 4625 C CA . GLU B 1 263 ? 3.434 8.219 21.062 1 90.88 263 GLU B CA 1
ATOM 4626 C C . GLU B 1 263 ? 4.273 6.973 21.328 1 90.88 263 GLU B C 1
ATOM 4628 O O . GLU B 1 263 ? 5.125 6.965 22.219 1 90.88 263 GLU B O 1
ATOM 4633 N N . GLU B 1 264 ? 3.928 5.938 20.641 1 95.06 264 GLU B N 1
ATOM 4634 C CA . GLU B 1 264 ? 4.816 4.781 20.734 1 95.06 264 GLU B CA 1
ATOM 4635 C C . GLU B 1 264 ? 6.242 5.145 20.328 1 95.06 264 GLU B C 1
ATOM 4637 O O . GLU B 1 264 ? 6.449 6.035 19.5 1 95.06 264 GLU B O 1
ATOM 4642 N N . PRO B 1 265 ? 7.195 4.445 20.875 1 97.94 265 PRO B N 1
ATOM 4643 C CA . PRO B 1 265 ? 8.586 4.777 20.547 1 97.94 265 PRO B CA 1
ATOM 4644 C C . PRO B 1 265 ? 8.898 4.625 19.062 1 97.94 265 PRO B C 1
ATOM 4646 O O . PRO B 1 265 ? 8.273 3.809 18.375 1 97.94 265 PRO B O 1
ATOM 4649 N N . VAL B 1 266 ? 9.812 5.438 18.594 1 98.62 266 VAL B N 1
ATOM 4650 C CA . VAL B 1 266 ? 10.438 5.211 17.297 1 98.62 266 VAL B CA 1
ATOM 4651 C C . VAL B 1 266 ? 11.391 4.02 17.375 1 98.62 266 VAL B C 1
ATOM 4653 O O . VAL B 1 266 ? 12.25 3.967 18.266 1 98.62 266 VAL B O 1
ATOM 4656 N N . LEU B 1 267 ? 11.242 3.072 16.531 1 98.88 267 LEU B N 1
ATOM 4657 C CA . LEU B 1 267 ? 12.078 1.876 16.562 1 98.88 267 LEU B CA 1
ATOM 4658 C C . LEU B 1 267 ? 13.039 1.855 15.375 1 98.88 267 LEU B C 1
ATOM 4660 O O . LEU B 1 267 ? 12.617 2.045 14.234 1 98.88 267 LEU B O 1
ATOM 4664 N N . LEU B 1 268 ? 14.273 1.728 15.648 1 98.81 268 LEU B N 1
ATOM 4665 C CA . LEU B 1 268 ? 15.289 1.43 14.648 1 98.81 268 LEU B CA 1
ATOM 4666 C C . LEU B 1 268 ? 15.664 -0.05 14.672 1 98.81 268 LEU B C 1
ATOM 4668 O O . LEU B 1 268 ? 16.125 -0.559 15.695 1 98.81 268 LEU B O 1
ATOM 4672 N N . THR B 1 269 ? 15.391 -0.75 13.633 1 98.81 269 THR B N 1
ATOM 4673 C CA . THR B 1 269 ? 15.727 -2.168 13.547 1 98.81 269 THR B CA 1
ATOM 4674 C C . THR B 1 269 ? 16.797 -2.41 12.484 1 98.81 269 THR B C 1
ATOM 4676 O O . THR B 1 269 ? 16.625 -2.004 11.328 1 98.81 269 THR B O 1
ATOM 4679 N N . THR B 1 270 ? 17.891 -2.986 12.805 1 97.56 270 THR B N 1
ATOM 4680 C CA . THR B 1 270 ? 18.953 -3.428 11.906 1 97.56 270 THR B CA 1
ATOM 4681 C C . THR B 1 270 ? 19.281 -4.902 12.133 1 97.56 270 THR B C 1
ATOM 4683 O O . THR B 1 270 ? 18.609 -5.57 12.93 1 97.56 270 THR B O 1
ATOM 4686 N N . ILE B 1 271 ? 20.25 -5.355 11.359 1 94.12 271 ILE B N 1
ATOM 4687 C CA . ILE B 1 271 ? 20.672 -6.742 11.547 1 94.12 271 ILE B CA 1
ATOM 4688 C C . ILE B 1 271 ? 21.219 -6.934 12.961 1 94.12 271 ILE B C 1
ATOM 4690 O O . ILE B 1 271 ? 21.188 -8.047 13.5 1 94.12 271 ILE B O 1
ATOM 4694 N N . GLY B 1 272 ? 21.594 -5.816 13.516 1 95.19 272 GLY B N 1
ATOM 4695 C CA . GLY B 1 272 ? 22.172 -5.871 14.852 1 95.19 272 GLY B CA 1
ATOM 4696 C C . GLY B 1 272 ? 21.141 -5.82 15.953 1 95.19 272 GLY B C 1
ATOM 4697 O O . GLY B 1 272 ? 21.484 -5.977 17.141 1 95.19 272 GLY B O 1
ATOM 4698 N N . GLY B 1 273 ? 19.969 -5.66 15.633 1 97.38 273 GLY B N 1
ATOM 4699 C CA . GLY B 1 273 ? 18.922 -5.605 16.641 1 97.38 273 GLY B CA 1
ATOM 4700 C C . GLY B 1 273 ? 18.062 -4.363 16.531 1 97.38 273 GLY B C 1
ATOM 4701 O O . GLY B 1 273 ? 18.078 -3.666 15.523 1 97.38 273 GLY B O 1
ATOM 4702 N N . THR B 1 274 ? 17.203 -4.199 17.594 1 98.44 274 THR B N 1
ATOM 4703 C CA . THR B 1 274 ? 16.25 -3.09 17.594 1 98.44 274 THR B CA 1
ATOM 4704 C C . THR B 1 274 ? 16.578 -2.104 18.703 1 98.44 274 THR B C 1
ATOM 4706 O O . THR B 1 274 ? 16.812 -2.504 19.844 1 98.44 274 THR B O 1
ATOM 4709 N N . THR B 1 275 ? 16.672 -0.844 18.359 1 98.38 275 THR B N 1
ATOM 4710 C CA . THR B 1 275 ? 16.844 0.259 19.297 1 98.38 275 THR B CA 1
ATOM 4711 C C . THR B 1 275 ? 15.57 1.098 19.391 1 98.38 275 THR B C 1
ATOM 4713 O O . THR B 1 275 ? 14.961 1.418 18.359 1 98.38 275 THR B O 1
ATOM 4716 N N . SER B 1 276 ? 15.219 1.451 20.594 1 98.44 276 SER B N 1
ATOM 4717 C CA . SER B 1 276 ? 14.008 2.234 20.828 1 98.44 276 SER B CA 1
ATOM 4718 C C . SER B 1 276 ? 14.344 3.654 21.266 1 98.44 276 SER B C 1
ATOM 4720 O O . SER B 1 276 ? 15.258 3.859 22.062 1 98.44 276 SER B O 1
ATOM 4722 N N . PHE B 1 277 ? 13.625 4.625 20.703 1 98.31 277 PHE B N 1
ATOM 4723 C CA . PHE B 1 277 ? 13.734 6.023 21.094 1 98.31 277 PHE B CA 1
ATOM 4724 C C . PHE B 1 277 ? 12.414 6.547 21.641 1 98.31 277 PHE B C 1
ATOM 4726 O O . PHE B 1 277 ? 11.453 6.73 20.875 1 98.31 277 PHE B O 1
ATOM 4733 N N . ASN B 1 278 ? 12.352 6.77 22.875 1 97.69 278 ASN B N 1
ATOM 4734 C CA . ASN B 1 278 ? 11.172 7.363 23.5 1 97.69 278 ASN B CA 1
ATOM 4735 C C . ASN B 1 278 ? 11.234 8.891 23.484 1 97.69 278 ASN B C 1
ATOM 4737 O O . ASN B 1 278 ? 12.062 9.484 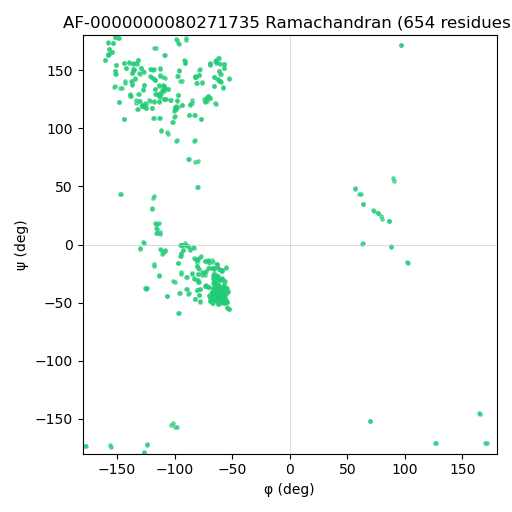24.172 1 97.69 278 ASN B O 1
ATOM 4741 N N . ILE B 1 279 ? 10.359 9.438 22.703 1 96.56 279 ILE B N 1
ATOM 4742 C CA . ILE B 1 279 ? 10.328 10.891 22.562 1 96.56 279 ILE B CA 1
ATOM 4743 C C . ILE B 1 279 ? 8.93 11.414 22.844 1 96.56 279 ILE B C 1
ATOM 4745 O O . ILE B 1 279 ? 7.98 11.125 22.109 1 96.56 279 ILE B O 1
ATOM 4749 N N . LYS B 1 280 ? 8.836 12.195 23.797 1 92.25 280 LYS B N 1
ATOM 4750 C CA . LYS B 1 280 ? 7.539 12.734 24.203 1 92.25 280 LYS B CA 1
ATOM 4751 C C . LYS B 1 280 ? 7.16 13.938 23.328 1 92.25 280 LYS B C 1
ATOM 4753 O O . LYS B 1 280 ? 8.023 14.727 22.953 1 92.25 280 LYS B O 1
ATOM 4758 N N . LYS B 1 281 ? 5.918 14.016 23.078 1 90.94 281 LYS B N 1
ATOM 4759 C CA . LYS B 1 281 ? 5.422 15.195 22.375 1 90.94 281 LYS B CA 1
ATOM 4760 C C . LYS B 1 281 ? 5.199 16.359 23.344 1 90.94 281 LYS B C 1
ATOM 4762 O O . LYS B 1 281 ? 4.762 16.156 24.469 1 90.94 281 LYS B O 1
ATOM 4767 N N . PRO B 1 282 ? 5.441 17.5 22.906 1 91.62 282 PRO B N 1
ATOM 4768 C CA . PRO B 1 282 ? 5.129 18.656 23.75 1 91.62 282 PRO B CA 1
ATOM 4769 C C . PRO B 1 282 ? 3.625 18.875 23.938 1 91.62 282 PRO B C 1
ATOM 4771 O O . PRO B 1 282 ? 2.842 18.516 23.047 1 91.62 282 PRO B O 1
ATOM 4774 N N . VAL B 1 283 ? 3.279 19.5 25 1 90.19 283 VAL B N 1
ATOM 4775 C CA . VAL B 1 283 ? 1.878 19.766 25.297 1 90.19 283 VAL B CA 1
ATOM 4776 C C . VAL B 1 283 ? 1.284 20.688 24.25 1 90.19 283 VAL B C 1
ATOM 4778 O O . VAL B 1 283 ? 0.195 20.438 23.734 1 90.19 283 VAL B O 1
ATOM 4781 N N . HIS B 1 284 ? 2.023 21.734 23.984 1 93.12 284 HIS B N 1
ATOM 4782 C CA . HIS B 1 284 ? 1.634 22.656 22.922 1 93.12 284 HIS B CA 1
ATOM 4783 C C . HIS B 1 284 ? 2.387 22.359 21.641 1 93.12 284 HIS B C 1
ATOM 4785 O O . HIS B 1 284 ? 3.389 23.016 21.328 1 93.12 284 HIS B O 1
ATOM 4791 N N . ILE B 1 285 ? 1.887 21.547 20.812 1 93.25 285 ILE B N 1
ATOM 4792 C CA . ILE B 1 285 ? 2.584 20.797 19.781 1 93.25 285 ILE B CA 1
ATOM 4793 C C . ILE B 1 285 ? 3.029 21.75 18.672 1 93.25 285 ILE B C 1
ATOM 4795 O O . ILE B 1 285 ? 3.934 21.438 17.891 1 93.25 285 ILE B O 1
ATOM 4799 N N . GLN B 1 286 ? 2.393 22.938 18.578 1 95.88 286 GLN B N 1
ATOM 4800 C CA . GLN B 1 286 ? 2.742 23.812 17.469 1 95.88 286 GLN B CA 1
ATOM 4801 C C . GLN B 1 286 ? 3.838 24.797 17.875 1 95.88 286 GLN B C 1
ATOM 4803 O O . GLN B 1 286 ? 4.328 25.562 17.047 1 95.88 286 GLN B O 1
ATOM 4808 N N . THR B 1 287 ? 4.273 24.828 19.141 1 96.5 287 THR B N 1
ATOM 4809 C CA . THR B 1 287 ? 5.164 25.859 19.672 1 96.5 287 THR B CA 1
ATOM 4810 C C . THR B 1 287 ? 6.469 25.891 18.875 1 96.5 287 THR B C 1
ATOM 4812 O O . THR B 1 287 ? 6.945 26.969 18.516 1 96.5 287 THR B O 1
ATOM 4815 N N . GLN B 1 288 ? 7.039 24.75 18.578 1 96.88 288 GLN B N 1
ATOM 4816 C CA . GLN B 1 288 ? 8.32 24.703 17.891 1 96.88 288 GLN B CA 1
ATOM 4817 C C . GLN B 1 288 ? 8.195 25.281 16.469 1 96.88 288 GLN B C 1
ATOM 4819 O O . GLN B 1 288 ? 9.078 26 16 1 96.88 288 GLN B O 1
ATOM 4824 N N . LEU B 1 289 ? 7.117 24.938 15.789 1 97.88 289 LEU B N 1
ATOM 4825 C CA . LEU B 1 289 ? 6.922 25.484 14.453 1 97.88 289 LEU B CA 1
ATOM 4826 C C . LEU B 1 289 ? 6.672 26.984 14.5 1 97.88 289 LEU B C 1
ATOM 4828 O O . LEU B 1 289 ? 7.23 27.734 13.703 1 97.88 289 LEU B O 1
ATOM 4832 N N . ILE B 1 290 ? 5.883 27.453 15.438 1 97.69 290 ILE B N 1
ATOM 4833 C CA . ILE B 1 290 ? 5.625 28.875 15.609 1 97.69 290 ILE B CA 1
ATOM 4834 C C . ILE B 1 290 ? 6.938 29.625 15.836 1 97.69 290 ILE B C 1
ATOM 4836 O O . ILE B 1 290 ? 7.18 30.672 15.227 1 97.69 290 ILE B O 1
ATOM 4840 N N . GLN B 1 291 ? 7.789 29.062 16.703 1 98 291 GLN B N 1
ATOM 4841 C CA . GLN B 1 291 ? 9.094 29.672 16.938 1 98 291 GLN B CA 1
ATOM 4842 C C . GLN B 1 291 ? 9.891 29.766 15.633 1 98 291 GLN B C 1
ATOM 4844 O O . GLN B 1 291 ? 10.555 30.781 15.391 1 98 291 GLN B O 1
ATOM 4849 N N . SER B 1 292 ? 9.82 28.75 14.852 1 98 292 SER B N 1
ATOM 4850 C CA . SER B 1 292 ? 10.539 28.766 13.578 1 98 292 SER B CA 1
ATOM 4851 C C . SER B 1 292 ? 10.008 29.859 12.656 1 98 292 SER B C 1
ATOM 4853 O O . SER B 1 292 ? 10.781 30.5 11.93 1 98 292 SER B O 1
ATOM 4855 N N . ILE B 1 293 ? 8.75 30.094 12.617 1 98.25 293 ILE B N 1
ATOM 4856 C CA . ILE B 1 293 ? 8.133 31.141 11.812 1 98.25 293 ILE B CA 1
ATOM 4857 C C . ILE B 1 293 ? 8.57 32.531 12.32 1 98.25 293 ILE B C 1
ATOM 4859 O O . ILE B 1 293 ? 8.969 33.375 11.531 1 98.25 293 ILE B O 1
ATOM 4863 N N . VAL B 1 294 ? 8.562 32.719 13.641 1 98.19 294 VAL B N 1
ATOM 4864 C CA . VAL B 1 294 ? 9 33.969 14.25 1 98.19 294 VAL B CA 1
ATOM 4865 C C . VAL B 1 294 ? 10.453 34.25 13.875 1 98.19 294 VAL B C 1
ATOM 4867 O O . VAL B 1 294 ? 10.805 35.375 13.5 1 98.19 294 VAL B O 1
ATOM 4870 N N . ASN B 1 295 ? 11.25 33.18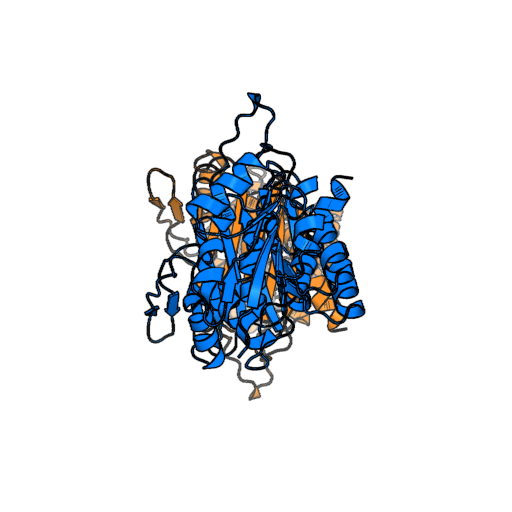8 13.969 1 98.25 295 ASN B N 1
ATOM 4871 C CA . ASN B 1 295 ? 12.656 33.312 13.594 1 98.25 295 ASN B CA 1
ATOM 4872 C C . ASN B 1 295 ? 12.812 33.75 12.141 1 98.25 295 ASN B C 1
ATOM 4874 O O . ASN B 1 295 ? 13.648 34.594 11.82 1 98.25 295 ASN B O 1
ATOM 4878 N N . GLU B 1 296 ? 12.031 33.188 11.297 1 97.88 296 GLU B N 1
ATOM 4879 C CA . GLU B 1 296 ? 12.141 33.562 9.883 1 97.88 296 GLU B CA 1
ATOM 4880 C C . GLU B 1 296 ? 11.719 35 9.641 1 97.88 296 GLU B C 1
ATOM 4882 O O . GLU B 1 296 ? 12.398 35.719 8.914 1 97.88 296 GLU B O 1
ATOM 4887 N N . ILE B 1 297 ? 10.641 35.375 10.188 1 97.06 297 ILE B N 1
ATOM 4888 C CA . ILE B 1 297 ? 10.141 36.719 10.008 1 97.06 297 ILE B CA 1
ATOM 4889 C C . ILE B 1 297 ? 11.172 37.719 10.516 1 97.06 297 ILE B C 1
ATOM 4891 O O . ILE B 1 297 ? 11.328 38.812 9.953 1 97.06 297 ILE B O 1
ATOM 4895 N N . ASN B 1 298 ? 11.969 37.312 11.516 1 97.44 298 ASN B N 1
ATOM 4896 C CA . ASN B 1 298 ? 13.008 38.188 12.094 1 97.44 298 ASN B CA 1
ATOM 4897 C C . ASN B 1 298 ? 14.344 38 11.375 1 97.44 298 ASN B C 1
ATOM 4899 O O . ASN B 1 298 ? 15.359 38.562 11.789 1 97.44 298 ASN B O 1
ATOM 4903 N N . GLY B 1 299 ? 14.391 37.156 10.383 1 96.62 299 GLY B N 1
ATOM 4904 C CA . GLY B 1 299 ? 15.586 36.969 9.57 1 96.62 299 GLY B CA 1
ATOM 4905 C C . GLY B 1 299 ? 16.625 36.062 10.227 1 96.62 299 GLY B C 1
ATOM 4906 O O . GLY B 1 299 ? 17.812 36.125 9.891 1 96.62 299 GLY B O 1
ATOM 4907 N N . LEU B 1 300 ? 16.219 35.219 11.156 1 96.38 300 LEU B N 1
ATOM 4908 C CA . LEU B 1 300 ? 17.172 34.438 11.93 1 96.38 300 LEU B CA 1
ATOM 4909 C C . LEU B 1 300 ? 17.281 33.031 11.367 1 96.38 300 LEU B C 1
ATOM 4911 O O . LEU B 1 300 ? 18.312 32.344 11.539 1 96.38 300 LEU B O 1
ATOM 4915 N N . ASP B 1 301 ? 16.234 32.469 10.82 1 95.12 301 ASP B N 1
ATOM 4916 C CA . ASP B 1 301 ? 16.188 31.109 10.328 1 95.12 301 ASP B CA 1
ATOM 4917 C C . ASP B 1 301 ? 15.18 30.969 9.188 1 95.12 301 ASP B C 1
ATOM 4919 O O . ASP B 1 301 ? 14.617 31.969 8.727 1 95.12 301 ASP B O 1
ATOM 4923 N N . VAL B 1 302 ? 15.086 29.734 8.633 1 96.19 302 VAL B N 1
ATOM 4924 C CA . VAL B 1 302 ? 14.133 29.438 7.574 1 96.19 302 VAL B CA 1
ATOM 4925 C C . VAL B 1 302 ? 13.148 28.375 8.047 1 96.19 302 VAL B C 1
ATOM 4927 O O . VAL B 1 302 ? 13.562 27.312 8.531 1 96.19 302 VAL B O 1
ATOM 4930 N N . CYS B 1 303 ? 11.914 28.734 7.973 1 97.69 303 CYS B N 1
ATOM 4931 C CA . CYS B 1 303 ? 10.875 27.766 8.336 1 97.69 303 CYS B CA 1
ATOM 4932 C C . CYS B 1 303 ? 10.68 26.734 7.23 1 97.69 303 CYS B C 1
ATOM 4934 O O . CYS B 1 303 ? 10.555 27.094 6.059 1 97.69 303 CYS B O 1
ATOM 4936 N N . LYS B 1 304 ? 10.484 25.438 7.578 1 95.88 304 LYS B N 1
ATOM 4937 C CA . LYS B 1 304 ? 10.445 24.344 6.617 1 95.88 304 LYS B CA 1
ATOM 4938 C C . LYS B 1 304 ? 9.008 24.031 6.199 1 95.88 304 LYS B C 1
ATOM 4940 O O . LYS B 1 304 ? 8.773 23.188 5.332 1 95.88 304 LYS B O 1
ATOM 4945 N N . SER B 1 305 ? 8.086 24.641 6.828 1 98.44 305 SER B N 1
ATOM 4946 C CA . SER B 1 305 ? 6.684 24.453 6.48 1 98.44 305 SER B CA 1
ATOM 4947 C C . SER B 1 305 ? 6.129 25.688 5.758 1 98.44 305 SER B C 1
ATOM 4949 O O . SER B 1 305 ? 5.695 26.641 6.395 1 98.44 305 SER B O 1
ATOM 4951 N N . THR B 1 306 ? 6.102 25.656 4.473 1 98.56 306 THR B N 1
ATOM 4952 C CA . THR B 1 306 ? 5.723 26.781 3.629 1 98.56 306 THR B CA 1
ATOM 4953 C C . THR B 1 306 ? 4.48 26.453 2.807 1 98.56 306 THR B C 1
ATOM 4955 O O . THR B 1 306 ? 4.043 25.297 2.768 1 98.56 306 THR B O 1
ATOM 4958 N N . GLY B 1 307 ? 3.961 27.5 2.197 1 98.75 307 GLY B N 1
ATOM 4959 C CA . GLY B 1 307 ? 2.871 27.281 1.263 1 98.75 307 GLY B CA 1
ATOM 4960 C C . GLY B 1 307 ? 3.223 26.281 0.165 1 98.75 307 GLY B C 1
ATOM 4961 O O . GLY B 1 307 ? 2.406 25.438 -0.201 1 98.75 307 GLY B O 1
ATOM 4962 N N . ILE B 1 308 ? 4.43 26.328 -0.34 1 98.31 308 ILE B N 1
ATOM 4963 C CA . ILE B 1 308 ? 4.875 25.484 -1.441 1 98.31 308 ILE B CA 1
ATOM 4964 C C . ILE B 1 308 ? 4.914 24.031 -0.988 1 98.31 308 ILE B C 1
ATOM 4966 O O . ILE B 1 308 ? 4.367 23.156 -1.658 1 98.31 308 ILE B O 1
ATOM 4970 N N . SER B 1 309 ? 5.551 23.75 0.148 1 98.19 309 SER B N 1
ATOM 4971 C CA . SER B 1 309 ? 5.617 22.391 0.643 1 98.19 309 SER B CA 1
ATOM 4972 C C . SER B 1 309 ? 4.234 21.859 1.021 1 98.19 309 SER B C 1
ATOM 4974 O O . SER B 1 309 ? 3.916 20.703 0.777 1 98.19 309 SER B O 1
ATOM 4976 N N . GLY B 1 310 ? 3.426 22.734 1.665 1 98.75 310 GLY B N 1
ATOM 4977 C CA . GLY B 1 310 ? 2.072 22.328 2.014 1 98.75 310 GLY B CA 1
ATOM 4978 C C . GLY B 1 310 ? 1.218 22 0.806 1 98.75 310 GLY B C 1
ATOM 4979 O O . GLY B 1 310 ? 0.416 21.062 0.843 1 98.75 310 GLY B O 1
ATOM 4980 N N . ALA B 1 311 ? 1.404 22.781 -0.268 1 98.81 311 ALA B N 1
ATOM 4981 C CA . ALA B 1 311 ? 0.63 22.578 -1.489 1 98.81 311 ALA B CA 1
ATOM 4982 C C . ALA B 1 311 ? 0.964 21.234 -2.131 1 98.81 311 ALA B C 1
ATOM 4984 O O . ALA B 1 311 ? 0.101 20.594 -2.742 1 98.81 311 ALA B O 1
ATOM 4985 N N . ARG B 1 312 ? 2.186 20.766 -2.033 1 98.62 312 ARG B N 1
ATOM 4986 C CA . ARG B 1 312 ? 2.578 19.469 -2.57 1 98.62 312 ARG B CA 1
ATOM 4987 C C . ARG B 1 312 ? 1.744 18.344 -1.959 1 98.62 312 ARG B C 1
ATOM 4989 O O . ARG B 1 312 ? 1.352 17.406 -2.654 1 98.62 312 ARG B O 1
ATOM 4996 N N . THR B 1 313 ? 1.49 18.469 -0.678 1 98.81 313 THR B N 1
ATOM 4997 C CA . THR B 1 313 ? 0.674 17.469 0.012 1 98.81 313 THR B CA 1
ATOM 4998 C C . THR B 1 313 ? -0.731 17.422 -0.58 1 98.81 313 THR B C 1
ATOM 5000 O O . THR B 1 313 ? -1.252 16.344 -0.866 1 98.81 313 THR B O 1
ATOM 5003 N N . ASN B 1 314 ? -1.337 18.609 -0.766 1 98.88 314 ASN B N 1
ATOM 5004 C CA . ASN B 1 314 ? -2.664 18.656 -1.37 1 98.88 314 ASN B CA 1
ATOM 5005 C C . ASN B 1 314 ? -2.652 18.109 -2.791 1 98.88 314 ASN B C 1
ATOM 5007 O O . ASN B 1 314 ? -3.6 17.438 -3.205 1 98.88 314 ASN B O 1
ATOM 5011 N N . LYS B 1 315 ? -1.594 18.391 -3.539 1 98.88 315 LYS B N 1
ATOM 5012 C CA . LYS B 1 315 ? -1.474 17.891 -4.902 1 98.88 315 LYS B CA 1
ATOM 5013 C C . LYS B 1 315 ? -1.511 16.359 -4.918 1 98.88 315 LYS B C 1
ATOM 5015 O O . LYS B 1 315 ? -2.225 15.758 -5.723 1 98.88 315 LYS B O 1
ATOM 5020 N N . ILE B 1 316 ? -0.818 15.773 -4.051 1 98.88 316 ILE B N 1
ATOM 5021 C CA . ILE B 1 316 ? -0.723 14.32 -3.957 1 98.88 316 ILE B CA 1
ATOM 5022 C C . ILE B 1 316 ? -2.074 13.742 -3.545 1 98.88 316 ILE B C 1
ATOM 5024 O O . ILE B 1 316 ? -2.531 12.75 -4.113 1 98.88 316 ILE B O 1
ATOM 5028 N N . MET B 1 317 ? -2.709 14.352 -2.551 1 98.88 317 MET B N 1
ATOM 5029 C CA . MET B 1 317 ? -4.016 13.867 -2.111 1 98.88 317 MET B CA 1
ATOM 5030 C C . MET B 1 317 ? -5.043 13.977 -3.232 1 98.88 317 MET B C 1
ATOM 5032 O O . MET B 1 317 ? -5.891 13.102 -3.395 1 98.88 317 MET B O 1
ATOM 5036 N N . ASP B 1 318 ? -4.957 15.094 -4.004 1 98.81 318 ASP B N 1
ATOM 5037 C CA . ASP B 1 318 ? -5.828 15.234 -5.164 1 98.81 318 ASP B CA 1
ATOM 5038 C C . ASP B 1 318 ? -5.613 14.086 -6.156 1 98.81 318 ASP B C 1
ATOM 5040 O O . ASP B 1 318 ? -6.578 13.539 -6.695 1 98.81 318 ASP B O 1
ATOM 5044 N N . GLN B 1 319 ? -4.383 13.758 -6.414 1 98.81 319 GLN B N 1
ATOM 5045 C CA . GLN B 1 319 ? -4.062 12.68 -7.34 1 98.81 319 GLN B CA 1
ATOM 5046 C C . GLN B 1 319 ? -4.637 11.352 -6.855 1 98.81 319 GLN B C 1
ATOM 5048 O O . GLN B 1 319 ? -5.211 10.594 -7.641 1 98.81 319 GLN B O 1
ATOM 5053 N N . ILE B 1 320 ? -4.516 11.047 -5.625 1 98.81 320 ILE B N 1
ATOM 5054 C CA . ILE B 1 320 ? -4.965 9.789 -5.031 1 98.81 320 ILE B CA 1
ATOM 5055 C C . ILE B 1 320 ? -6.484 9.68 -5.148 1 98.81 320 ILE B C 1
ATOM 5057 O O . ILE B 1 320 ? -7.012 8.602 -5.441 1 98.81 320 ILE B O 1
ATOM 5061 N N . LEU B 1 321 ? -7.203 10.812 -4.973 1 98.5 321 LEU B N 1
ATOM 5062 C CA . LEU B 1 321 ? -8.656 10.797 -4.914 1 98.5 321 LEU B CA 1
ATOM 5063 C C . LEU B 1 321 ? -9.258 11.062 -6.289 1 98.5 321 LEU B C 1
ATOM 5065 O O . LEU B 1 321 ? -10.484 11.094 -6.445 1 98.5 321 LEU B O 1
ATOM 5069 N N . ARG B 1 322 ? -8.469 11.273 -7.285 1 97.5 322 ARG B N 1
ATOM 5070 C CA . ARG B 1 322 ? -8.906 11.766 -8.586 1 97.5 322 ARG B CA 1
ATOM 5071 C C . ARG B 1 322 ? -10.016 10.891 -9.156 1 97.5 322 ARG B C 1
ATOM 5073 O O . ARG B 1 322 ? -11.086 11.391 -9.516 1 97.5 322 ARG B O 1
ATOM 5080 N N . SER B 1 323 ? -9.742 9.594 -9.25 1 95.31 323 SER B N 1
ATOM 5081 C CA . SER B 1 323 ? -10.719 8.695 -9.852 1 95.31 323 SER B CA 1
ATOM 5082 C C . SER B 1 323 ? -12.008 8.648 -9.031 1 95.31 323 SER B C 1
ATOM 5084 O O . SER B 1 323 ? -13.102 8.57 -9.594 1 95.31 323 SER B O 1
ATOM 5086 N N . TYR B 1 324 ? -11.883 8.695 -7.801 1 96.75 324 TYR B N 1
ATOM 5087 C CA . TYR B 1 324 ? -13.039 8.656 -6.918 1 96.75 324 TYR B CA 1
ATOM 5088 C C . TYR B 1 324 ? -13.906 9.898 -7.098 1 96.75 324 TYR B C 1
ATOM 5090 O O . TYR B 1 324 ? -15.133 9.797 -7.172 1 96.75 324 TYR B O 1
ATOM 5098 N N . ARG B 1 325 ? -13.242 11.055 -7.121 1 95.62 325 ARG B N 1
ATOM 5099 C CA . ARG B 1 325 ? -13.945 12.32 -7.285 1 95.62 325 ARG B CA 1
ATOM 5100 C C . ARG B 1 325 ? -14.625 12.391 -8.648 1 95.62 325 ARG B C 1
ATOM 5102 O O . ARG B 1 325 ? -15.727 12.945 -8.773 1 95.62 325 ARG B O 1
ATOM 5109 N N . LEU B 1 326 ? -14.039 11.828 -9.68 1 91.25 326 LEU B N 1
ATOM 5110 C CA . LEU B 1 326 ? -14.586 11.859 -11.031 1 91.25 326 LEU B CA 1
ATOM 5111 C C . LEU B 1 326 ? -15.773 10.922 -11.156 1 91.25 326 LEU B C 1
ATOM 5113 O O . LEU B 1 326 ? -16.703 11.18 -11.93 1 91.25 326 LEU B O 1
ATOM 5117 N N . ASN B 1 327 ? -15.766 9.789 -10.492 1 85.81 327 ASN B N 1
ATOM 5118 C CA . ASN B 1 327 ? -16.844 8.812 -10.578 1 85.81 327 ASN B CA 1
ATOM 5119 C C . ASN B 1 327 ? -18.062 9.258 -9.781 1 85.81 327 ASN B C 1
ATOM 5121 O O . ASN B 1 327 ? -19.172 8.758 -10 1 85.81 327 ASN B O 1
ATOM 5125 N N . LYS B 1 328 ? -18.016 10.047 -8.836 1 74.69 328 LYS B N 1
ATOM 5126 C CA . LYS B 1 328 ? -19.141 10.57 -8.055 1 74.69 328 LYS B CA 1
ATOM 5127 C C . LYS B 1 328 ? -19.844 11.695 -8.797 1 74.69 328 LYS B C 1
ATOM 5129 O O . LYS B 1 328 ? -21 12 -8.5 1 74.69 328 LYS B O 1
ATOM 5134 N N . LYS B 1 329 ? -19.203 12.328 -9.758 1 59.41 329 LYS B N 1
ATOM 5135 C CA . LYS B 1 329 ? -19.906 13.297 -10.594 1 59.41 329 LYS B CA 1
ATOM 5136 C C . LYS B 1 329 ? -20.75 12.594 -11.648 1 59.41 329 LYS B C 1
ATOM 5138 O O . LYS B 1 329 ? -20.297 11.648 -12.297 1 59.41 329 LYS B O 1
#

Secondary structure (DSSP, 8-state):
-PPEEEEEES-SHHIIIIIHHHHHHSTTEEEEEEE-SSHHHHHHHHHHTT-SEEES-HHHHHT-TT--EEEE-S-GGGHHHHHHHHHHTT--EEEPSSSSSSHHHHHHHHHHHHHHT--EEE--GGGT-HHHHHHHHHHHTTTT-SEEEEEEEEEEEPP---TTTT---GGG-HHHHSSSHHHHHHHHHHHHHHHHH--EEEEEEEEE-SS-SSSS-SEEEEEEEETTS-EEEEEEEEEESS-EEEEEEEESSEEEEE-SSS-PPEEEEETTEEEEE--PPPSSTTHHHHHHHHHHHTTS---S-BHHHHHHHHHHHHHHHHHHHHHH-/-PPEEEEEES-SHHIIIIIHHHHHHSTTEEEEEEE-SSHHHHHHHHHHTT-SEEES-HHHHHT-TT--EEEE-S-GGGHHHHHHHHHHTT--EEEPSSSSSSHHHHHHHHHHHHHHT--EEE--GGGT-HHHHHHHHHHHTTTT-SEEEEEEEEEEEPP---TTTT---GGG-HHHHSSSHHHHHHHHHHHHHHHHH--EEEEEEEEE-SS-SSSS-SEEEEEEEETTS-EEEEEEEEEESS-EEEEEEEESSEEEEE-SSS-PPEEEEETTEEEEE--PPPSSTTHHHHHHHHHHHTTS---S-BHHHHHHHHHHHHHHHHHHHHHH-

Organism: NCBI:txid1552

Sequence (658 aa):
MKTIRWGIIGCGDVTEVKSGPGFQLAKNSQLVAVMRRNGELAKDYATRHNVPKWYDNAEELINDPDVDVVYIATPPAFHKEYTLKCAEAGKPVYVEKPMARNFEECTDMIQACENAGVPLFVAYYRRALDRFNKVKELIDSGEIGEIRFVTVVLYKKALKIDSKSGEFPWRVIPEISGGGEFMDLASHTLDVLDYILGPIKEACGYADNQAKLYEAEDIVTASLAFESGVKGTGTWCFSSFSNYDMNEIVGSLGKISFSTFEEEPVLLTTIGGTTSFNIKKPVHIQTQLIQSIVNEINGLDVCKSTGISGARTNKIMDQILRSYRLNKKMKTIRWGIIGCGDVTEVKSGPGFQLAKNSQLVAVMRRNGELAKDYATRHNVPKWYDNAEELINDPDVDVVYIATPPAFHKEYTLKCAEAGKPVYVEKPMARNFEECTDMIQACENAGVPLFVAYYRRALDRFNKVKELIDSGEIGEIRFVTVVLYKKALKIDSKSGEFPWRVIPEISGGGEFMDLASHTLDVLDYILGPIKEACGYADNQAKLYEAEDIVTASLAFESGVKGTGTWCFSSFSNYDMNEIVGSLGKISFSTFEEEPVLLTTIGGTTSFNIKKPVHIQTQLIQSIVNEINGLDVCKSTGISGARTNKIMDQILRSYRLNKK

Nearest PDB structures (foldseek):
  5yab-assembly1_A  TM=8.650E-01  e=1.053E-26  Paracoccus laeviglucosivorans
  3ezy-assembly1_B  TM=8.016E-01  e=2.278E-27  Thermotoga maritima
  4had-assembly1_D  TM=8.441E-01  e=1.873E-25  Rhizobium etli CFN 42
  4had-assembly1_C  TM=8.472E-01  e=1.559E-25  Rhizobium etli CFN 42
  3ezy-assembly1_C  TM=8.020E-01  e=2.482E-26  Thermotoga maritima

Radius of gyration: 29.47 Å; Cα contacts (8 Å, |Δi|>4): 1593; chains: 2; bounding box: 62×93×61 Å